Protein 7AUC (pdb70)

Organism: Homo sapiens (NCBI:txid9606)

Foldseek 3Di:
DLQVVLQDCPDPLNVVLVCCVCFLQLADDAFACQSSLLSCLLVQFAEEEAEAQLRDVVSSVVSNLVSDAAEEEEEEQFPQVQQAVCLLCVLSVQAEDEDEPVVVVVLLVCLLDPRVSHSYYYYYPVCVVPPPSVVVSLLSCLVVVRHAAYEYEAQCVSCVSRVSHHYYYYHNQLAVVSSVVSCVVCVVSVGDYHYDDSQLQQEAAEEAAADPPCLLVVVLVVCVVPPVQAAAEEEEADQVRQVVSCVVNVVVPAQEEEAEPPDDPVVNVVQLVCRLQVNSHRYYHYYLVGLLSHQHQAHQEYEHSAQDQALSSLCSNRSSHHSVSHHHYYYYHDDCVRVVVQLVCLVPDPPDDPVSSVVSVVRSVLSVVLSPPLAQFSSCSSSVVSVDPDDDSCSCVVVVSRGYNSVVCDADPLNVQLVVLLVQLLVLLSVLCVVSVHHSCSLPHPQLSSVLSNQLDLDVVVSSSGRRDHPSSCVRRVVSSSVSSVVSVVSND

Solvent-accessible surface area: 22562 Å² total; per-residue (Å²): 118,55,72,134,136,4,103,35,103,104,23,138,25,12,177,82,0,42,126,21,0,77,117,54,11,2,47,70,123,50,126,83,23,8,24,27,0,0,0,0,1,34,62,47,57,27,2,2,0,11,0,6,22,15,12,19,20,22,13,0,0,0,0,0,1,23,31,16,100,8,0,0,0,0,27,0,57,48,134,22,21,0,58,11,10,18,25,51,0,68,2,11,62,2,52,16,31,91,8,21,104,130,80,26,65,65,23,34,135,64,0,61,42,107,58,11,103,17,37,0,0,0,0,12,53,76,47,25,112,78,18,120,51,0,52,60,17,2,70,62,0,52,142,74,87,30,14,18,8,15,0,48,4,27,18,125,142,52,60,86,75,11,97,90,10,24,24,1,0,0,0,6,17,6,34,51,64,43,32,140,95,15,59,78,146,16,126,165,58,210,19,34,55,4,74,53,44,11,20,5,97,4,0,28,4,42,21,53,117,18,142,76,104,32,15,12,128,60,0,19,64,35,0,105,162,76,22,61,192,48,0,0,3,0,4,7,33,43,61,165,27,0,46,51,5,3,69,30,0,89,226,76,64,9,43,0,41,13,15,8,67,57,39,72,113,88,33,76,54,109,12,53,85,54,1,12,45,46,88,47,3,30,0,0,0,0,23,75,79,31,2,50,37,6,24,5,11,16,3,20,0,0,0,3,0,5,3,8,96,16,4,53,19,0,7,37,10,0,4,52,0,0,76,19,21,40,74,0,22,0,0,0,8,30,21,122,97,1,3,61,58,1,86,163,89,16,115,158,90,94,113,28,54,74,143,54,66,45,64,54,66,100,50,5,149,30,0,22,102,7,4,104,29,129,119,77,9,2,2,36,17,4,4,64,84,13,64,47,99,85,35,79,94,48,33,2,135,64,81,90,87,7,6,0,34,17,25,93,123,155,93,58,121,67,84,87,50,20,140,122,0,56,38,45,0,32,110,24,0,38,61,8,4,165,116,80,60,16,19,12,8,10,0,2,66,38,31,2,7,73,73,1,0,80,26,1,8,44,69,65,69,61,0,56,133,20,46,13,2,2,91,41,14,27,155,51,2,2,78,74,0,34,63,14,1,99,136,8,77,165,85,53,139

B-factor: mean 32.6, std 11.78, range [16.44, 119.81]

Sequence (493 aa):
LKHEERFQSLSFPHTKEMMMKIFHHKKFGLHNFRTNQLEAINAALLGEDCFILMPTGGGKSLCYQLPACVSPGVTVVISPLRSLIVDQVQKLTSLDIPATYLTGSEATNIYLQLSKKDPIIKLLYVTPEKICASNRLISTLENLYERKLLARFVIDEAHMLRQKFPSVPVMALTATTANPRVQKDILTQLKILRPQVFSMSFNRRHNLKYYVLPKKPKKVAFDCLEWIRKHHPYDSGIIYCLSRREECDTMADTLQRDGLAALAYHAGLSDSARDEVQQKWINQDGCQVICATIAFGMGIDKPDVRFVIHASLPKSVEGYYQESGRAGRDGEISHCLLFYTYHDVTRLKRLIMMEKDGNHHTRETHFNNLYSMVHYCENITECRRIQLLAYFGENGFNPDFCKKHPDVSCDNCCKKVSQREEMVKKCLGELTEVCKSLGKVFGVHYFNIFNTVTLKKLAESLSSDPEVLLQIDGVTEDKLEEKYGAEVISVLQKYSEWTS

Radius of gyration: 23.49 Å; Cα contacts (8 Å, |Δi|>4): 829; chains: 1; bounding box: 49×61×62 Å

GO terms:
  GO:0000729 DNA double-strand break processing (P, IDA)
  GO:0061749 forked DNA-dependent helicase activity (F, IDA)
  GO:0005524 ATP binding (F, IDA)
  GO:0008094 ATP-dependent activity, acting on DNA (F, IDA)
  GO:0000228 nuclear chromosome (C, IDA)
  GO:0000400 four-way junction DNA binding (F, IDA)
  GO:0003677 DNA binding (F, IDA)
  GO:0003678 DNA helicase activity (F, IDA)
  GO:0003697 single-stranded DNA binding (F, IDA)
  GO:0008270 zinc ion binding (F, IDA)
  GO:0042803 protein homodimerization activity (F, IDA)
  GO:0043138 3'-5' DNA helicase activity (F, IDA)
  GO:0009378 four-way junction helicase activity (F, IDA)
  GO:0051259 protein complex oligomerization (P, IDA)
  GO:0051260 protein homooligomerization (P, IDA)
  GO:0071479 cellular response to ionizing radiation (P, IDA)
  GO:0006974 DNA damage response (P, IDA)
  GO:0072711 cellular response to hydroxyurea (P, IDA)
  GO:0072757 cellular response to camptothecin (P, IDA)
  GO:0016887 ATP hydrolysis activity (F, EXP)

InterPro domains:
  IPR001650 Helicase, C-terminal domain-like [PF00271] (882-984)
  IPR001650 Helicase, C-terminal domain-like [PS51194] (877-1024)
  IPR001650 Helicase, C-terminal domain-like [SM00490] (902-984)
  IPR002121 HRDC domain [PF00570] (1217-1281)
  IPR002121 HRDC domain [PS50967] (1212-1292)
  IPR002121 HRDC domain [SM00341] (1212-1292)
  IPR002464 DNA/RNA helicase, ATP-dependent, DEAH-box type, conserved site [PS00690] (790-799)
  IPR004589 DNA helicase, ATP-dependent, RecQ type [TIGR00614] (657-1143)
  IPR010997 HRDC-like superfamily [SSF47819] (1217-1287)
  IPR011545 DEAD/DEAH-box helicase domain [PF00270] (670-839)
  IPR012532 BDHCT [PF08072] (372-412)
  IPR014001 Helicase superfamily 1/2, ATP-binding domain [PS51192] (676-851)
  IPR014001 Helicase superfamily 1/2, ATP-binding domain [SM00487] (664-865)
  IPR018982 RQC domain [PF09382] (1072-1195)
  IPR018982 RQC domain [SM00956] (1076-1193)
  IPR027417 P-loop containing nucleoside triphosphate hydrolase [G3DSA:3.40.50.300] (640-858)
  IPR027417 P-loop containing nucleoside triphosphate hydrolase [G3DSA:3.40.50.300] (859-1072)
  IPR027417 P-loop containing nucleoside triphosphate hydrolase [SSF52540] (634-1001)
  IPR027417 P-loop containing nucleoside triphosphate hydrolase [SSF52540] (857-1094)
  IPR032284 ATP-dependent DNA helicase RecQ, zinc-binding domain [PF16124] (995-1067)

Structure (mmCIF, N/CA/C/O backbone):
data_7AUC
#
_entry.id   7AUC
#
_cell.length_a   54.28
_cell.length_b   107.69
_cell.length_c   55.2
_cell.angle_alpha   90
_cell.angle_beta   109.31
_cell.angle_gamma   90
#
_symmetry.space_group_name_H-M   'P 1 21 1'
#
loop_
_entity.id
_entity.type
_entity.pdbx_description
1 polymer 'Bloom syndrome protein,Bloom syndrome protein'
2 non-polymer 'ACETATE ION'
3 non-polymer 1,2-ETHANEDIOL
4 non-polymer 'TETRAETHYLENE GLYCOL'
5 non-polymer GLYCEROL
6 non-polymer "ADENOSINE-5'-DIPHOSPHATE"
7 non-polymer 'MAGNESIUM ION'
8 non-polymer 'ZINC ION'
9 non-polymer 'CALCIUM ION'
10 water water
#
loop_
_atom_site.group_PDB
_atom_site.id
_atom_site.type_symbol
_atom_site.label_atom_id
_atom_site.label_alt_id
_atom_site.label_comp_id
_atom_site.label_asym_id
_atom_site.label_entity_id
_atom_site.label_seq_id
_atom_site.pdbx_PDB_ins_code
_atom_site.Cartn_x
_atom_site.Cartn_y
_atom_site.Cartn_z
_atom_site.occupancy
_atom_site.B_iso_or_equiv
_atom_site.auth_seq_id
_atom_site.auth_comp_id
_atom_site.auth_asym_id
_atom_site.auth_atom_id
_atom_site.pdbx_PDB_model_num
ATOM 1 N N . LEU A 1 29 ? -18.782 -14.682 21.353 1 45.82 639 LEU A N 1
ATOM 2 C CA . LEU A 1 29 ? -18.845 -16.143 21.289 1 46.87 639 LEU A CA 1
ATOM 3 C C . LEU A 1 29 ? -17.575 -16.694 20.643 1 46.7 639 LEU A C 1
ATOM 4 O O . LEU A 1 29 ? -17.019 -17.701 21.105 1 47 639 LEU A O 1
ATOM 6 N N . LYS A 1 30 ? -17.119 -16.044 19.564 1 45.6 640 LYS A N 1
ATOM 7 C CA . LYS A 1 30 ? -15.864 -16.436 18.926 1 44.57 640 LYS A CA 1
ATOM 8 C C . LYS A 1 30 ? -14.708 -16.112 19.863 1 42.57 640 LYS A C 1
ATOM 9 O O . LYS A 1 30 ? -13.787 -16.918 20.002 1 42.72 640 LYS A O 1
ATOM 11 N N . HIS A 1 31 ? -14.789 -14.962 20.564 1 40.29 641 HIS A N 1
ATOM 12 C CA . HIS A 1 31 ? -13.782 -14.524 21.509 1 38.22 641 HIS A CA 1
ATOM 13 C C . HIS A 1 31 ? -13.809 -15.366 22.789 1 34.82 641 HIS A C 1
ATOM 14 O O . HIS A 1 31 ? -12.743 -15.537 23.383 1 35.11 641 HIS A O 1
ATOM 21 N N . GLU A 1 32 ? -14.98 -15.942 23.202 1 32.14 642 GLU A N 1
ATOM 22 C CA A GLU A 1 32 ? -15.004 -16.826 24.367 0.46 30.83 642 GLU A CA 1
ATOM 23 C CA B GLU A 1 32 ? -14.956 -16.798 24.395 0.54 30.8 642 GLU A CA 1
ATOM 24 C C . GLU A 1 32 ? -14.235 -18.11 24.046 1 28.82 642 GLU A C 1
ATOM 25 O O . GLU A 1 32 ? -13.503 -18.612 24.893 1 28.53 642 GLU A O 1
ATOM 36 N N . ARG A 1 33 ? -14.374 -18.626 22.792 1 26.59 643 ARG A N 1
ATOM 37 C CA . ARG A 1 33 ? -13.626 -19.834 22.395 1 24.45 643 ARG A CA 1
ATOM 38 C C . ARG A 1 33 ? -12.112 -19.53 22.383 1 23.32 643 ARG A C 1
ATOM 39 O O . ARG A 1 33 ? -11.316 -20.402 22.717 1 23.88 643 ARG A O 1
ATOM 47 N N . PHE A 1 34 ? -11.728 -18.259 22.097 1 23.15 644 PHE A N 1
ATOM 48 C CA . PHE A 1 34 ? -10.299 -17.911 22.103 1 23.3 644 PHE A CA 1
ATOM 49 C C . PHE A 1 34 ? -9.696 -17.884 23.528 1 23.55 644 PHE A C 1
ATOM 50 O O . PHE A 1 34 ? -8.489 -17.728 23.66 1 22.93 644 PHE A O 1
ATOM 58 N N . GLN A 1 35 ? -10.504 -18.095 24.572 1 23.87 645 GLN A N 1
ATOM 59 C CA . GLN A 1 35 ? -10.006 -18.205 25.947 1 24.42 645 GLN A CA 1
ATOM 60 C C . GLN A 1 35 ? -9.661 -19.675 26.324 1 23.34 645 GLN A C 1
ATOM 61 O O . GLN A 1 35 ? -9.156 -19.929 27.422 1 23.88 645 GLN A O 1
ATOM 67 N N . SER A 1 36 ? -9.952 -20.641 25.423 1 23.02 646 SER A N 1
ATOM 68 C CA . SER A 1 36 ? -9.757 -22.042 25.736 1 23.85 646 SER A CA 1
ATOM 69 C C . SER A 1 36 ? -8.287 -22.449 25.846 1 24.48 646 SER A C 1
ATOM 70 O O . SER A 1 36 ? -7.42 -21.89 25.168 1 24.28 646 SER A O 1
ATOM 73 N N . LEU A 1 37 ? -8.034 -23.444 26.709 1 24.28 647 LEU A N 1
ATOM 74 C CA . LEU A 1 37 ? -6.742 -24.109 26.867 1 24.8 647 LEU A CA 1
ATOM 75 C C . LEU A 1 37 ? -6.821 -25.57 26.356 1 24.45 647 LEU A C 1
ATOM 76 O O . LEU A 1 37 ? -5.952 -26.38 26.686 1 24.59 647 LEU A O 1
ATOM 81 N N . SER A 1 38 ? -7.804 -25.879 25.488 1 23.82 648 SER A N 1
ATOM 82 C CA . SER A 1 38 ? -7.979 -27.234 24.98 1 24.2 648 SER A CA 1
ATOM 83 C C . SER A 1 38 ? -7.725 -27.385 23.47 1 24.65 648 SER A C 1
ATOM 84 O O . SER A 1 38 ? -8.26 -28.331 22.865 1 26.73 648 SER A O 1
ATOM 87 N N . PHE A 1 39 ? -6.932 -26.506 22.844 1 22.43 649 PHE A N 1
ATOM 88 C CA . PHE A 1 39 ? -6.656 -26.646 21.411 1 21.63 649 PHE A CA 1
ATOM 89 C C . PHE A 1 39 ? -5.512 -27.607 21.178 1 22.16 649 PHE A C 1
ATOM 90 O O . PHE A 1 39 ? -4.656 -27.77 22.044 1 22.24 649 PHE A O 1
ATOM 98 N N . PRO A 1 40 ? -5.4 -28.159 19.956 1 24.03 650 PRO A N 1
ATOM 99 C CA . PRO A 1 40 ? -4.232 -28.99 19.634 1 24.12 650 PRO A CA 1
ATOM 100 C C . PRO A 1 40 ? -2.89 -28.259 19.878 1 23.53 650 PRO A C 1
ATOM 101 O O . PRO A 1 40 ? -1.937 -28.876 20.384 1 24.3 650 PRO A O 1
ATOM 105 N N . HIS A 1 41 ? -2.861 -26.932 19.658 1 22.57 651 HIS A N 1
ATOM 106 C CA . HIS A 1 41 ? -1.611 -26.172 19.864 1 21.78 651 HIS A CA 1
ATOM 107 C C . HIS A 1 41 ? -1.338 -25.767 21.314 1 22.04 651 HIS A C 1
ATOM 108 O O . HIS A 1 41 ? -0.249 -25.236 21.588 1 21.78 651 HIS A O 1
ATOM 115 N N . THR A 1 42 ? -2.311 -25.911 22.222 1 21.55 652 THR A N 1
ATOM 116 C CA . THR A 1 42 ? -2.144 -25.39 23.587 1 21.61 652 THR A CA 1
ATOM 117 C C . THR A 1 42 ? -0.93 -25.952 24.345 1 22.42 652 THR A C 1
ATOM 118 O O . THR A 1 42 ? -0.166 -25.187 24.938 1 22.14 652 THR A O 1
ATOM 122 N N . LYS A 1 43 ? -0.73 -27.275 24.323 1 22.16 653 LYS A N 1
ATOM 123 C CA . LYS A 1 43 ? 0.385 -27.873 25.062 1 22.38 653 LYS A CA 1
ATOM 124 C C . LYS A 1 43 ? 1.752 -27.263 24.659 1 22.16 653 LYS A C 1
ATOM 125 O O . LYS A 1 43 ? 2.524 -26.886 25.543 1 23.09 653 LYS A O 1
ATOM 131 N N . GLU A 1 44 ? 2.022 -27.132 23.365 1 21.62 654 GLU A N 1
ATOM 132 C CA . GLU A 1 44 ? 3.298 -26.581 22.898 1 22.56 654 GLU A CA 1
ATOM 133 C C . GLU A 1 44 ? 3.365 -25.083 23.219 1 22.54 654 GLU A C 1
ATOM 134 O O . GLU A 1 44 ? 4.397 -24.587 23.694 1 22.99 654 GLU A O 1
ATOM 140 N N . MET A 1 45 ? 2.255 -24.381 23.006 1 20.99 655 MET A N 1
ATOM 141 C CA A MET A 1 45 ? 2.153 -22.944 23.309 0.56 20.54 655 MET A CA 1
ATOM 142 C CA B MET A 1 45 ? 2.199 -22.949 23.296 0.44 20.67 655 MET A CA 1
ATOM 143 C C . MET A 1 45 ? 2.489 -22.668 24.78 1 21.25 655 MET A C 1
ATOM 144 O O . MET A 1 45 ? 3.27 -21.739 25.097 1 21.68 655 MET A O 1
ATOM 153 N N . MET A 1 46 ? 1.898 -23.457 25.692 1 21.17 656 MET A N 1
ATOM 154 C CA . MET A 1 46 ? 2.129 -23.258 27.121 1 21.24 656 MET A CA 1
ATOM 155 C C . MET A 1 46 ? 3.534 -23.659 27.524 1 21.01 656 MET A C 1
ATOM 156 O O . MET A 1 46 ? 4.135 -23.027 28.399 1 21.17 656 MET A O 1
ATOM 161 N N . LYS A 1 47 ? 4.085 -24.709 26.885 1 20.95 657 LYS A N 1
ATOM 162 C CA . LYS A 1 47 ? 5.447 -25.139 27.175 1 21.51 657 LYS A CA 1
ATOM 163 C C . LYS A 1 47 ? 6.436 -24.017 26.815 1 21.76 657 LYS A C 1
ATOM 164 O O . LYS A 1 47 ? 7.337 -23.714 27.601 1 22.99 657 LYS A O 1
ATOM 170 N N . ILE A 1 48 ? 6.261 -23.407 25.651 1 20.88 658 ILE A N 1
ATOM 171 C CA . ILE A 1 48 ? 7.175 -22.334 25.219 1 20.06 658 ILE A CA 1
ATOM 172 C C . ILE A 1 48 ? 6.972 -21.065 26.074 1 20 658 ILE A C 1
ATOM 173 O O . ILE A 1 48 ? 7.931 -20.405 26.461 1 20.02 658 ILE A O 1
ATOM 178 N N . PHE A 1 49 ? 5.724 -20.745 26.382 1 18.82 659 PHE A N 1
ATOM 179 C CA . PHE A 1 49 ? 5.39 -19.606 27.255 1 19.04 659 PHE A CA 1
ATOM 180 C C . PHE A 1 49 ? 6.114 -19.729 28.608 1 19.89 659 PHE A C 1
ATOM 181 O O . PHE A 1 49 ? 6.751 -18.78 29.073 1 20.79 659 PHE A O 1
ATOM 189 N N . HIS A 1 50 ? 6.059 -20.925 29.204 1 20.61 660 HIS A N 1
ATOM 190 C CA A HIS A 1 50 ? 6.685 -21.159 30.501 0.36 21.59 660 HIS A CA 1
ATOM 191 C CA B HIS A 1 50 ? 6.689 -21.15 30.507 0.64 21.78 660 HIS A CA 1
ATOM 192 C C . HIS A 1 50 ? 8.211 -21.3 30.404 1 21.95 660 HIS A C 1
ATOM 193 O O . HIS A 1 50 ? 8.948 -20.596 31.084 1 23.25 660 HIS A O 1
ATOM 206 N N . LYS A 1 51 ? 8.692 -22.213 29.579 1 21.74 661 LYS A N 1
ATOM 207 C CA . LYS A 1 51 ? 10.119 -22.527 29.504 1 22.02 661 LYS A CA 1
ATOM 208 C C . LYS A 1 51 ? 10.996 -21.597 28.67 1 21.79 661 LYS A C 1
ATOM 209 O O . LYS A 1 51 ? 12.19 -21.482 28.99 1 22.77 661 LYS A O 1
ATOM 215 N N . LYS A 1 52 ? 10.482 -21.016 27.582 1 20.33 662 LYS A N 1
ATOM 216 C CA . LYS A 1 52 ? 11.294 -20.158 26.731 1 19.42 662 LYS A CA 1
ATOM 217 C C . LYS A 1 52 ? 11.135 -18.69 27.132 1 19.6 662 LYS A C 1
ATOM 218 O O . LYS A 1 52 ? 12.119 -17.967 27.152 1 19.22 662 LYS A O 1
ATOM 224 N N . PHE A 1 53 ? 9.894 -18.234 27.359 1 19.07 663 PHE A N 1
ATOM 225 C CA . PHE A 1 53 ? 9.672 -16.831 27.774 1 18.99 663 PHE A CA 1
ATOM 226 C C . PHE A 1 53 ? 9.777 -16.675 29.318 1 19.98 663 PHE A C 1
ATOM 227 O O . PHE A 1 53 ? 9.985 -15.562 29.787 1 20.86 663 PHE A O 1
ATOM 235 N N . GLY A 1 54 ? 9.634 -17.762 30.074 1 20.01 664 GLY A N 1
ATOM 236 C CA . GLY A 1 54 ? 9.729 -17.703 31.539 1 20.94 664 GLY A CA 1
ATOM 237 C C . GLY A 1 54 ? 8.529 -17.005 32.161 1 22.05 664 GLY A C 1
ATOM 238 O O . GLY A 1 54 ? 8.66 -16.318 33.179 1 22.98 664 GLY A O 1
ATOM 239 N N . LEU A 1 55 ? 7.342 -17.124 31.524 1 21.43 665 LEU A N 1
ATOM 240 C CA . LEU A 1 55 ? 6.165 -16.405 31.997 1 21.5 665 LEU A CA 1
ATOM 241 C C . LEU A 1 55 ? 5.151 -17.316 32.679 1 22.28 665 LEU A C 1
ATOM 242 O O . LEU A 1 55 ? 5.231 -18.533 32.537 1 23.04 665 LEU A O 1
ATOM 247 N N . HIS A 1 56 ? 4.183 -16.726 33.411 1 21.69 666 HIS A N 1
ATOM 248 C CA . HIS A 1 56 ? 3.248 -17.535 34.193 1 23.47 666 HIS A CA 1
ATOM 249 C C . HIS A 1 56 ? 1.781 -17.152 34.024 1 23.56 666 HIS A C 1
ATOM 250 O O . HIS A 1 56 ? 0.91 -18.008 34.201 1 23.86 666 HIS A O 1
ATOM 257 N N . ASN A 1 57 ? 1.492 -15.871 33.735 1 22.57 667 ASN A N 1
ATOM 258 C CA . ASN A 1 57 ? 0.105 -15.437 33.588 1 22.92 667 ASN A CA 1
ATOM 259 C C . ASN A 1 57 ? -0.044 -14.513 32.409 1 21.91 667 ASN A C 1
ATOM 260 O O . ASN A 1 57 ? 0.798 -13.611 32.23 1 21.44 667 ASN A O 1
ATOM 265 N N . PHE A 1 58 ? -1.073 -14.73 31.606 1 21.32 668 PHE A N 1
ATOM 266 C CA . PHE A 1 58 ? -1.327 -13.865 30.463 1 20.54 668 PHE A CA 1
ATOM 267 C C . PHE A 1 58 ? -1.947 -12.537 30.898 1 21.2 668 PHE A C 1
ATOM 268 O O . PHE A 1 58 ? -2.719 -12.487 31.864 1 21.89 668 PHE A O 1
ATOM 276 N N . ARG A 1 59 ? -1.635 -11.476 30.17 1 20.27 669 ARG A N 1
ATOM 277 C CA . ARG A 1 59 ? -2.27 -10.185 30.381 1 20.32 669 ARG A CA 1
ATOM 278 C C . ARG A 1 59 ? -3.518 -10.081 29.513 1 20.31 669 ARG A C 1
ATOM 279 O O . ARG A 1 59 ? -3.707 -10.897 28.601 1 19.74 669 ARG A O 1
ATOM 287 N N . THR A 1 60 ? -4.336 -9.03 29.709 1 20.45 670 THR A N 1
ATOM 288 C CA . THR A 1 60 ? -5.553 -8.825 28.928 1 20.38 670 THR A CA 1
ATOM 289 C C . THR A 1 60 ? -5.329 -9.001 27.408 1 20.53 670 THR A C 1
ATOM 290 O O . THR A 1 60 ? -4.369 -8.447 26.855 1 20.12 670 THR A O 1
ATOM 294 N N . ASN A 1 61 ? -6.144 -9.867 26.796 1 20 671 ASN A N 1
ATOM 295 C CA . ASN A 1 61 ? -6.198 -10.137 25.36 1 19.26 671 ASN A CA 1
ATOM 296 C C . ASN A 1 61 ? -5.017 -10.937 24.82 1 18.92 671 ASN A C 1
ATOM 297 O O . ASN A 1 61 ? -5.079 -11.31 23.639 1 19.72 671 ASN A O 1
ATOM 302 N N . GLN A 1 62 ? -3.967 -11.228 25.63 1 17.67 672 GLN A N 1
ATOM 303 C CA . GLN A 1 62 ? -2.842 -11.992 25.097 1 17.49 672 GLN A CA 1
ATOM 304 C C . GLN A 1 62 ? -3.221 -13.42 24.735 1 19.19 672 GLN A C 1
ATOM 305 O O . GLN A 1 62 ? -3.021 -13.811 23.589 1 20.15 672 GLN A O 1
ATOM 311 N N . LEU A 1 63 ? -3.827 -14.18 25.669 1 18.55 673 LEU A N 1
ATOM 312 C CA . LEU A 1 63 ? -4.187 -15.577 25.358 1 19.43 673 LEU A CA 1
ATOM 313 C C . LEU A 1 63 ? -5.15 -15.638 24.167 1 19.84 673 LEU A C 1
ATOM 314 O O . LEU A 1 63 ? -4.989 -16.48 23.277 1 20.08 673 LEU A O 1
ATOM 319 N N . GLU A 1 64 ? -6.121 -14.723 24.138 1 19.49 674 GLU A N 1
ATOM 320 C CA . GLU A 1 64 ? -7.12 -14.725 23.062 1 19.8 674 GLU A CA 1
ATOM 321 C C . GLU A 1 64 ? -6.486 -14.436 21.676 1 20.67 674 GLU A C 1
ATOM 322 O O . GLU A 1 64 ? -6.75 -15.157 20.698 1 22.24 674 GLU A O 1
ATOM 328 N N . ALA A 1 65 ? -5.606 -13.436 21.598 1 19.82 675 ALA A N 1
ATOM 329 C CA . ALA A 1 65 ? -4.942 -13.127 20.331 1 19.46 675 ALA A CA 1
ATOM 330 C C . ALA A 1 65 ? -3.987 -14.253 19.924 1 19.18 675 ALA A C 1
ATOM 331 O O . ALA A 1 65 ? -3.917 -14.6 18.745 1 21.09 675 ALA A O 1
ATOM 333 N N . ILE A 1 66 ? -3.249 -14.815 20.885 1 18.35 676 ILE A N 1
ATOM 334 C CA . ILE A 1 66 ? -2.32 -15.903 20.613 1 18.65 676 ILE A CA 1
ATOM 335 C C . ILE A 1 66 ? -3.079 -17.137 20.075 1 19.82 676 ILE A C 1
ATOM 336 O O . ILE A 1 66 ? -2.658 -17.739 19.068 1 21.52 676 ILE A O 1
ATOM 341 N N . ASN A 1 67 ? -4.187 -17.493 20.733 1 19.53 677 ASN A N 1
ATOM 342 C CA . ASN A 1 67 ? -5.016 -18.622 20.26 1 20.12 677 ASN A CA 1
ATOM 343 C C . ASN A 1 67 ? -5.577 -18.35 18.858 1 21.65 677 ASN A C 1
ATOM 344 O O . ASN A 1 67 ? -5.491 -19.228 17.994 1 22.19 677 ASN A O 1
ATOM 349 N N . ALA A 1 68 ? -6.146 -17.145 18.609 1 21.11 678 ALA A N 1
ATOM 350 C CA . ALA A 1 68 ? -6.664 -16.82 17.272 1 21.64 678 ALA A CA 1
ATOM 351 C C . ALA A 1 68 ? -5.567 -16.938 16.218 1 22.5 678 ALA A C 1
ATOM 352 O O . ALA A 1 68 ? -5.777 -17.585 15.195 1 22.53 678 ALA A O 1
ATOM 354 N N . ALA A 1 69 ? -4.354 -16.426 16.527 1 22.45 679 ALA A N 1
ATOM 355 C CA . ALA A 1 69 ? -3.228 -16.529 15.608 1 23.33 679 ALA A CA 1
ATOM 356 C C . ALA A 1 69 ? -2.878 -17.981 15.324 1 23.02 679 ALA A C 1
ATOM 357 O O . ALA A 1 69 ? -2.736 -18.34 14.157 1 23.7 679 ALA A O 1
ATOM 359 N N . LEU A 1 70 ? -2.793 -18.834 16.364 1 22.44 680 LEU A N 1
ATOM 360 C CA . LEU A 1 70 ? -2.399 -20.234 16.15 1 22.19 680 LEU A CA 1
ATOM 361 C C . LEU A 1 70 ? -3.51 -21.059 15.465 1 23.5 680 LEU A C 1
ATOM 362 O O . LEU A 1 70 ? -3.22 -22.118 14.891 1 24.61 680 LEU A O 1
ATOM 367 N N . LEU A 1 71 ? -4.743 -20.547 15.471 1 23.17 681 LEU A N 1
ATOM 368 C CA . LEU A 1 71 ? -5.842 -21.173 14.727 1 24.43 681 LEU A CA 1
ATOM 369 C C . LEU A 1 71 ? -5.882 -20.665 13.251 1 26.86 681 LEU A C 1
ATOM 370 O O . LEU A 1 71 ? -6.796 -21.024 12.502 1 28.68 681 LEU A O 1
ATOM 375 N N . GLY A 1 72 ? -4.915 -19.839 12.844 1 26.47 682 GLY A N 1
ATOM 376 C CA . GLY A 1 72 ? -4.801 -19.336 11.484 1 27.66 682 GLY A CA 1
ATOM 377 C C . GLY A 1 72 ? -5.578 -18.081 11.17 1 28.3 682 GLY A C 1
ATOM 378 O O . GLY A 1 72 ? -5.675 -17.689 9.999 1 29.9 682 GLY A O 1
ATOM 379 N N . GLU A 1 73 ? -6.146 -17.426 12.201 1 26.75 683 GLU A N 1
ATOM 380 C CA . GLU A 1 73 ? -6.906 -16.205 11.965 1 26.01 683 GLU A CA 1
ATOM 381 C C . GLU A 1 73 ? -6.029 -14.996 11.681 1 25.77 683 GLU A C 1
ATOM 382 O O . GLU A 1 73 ? -4.921 -14.884 12.219 1 25.86 683 GLU A O 1
ATOM 388 N N . ASP A 1 74 ? -6.54 -14.068 10.875 1 24.68 684 ASP A N 1
ATOM 389 C CA . ASP A 1 74 ? -5.91 -12.762 10.739 1 24.86 684 ASP A CA 1
ATOM 390 C C . ASP A 1 74 ? -6.352 -11.963 11.967 1 24.59 684 ASP A C 1
ATOM 391 O O . ASP A 1 74 ? -7.49 -12.131 12.414 1 24.87 684 ASP A O 1
ATOM 396 N N . CYS A 1 75 ? -5.458 -11.136 12.552 1 23.47 685 CYS A N 1
ATOM 397 C CA . CYS A 1 75 ? -5.769 -10.416 13.787 1 23.72 685 CYS A CA 1
ATOM 398 C C . CYS A 1 75 ? -5.428 -8.961 13.686 1 23.34 685 CYS A C 1
ATOM 399 O O . CYS A 1 75 ? -4.397 -8.614 13.102 1 23.62 685 CYS A O 1
ATOM 402 N N . PHE A 1 76 ? -6.2 -8.13 14.395 1 22.03 686 PHE A N 1
ATOM 403 C CA . PHE A 1 76 ? -5.947 -6.699 14.55 1 22.89 686 PHE A CA 1
ATOM 404 C C . PHE A 1 76 ? -5.978 -6.426 16.036 1 23 686 PHE A C 1
ATOM 405 O O . PHE A 1 76 ? -7.009 -6.615 16.681 1 22.78 686 PHE A O 1
ATOM 413 N N . ILE A 1 77 ? -4.819 -6.061 16.615 1 21.6 687 ILE A N 1
ATOM 414 C CA . ILE A 1 77 ? -4.725 -5.877 18.066 1 21.27 687 ILE A CA 1
ATOM 415 C C . ILE A 1 77 ? -4.496 -4.422 18.414 1 21.47 687 ILE A C 1
ATOM 416 O O . ILE A 1 77 ? -3.508 -3.825 17.975 1 22.17 687 ILE A O 1
ATOM 421 N N . LEU A 1 78 ? -5.436 -3.858 19.161 1 20.7 688 LEU A N 1
ATOM 422 C CA . LEU A 1 78 ? -5.391 -2.47 19.614 1 21.36 688 LEU A CA 1
ATOM 423 C C . LEU A 1 78 ? -5.053 -2.538 21.088 1 21.34 688 LEU A C 1
ATOM 424 O O . LEU A 1 78 ? -5.887 -2.953 21.901 1 21.5 688 LEU A O 1
ATOM 429 N N . MET A 1 79 ? -3.789 -2.231 21.432 1 20.35 689 MET A N 1
ATOM 430 C CA . MET A 1 79 ? -3.316 -2.434 22.795 1 19.36 689 MET A CA 1
ATOM 431 C C . MET A 1 79 ? -2.345 -1.324 23.16 1 20.07 689 MET A C 1
ATOM 432 O O . MET A 1 79 ? -1.416 -1.085 22.401 1 20.63 689 MET A O 1
ATOM 437 N N . PRO A 1 80 ? -2.547 -0.629 24.291 1 19.66 690 PRO A N 1
ATOM 438 C CA . PRO A 1 80 ? -1.658 0.508 24.606 1 19.35 690 PRO A CA 1
ATOM 439 C C . PRO A 1 80 ? -0.239 0.045 24.884 1 18.81 690 PRO A C 1
ATOM 440 O O . PRO A 1 80 ? 0.018 -1.145 25.151 1 18.55 690 PRO A O 1
ATOM 444 N N . THR A 1 81 ? 0.694 1.008 24.885 1 19.41 691 THR A N 1
ATOM 445 C CA . THR A 1 81 ? 2.095 0.764 25.269 1 19.94 691 THR A CA 1
ATOM 446 C C . THR A 1 81 ? 2.131 0.109 26.652 1 20.49 691 THR A C 1
ATOM 447 O O . THR A 1 81 ? 1.324 0.458 27.509 1 21.78 691 THR A O 1
ATOM 451 N N . GLY A 1 82 ? 2.959 -0.908 26.819 1 20.43 692 GLY A N 1
ATOM 452 C CA . GLY A 1 82 ? 3.033 -1.638 28.074 1 21.31 692 GLY A CA 1
ATOM 453 C C . GLY A 1 82 ? 2.028 -2.777 28.188 1 21.65 692 GLY A C 1
ATOM 454 O O . GLY A 1 82 ? 2.089 -3.551 29.143 1 22.26 692 GLY A O 1
ATOM 455 N N . GLY A 1 83 ? 1.113 -2.902 27.216 1 20.29 693 GLY A N 1
ATOM 456 C CA . GLY A 1 83 ? 0.108 -3.96 27.281 1 19.98 693 GLY A CA 1
ATOM 457 C C . GLY A 1 83 ? 0.664 -5.357 27.08 1 20.09 693 GLY A C 1
ATOM 458 O O . GLY A 1 83 ? 0.134 -6.321 27.624 1 20.42 693 GLY A O 1
ATOM 459 N N . GLY A 1 84 ? 1.695 -5.475 26.254 1 19.08 694 GLY A N 1
ATOM 460 C CA . GLY A 1 84 ? 2.281 -6.779 25.942 1 18.74 694 GLY A CA 1
ATOM 461 C C . GLY A 1 84 ? 1.987 -7.232 24.524 1 18.87 694 GLY A C 1
ATOM 462 O O . GLY A 1 84 ? 1.667 -8.408 24.301 1 19.66 694 GLY A O 1
ATOM 463 N N . LYS A 1 85 ? 2.103 -6.327 23.556 1 18.59 695 LYS A N 1
ATOM 464 C CA . LYS A 1 85 ? 1.857 -6.679 22.156 1 18.05 695 LYS A CA 1
ATOM 465 C C . LYS A 1 85 ? 2.88 -7.67 21.628 1 18.27 695 LYS A C 1
ATOM 466 O O . LYS A 1 85 ? 2.541 -8.498 20.782 1 18.82 695 LYS A O 1
ATOM 472 N N . SER A 1 86 ? 4.141 -7.569 22.08 1 17.92 696 SER A N 1
ATOM 473 C CA . SER A 1 86 ? 5.194 -8.404 21.485 1 17.93 696 SER A CA 1
ATOM 474 C C . SER A 1 86 ? 4.877 -9.908 21.603 1 18.49 696 SER A C 1
ATOM 475 O O . SER A 1 86 ? 5.013 -10.652 20.627 1 19.05 696 SER A O 1
ATOM 478 N N . LEU A 1 87 ? 4.477 -10.351 22.795 1 17.45 697 LEU A N 1
ATOM 479 C CA . LEU A 1 87 ? 4.189 -11.765 23.007 1 17.33 697 LEU A CA 1
ATOM 480 C C . LEU A 1 87 ? 3.061 -12.265 22.076 1 17.95 697 LEU A C 1
ATOM 481 O O . LEU A 1 87 ? 3.059 -13.442 21.679 1 18.88 697 LEU A O 1
ATOM 486 N N . CYS A 1 88 ? 2.117 -11.359 21.725 1 17.97 698 CYS A N 1
ATOM 487 C CA . CYS A 1 88 ? 0.969 -11.734 20.884 1 18.51 698 CYS A CA 1
ATOM 488 C C . CYS A 1 88 ? 1.414 -12.366 19.554 1 19.72 698 CYS A C 1
ATOM 489 O O . CYS A 1 88 ? 0.69 -13.221 19.038 1 20.67 698 CYS A O 1
ATOM 492 N N . TYR A 1 89 ? 2.561 -11.933 18.987 1 19.58 699 TYR A N 1
ATOM 493 C CA . TYR A 1 89 ? 3.057 -12.583 17.765 1 19.47 699 TYR A CA 1
ATOM 494 C C . TYR A 1 89 ? 4.313 -13.416 18.002 1 19.26 699 TYR A C 1
ATOM 495 O O . TYR A 1 89 ? 4.581 -14.332 17.218 1 19.9 699 TYR A O 1
ATOM 504 N N . GLN A 1 90 ? 5.114 -13.1 19.05 1 18.09 700 GLN A N 1
ATOM 505 C CA . GLN A 1 90 ? 6.364 -13.844 19.255 1 18.15 700 GLN A CA 1
ATOM 506 C C . GLN A 1 90 ? 6.143 -15.238 19.791 1 19.39 700 GLN A C 1
ATOM 507 O O . GLN A 1 90 ? 6.89 -16.169 19.418 1 20.56 700 GLN A O 1
ATOM 513 N N . LEU A 1 91 ? 5.12 -15.417 20.643 1 18.49 701 LEU A N 1
ATOM 514 C CA . LEU A 1 91 ? 4.852 -16.763 21.166 1 19.34 701 LEU A CA 1
ATOM 515 C C . LEU A 1 91 ? 4.286 -17.648 20.01 1 19.7 701 LEU A C 1
ATOM 516 O O . LEU A 1 91 ? 4.877 -18.712 19.739 1 20.04 701 LEU A O 1
ATOM 521 N N . PRO A 1 92 ? 3.285 -17.211 19.215 1 20.61 702 PRO A N 1
ATOM 522 C CA . PRO A 1 92 ? 2.887 -18.019 18.035 1 21.33 702 PRO A CA 1
ATOM 523 C C . PRO A 1 92 ? 4.073 -18.262 17.091 1 22.27 702 PRO A C 1
ATOM 524 O O . PRO A 1 92 ? 4.183 -19.363 16.582 1 23.39 702 PRO A O 1
ATOM 528 N N . ALA A 1 93 ? 4.994 -17.271 16.891 1 21.46 703 ALA A N 1
ATOM 529 C CA . ALA A 1 93 ? 6.177 -17.49 16.033 1 21.59 703 ALA A CA 1
ATOM 530 C C . ALA A 1 93 ? 7.015 -18.676 16.484 1 22.75 703 ALA A C 1
ATOM 531 O O . ALA A 1 93 ? 7.594 -19.376 15.651 1 23.77 703 ALA A O 1
ATOM 533 N N . CYS A 1 94 ? 7.147 -18.87 17.79 1 21.84 704 CYS A N 1
ATOM 534 C CA . CYS A 1 94 ? 7.944 -19.964 18.331 1 22.38 704 CYS A CA 1
ATOM 535 C C . CYS A 1 94 ? 7.235 -21.311 18.168 1 23.26 704 CYS A C 1
ATOM 536 O O . CYS A 1 94 ? 7.911 -22.341 18.076 1 24.27 704 CYS A O 1
ATOM 539 N N . VAL A 1 95 ? 5.904 -21.314 18.235 1 22.97 705 VAL A N 1
ATOM 540 C CA . VAL A 1 95 ? 5.134 -22.548 18.136 1 24.5 705 VAL A CA 1
ATOM 541 C C . VAL A 1 95 ? 5.125 -23.036 16.708 1 26.77 705 VAL A C 1
ATOM 542 O O . VAL A 1 95 ? 5.305 -24.239 16.477 1 28.08 705 VAL A O 1
ATOM 546 N N . SER A 1 96 ? 4.898 -22.134 15.755 1 26.73 706 SER A N 1
ATOM 547 C CA . SER A 1 96 ? 4.777 -22.489 14.343 1 29.66 706 SER A CA 1
ATOM 548 C C . SER A 1 96 ? 6.084 -22.916 13.701 1 31.49 706 SER A C 1
ATOM 549 O O . SER A 1 96 ? 7.137 -22.351 13.995 1 31.74 706 SER A O 1
ATOM 552 N N . PRO A 1 97 ? 6.024 -23.842 12.728 1 32.59 707 PRO A N 1
ATOM 553 C CA . PRO A 1 97 ? 7.226 -24.11 11.926 1 32.62 707 PRO A CA 1
ATOM 554 C C . PRO A 1 97 ? 7.515 -22.898 11.042 1 32.53 707 PRO A C 1
ATOM 555 O O . PRO A 1 97 ? 6.602 -22.159 10.651 1 33.09 707 PRO A O 1
ATOM 559 N N . GLY A 1 98 ? 8.779 -22.688 10.738 1 32.46 708 GLY A N 1
ATOM 560 C CA . GLY A 1 98 ? 9.153 -21.606 9.847 1 31.88 708 GLY A CA 1
ATOM 561 C C . GLY A 1 98 ? 9.236 -20.235 10.474 1 31.23 708 GLY A C 1
ATOM 562 O O . GLY A 1 98 ? 9.296 -20.085 11.701 1 31.94 708 GLY A O 1
ATOM 563 N N . VAL A 1 99 ? 9.236 -19.235 9.603 1 29.25 709 VAL A N 1
ATOM 564 C CA . VAL A 1 99 ? 9.591 -17.861 9.904 1 27.86 709 VAL A CA 1
ATOM 565 C C . VAL A 1 99 ? 8.413 -16.914 9.963 1 26.2 709 VAL A C 1
ATOM 566 O O . VAL A 1 99 ? 7.573 -16.889 9.068 1 25.49 709 VAL A O 1
ATOM 570 N N . THR A 1 100 ? 8.397 -16.074 11.006 1 24.75 710 THR A N 1
ATOM 571 C CA . THR A 1 100 ? 7.423 -15.008 11.114 1 23.92 710 THR A CA 1
ATOM 572 C C . THR A 1 100 ? 8.119 -13.72 10.664 1 24.86 710 THR A C 1
ATOM 573 O O . THR A 1 100 ? 9.181 -13.389 11.189 1 25.33 710 THR A O 1
ATOM 577 N N . VAL A 1 101 ? 7.551 -13.019 9.69 1 24.02 711 VAL A N 1
ATOM 578 C CA . VAL A 1 101 ? 8.154 -11.805 9.172 1 24.51 711 VAL A CA 1
ATOM 579 C C . VAL A 1 101 ? 7.458 -10.637 9.801 1 24.97 711 VAL A C 1
ATOM 580 O O . VAL A 1 101 ? 6.245 -10.521 9.682 1 24.94 711 VAL A O 1
ATOM 584 N N . VAL A 1 102 ? 8.211 -9.784 10.497 1 24.16 712 VAL A N 1
ATOM 585 C CA . VAL A 1 102 ? 7.665 -8.65 11.21 1 23.94 712 VAL A CA 1
ATOM 586 C C . VAL A 1 102 ? 8.066 -7.356 10.551 1 26.32 712 VAL A C 1
ATOM 587 O O . VAL A 1 102 ? 9.24 -7.026 10.498 1 27.22 712 VAL A O 1
ATOM 591 N N . ILE A 1 103 ? 7.092 -6.591 10.106 1 26.51 713 ILE A N 1
ATOM 592 C CA . ILE A 1 103 ? 7.322 -5.3 9.481 1 27.85 713 ILE A CA 1
ATOM 593 C C . ILE A 1 103 ? 7.136 -4.199 10.499 1 28.53 713 ILE A C 1
ATOM 594 O O . ILE A 1 103 ? 6.094 -4.145 11.147 1 28.3 713 ILE A O 1
ATOM 599 N N . SER A 1 104 ? 8.131 -3.313 10.646 1 29.53 714 SER A N 1
ATOM 600 C CA . SER A 1 104 ? 7.971 -2.206 11.572 1 31.64 714 SER A CA 1
ATOM 601 C C . SER A 1 104 ? 8.649 -0.984 11.068 1 33.54 714 SER A C 1
ATOM 602 O O . SER A 1 104 ? 9.798 -1.058 10.659 1 33.99 714 SER A O 1
ATOM 605 N N . PRO A 1 105 ? 7.973 0.169 11.131 1 35.18 715 PRO A N 1
ATOM 606 C CA . PRO A 1 105 ? 8.635 1.416 10.726 1 36.14 715 PRO A CA 1
ATOM 607 C C . PRO A 1 105 ? 9.548 2.01 11.818 1 37.41 715 PRO A C 1
ATOM 608 O O . PRO A 1 105 ? 10.184 3.031 11.571 1 38.6 715 PRO A O 1
ATOM 612 N N . LEU A 1 106 ? 9.581 1.426 13.033 1 36.42 716 LEU A N 1
ATOM 613 C CA . LEU A 1 106 ? 10.387 1.951 14.142 1 35.88 716 LEU A CA 1
ATOM 614 C C . LEU A 1 106 ? 11.691 1.172 14.323 1 34.59 716 LEU A C 1
ATOM 615 O O . LEU A 1 106 ? 11.656 0.011 14.738 1 34.1 716 LEU A O 1
ATOM 620 N N . ARG A 1 107 ? 12.836 1.798 14.028 1 33.47 717 ARG A N 1
ATOM 621 C CA . ARG A 1 107 ? 14.13 1.122 14.166 1 33 717 ARG A CA 1
ATOM 622 C C . ARG A 1 107 ? 14.423 0.754 15.63 1 30.53 717 ARG A C 1
ATOM 623 O O . ARG A 1 107 ? 14.952 -0.32 15.889 1 29.74 717 ARG A O 1
ATOM 631 N N . SER A 1 108 ? 14.034 1.618 16.58 1 29.31 718 SER A N 1
ATOM 632 C CA . SER A 1 108 ? 14.226 1.366 18 1 28.82 718 SER A CA 1
ATOM 633 C C . SER A 1 108 ? 13.484 0.082 18.43 1 27.84 718 SER A C 1
ATOM 634 O O . SER A 1 108 ? 14.03 -0.7 19.213 1 27.63 718 SER A O 1
ATOM 637 N N . LEU A 1 109 ? 12.266 -0.135 17.889 1 25.97 719 LEU A N 1
ATOM 638 C CA . LEU A 1 109 ? 11.498 -1.345 18.183 1 25.65 719 LEU A CA 1
ATOM 639 C C . LEU A 1 109 ? 12.254 -2.58 17.655 1 25.76 719 LEU A C 1
ATOM 640 O O . LEU A 1 109 ? 12.418 -3.562 18.378 1 24.98 719 LEU A O 1
ATOM 645 N N . ILE A 1 110 ? 12.718 -2.528 16.399 1 25.36 720 ILE A N 1
ATOM 646 C CA . ILE A 1 110 ? 13.439 -3.646 15.788 1 25.89 720 ILE A CA 1
ATOM 647 C C . ILE A 1 110 ? 14.695 -4.038 16.587 1 26.13 720 ILE A C 1
ATOM 648 O O . ILE A 1 110 ? 14.889 -5.216 16.903 1 26.35 720 ILE A O 1
ATOM 653 N N . VAL A 1 111 ? 15.544 -3.048 16.932 1 25.67 721 VAL A N 1
ATOM 654 C CA . VAL A 1 111 ? 16.762 -3.349 17.676 1 26.13 721 VAL A CA 1
ATOM 655 C C . VAL A 1 111 ? 16.402 -3.95 19.058 1 23.92 721 VAL A C 1
ATOM 656 O O . VAL A 1 111 ? 16.974 -4.961 19.465 1 23.8 721 VAL A O 1
ATOM 660 N N . ASP A 1 112 ? 15.402 -3.341 19.742 1 22.93 722 ASP A N 1
ATOM 661 C CA . ASP A 1 112 ? 15.012 -3.8 21.075 1 22.24 722 ASP A CA 1
ATOM 662 C C . ASP A 1 112 ? 14.513 -5.251 21.053 1 22.08 722 ASP A C 1
ATOM 663 O O . ASP A 1 112 ? 14.922 -6.071 21.882 1 22.09 722 ASP A O 1
ATOM 668 N N . GLN A 1 113 ? 13.636 -5.554 20.105 1 21.22 723 GLN A N 1
ATOM 669 C CA . GLN A 1 113 ? 13.045 -6.881 20.046 1 19.94 723 GLN A CA 1
ATOM 670 C C . GLN A 1 113 ? 14.057 -7.938 19.633 1 20.87 723 GLN A C 1
ATOM 671 O O . GLN A 1 113 ? 14.078 -9.012 20.245 1 20.62 723 GLN A O 1
ATOM 677 N N . VAL A 1 114 ? 14.964 -7.624 18.671 1 20.57 724 VAL A N 1
ATOM 678 C CA . VAL A 1 114 ? 15.964 -8.641 18.287 1 21.7 724 VAL A CA 1
ATOM 679 C C . VAL A 1 114 ? 16.913 -8.91 19.471 1 21.86 724 VAL A C 1
ATOM 680 O O . VAL A 1 114 ? 17.26 -10.062 19.727 1 22.72 724 VAL A O 1
ATOM 684 N N . GLN A 1 115 ? 17.256 -7.859 20.251 1 21.41 725 GLN A N 1
ATOM 685 C CA . GLN A 1 115 ? 18.089 -8.072 21.446 1 20.73 725 GLN A CA 1
ATOM 686 C C . GLN A 1 115 ? 17.353 -8.92 22.465 1 20.02 725 GLN A C 1
ATOM 687 O O . GLN A 1 115 ? 17.912 -9.852 23.037 1 20.66 725 GLN A O 1
ATOM 693 N N . LYS A 1 116 ? 16.075 -8.594 22.707 1 19.68 726 LYS A N 1
ATOM 694 C CA . LYS A 1 116 ? 15.272 -9.319 23.692 1 19.82 726 LYS A CA 1
ATOM 695 C C . LYS A 1 116 ? 15.183 -10.807 23.333 1 20.28 726 LYS A C 1
ATOM 696 O O . LYS A 1 116 ? 15.425 -11.664 24.172 1 20.24 726 LYS A O 1
ATOM 702 N N . LEU A 1 117 ? 14.876 -11.085 22.073 1 20 727 LEU A N 1
ATOM 703 C CA . LEU A 1 117 ? 14.708 -12.459 21.601 1 19.82 727 LEU A CA 1
ATOM 704 C C . LEU A 1 117 ? 16.031 -13.212 21.64 1 20.1 727 LEU A C 1
ATOM 705 O O . LEU A 1 117 ? 16.076 -14.341 22.125 1 20.74 727 LEU A O 1
ATOM 710 N N . THR A 1 118 ? 17.107 -12.569 21.205 1 20.31 728 THR A N 1
ATOM 711 C CA . THR A 1 118 ? 18.445 -13.199 21.226 1 21.34 728 THR A CA 1
ATOM 712 C C . THR A 1 118 ? 18.852 -13.54 22.652 1 20.29 728 THR A C 1
ATOM 713 O O . THR A 1 118 ? 19.376 -14.634 22.916 1 21.48 728 THR A O 1
ATOM 717 N N . SER A 1 119 ? 18.54 -12.639 23.599 1 19.44 729 SER A N 1
ATOM 718 C CA . SER A 1 119 ? 18.87 -12.89 24.999 1 19.6 729 SER A CA 1
ATOM 719 C C . SER A 1 119 ? 18.13 -14.118 25.534 1 19.99 729 SER A C 1
ATOM 720 O O . SER A 1 119 ? 18.692 -14.89 26.308 1 20.82 729 SER A O 1
ATOM 723 N N . LEU A 1 120 ? 16.885 -14.331 25.079 1 19.15 730 LEU A N 1
ATOM 724 C CA . LEU A 1 120 ? 16.082 -15.499 25.435 1 19.5 730 LEU A CA 1
ATOM 725 C C . LEU A 1 120 ? 16.503 -16.776 24.654 1 20.92 730 LEU A C 1
ATOM 726 O O . LEU A 1 120 ? 15.886 -17.804 24.844 1 21 730 LEU A O 1
ATOM 731 N N . ASP A 1 121 ? 17.453 -16.662 23.712 1 21.11 731 ASP A N 1
ATOM 732 C CA . ASP A 1 121 ? 17.893 -17.751 22.843 1 22.42 731 ASP A CA 1
ATOM 733 C C . ASP A 1 121 ? 16.786 -18.131 21.838 1 22.73 731 ASP A C 1
ATOM 734 O O . ASP A 1 121 ? 16.648 -19.294 21.464 1 23.4 731 ASP A O 1
ATOM 739 N N . ILE A 1 122 ? 16.024 -17.131 21.388 1 21.74 732 ILE A N 1
ATOM 740 C CA . ILE A 1 122 ? 15.049 -17.301 20.337 1 22.32 732 ILE A CA 1
ATOM 741 C C . ILE A 1 122 ? 15.684 -16.751 19.084 1 24.07 732 ILE A C 1
ATOM 742 O O . ILE A 1 122 ? 16.024 -15.562 19.037 1 23.86 732 ILE A O 1
ATOM 747 N N . PRO A 1 123 ? 15.915 -17.601 18.07 1 26.1 733 PRO A N 1
ATOM 748 C CA . PRO A 1 123 ? 16.58 -17.112 16.848 1 26.92 733 PRO A CA 1
ATOM 749 C C . PRO A 1 123 ? 15.787 -15.998 16.165 1 26.56 733 PRO A C 1
ATOM 750 O O . PRO A 1 123 ? 14.615 -16.172 15.815 1 27.18 733 PRO A O 1
ATOM 754 N N . ALA A 1 124 ? 16.433 -14.849 16.026 1 26.02 734 ALA A N 1
ATOM 755 C CA . ALA A 1 124 ? 15.843 -13.653 15.433 1 27.17 734 ALA A CA 1
ATOM 756 C C . ALA A 1 124 ? 16.903 -12.766 14.81 1 28.89 734 ALA A C 1
ATOM 757 O O . ALA A 1 124 ? 18.035 -12.7 15.296 1 30.08 734 ALA A O 1
ATOM 759 N N . THR A 1 125 ? 16.537 -12.049 13.758 1 29.12 735 THR A N 1
ATOM 760 C CA . THR A 1 125 ? 17.445 -11.101 13.114 1 30.28 735 THR A CA 1
ATOM 761 C C . THR A 1 125 ? 16.632 -10.028 12.362 1 31.59 735 THR A C 1
ATOM 762 O O . THR A 1 125 ? 15.395 -10.074 12.354 1 30.53 735 THR A O 1
ATOM 766 N N . TYR A 1 126 ? 17.318 -9.02 11.793 1 33.47 736 TYR A N 1
ATOM 767 C CA . TYR A 1 126 ? 16.651 -7.977 11.048 1 36.58 736 TYR A CA 1
ATOM 768 C C . TYR A 1 126 ? 17.372 -7.623 9.732 1 38.97 736 TYR A C 1
ATOM 769 O O . TYR A 1 126 ? 18.559 -7.911 9.557 1 39.01 736 TYR A O 1
ATOM 778 N N . LEU A 1 127 ? 16.607 -7.023 8.81 1 40.11 737 LEU A N 1
ATOM 779 C CA . LEU A 1 127 ? 17.019 -6.515 7.504 1 41.66 737 LEU A CA 1
ATOM 780 C C . LEU A 1 127 ? 16.495 -5.104 7.38 1 44.03 737 LEU A C 1
ATOM 781 O O . LEU A 1 127 ? 15.306 -4.921 7.132 1 43.92 737 LEU A O 1
ATOM 786 N N . THR A 1 128 ? 17.343 -4.097 7.638 1 46.03 738 THR A N 1
ATOM 787 C CA . THR A 1 128 ? 16.907 -2.703 7.574 1 48.7 738 THR A CA 1
ATOM 788 C C . THR A 1 128 ? 17.777 -1.869 6.64 1 51.07 738 THR A C 1
ATOM 789 O O . THR A 1 128 ? 17.263 -0.992 5.951 1 51.62 738 THR A O 1
ATOM 793 N N . GLY A 1 129 ? 19.084 -2.109 6.666 1 52.18 739 GLY A N 1
ATOM 794 C CA . GLY A 1 129 ? 20.029 -1.345 5.859 1 53.5 739 GLY A CA 1
ATOM 795 C C . GLY A 1 129 ? 21.044 -0.601 6.703 1 54.4 739 GLY A C 1
ATOM 796 O O . GLY A 1 129 ? 21.629 -1.169 7.631 1 54.72 739 GLY A O 1
ATOM 797 N N . SER A 1 134 ? 26.136 -6.786 2.805 1 56.83 744 SER A N 1
ATOM 798 C CA . SER A 1 134 ? 26.854 -8.054 2.905 1 57.37 744 SER A CA 1
ATOM 799 C C . SER A 1 134 ? 26.229 -8.939 3.973 1 57.74 744 SER A C 1
ATOM 800 O O . SER A 1 134 ? 26.08 -10.144 3.764 1 57.92 744 SER A O 1
ATOM 802 N N . GLU A 1 135 ? 25.849 -8.339 5.118 1 57.49 745 GLU A N 1
ATOM 803 C CA . GLU A 1 135 ? 25.211 -9.07 6.216 1 57.55 745 GLU A CA 1
ATOM 804 C C . GLU A 1 135 ? 23.849 -9.649 5.79 1 56.9 745 GLU A C 1
ATOM 805 O O . GLU A 1 135 ? 23.418 -10.665 6.335 1 57.23 745 GLU A O 1
ATOM 807 N N . ALA A 1 136 ? 23.181 -9.012 4.815 1 56.05 746 ALA A N 1
ATOM 808 C CA . ALA A 1 136 ? 21.92 -9.489 4.276 1 55.23 746 ALA A CA 1
ATOM 809 C C . ALA A 1 136 ? 22.132 -10.817 3.561 1 54.23 746 ALA A C 1
ATOM 810 O O . ALA A 1 136 ? 21.367 -11.748 3.787 1 54.3 746 ALA A O 1
ATOM 812 N N . THR A 1 137 ? 23.228 -10.942 2.782 1 52.92 747 THR A N 1
ATOM 813 C CA . THR A 1 137 ? 23.559 -12.168 2.046 1 51.62 747 THR A CA 1
ATOM 814 C C . THR A 1 137 ? 23.653 -13.385 2.982 1 49.73 747 THR A C 1
ATOM 815 O O . THR A 1 137 ? 23.171 -14.457 2.63 1 49.43 747 THR A O 1
ATOM 817 N N . ASN A 1 138 ? 24.232 -13.219 4.18 1 48.57 748 ASN A N 1
ATOM 818 C CA . ASN A 1 138 ? 24.332 -14.322 5.145 1 47.89 748 ASN A CA 1
ATOM 819 C C . ASN A 1 138 ? 22.948 -14.723 5.693 1 46.63 748 ASN A C 1
ATOM 820 O O . ASN A 1 138 ? 22.718 -15.894 5.986 1 46.79 748 ASN A O 1
ATOM 822 N N . ILE A 1 139 ? 22.041 -13.75 5.841 1 45.1 749 ILE A N 1
ATOM 823 C CA . ILE A 1 139 ? 20.694 -14.021 6.334 1 44.28 749 ILE A CA 1
ATOM 824 C C . ILE A 1 139 ? 19.907 -14.779 5.259 1 43.77 749 ILE A C 1
ATOM 825 O O . ILE A 1 139 ? 19.292 -15.804 5.555 1 43.65 749 ILE A O 1
ATOM 830 N N . TYR A 1 140 ? 19.963 -14.305 4.008 1 43.55 750 TYR A N 1
ATOM 831 C CA . TYR A 1 140 ? 19.273 -14.969 2.899 1 43.75 750 TYR A CA 1
ATOM 832 C C . TYR A 1 140 ? 19.756 -16.416 2.716 1 43.72 750 TYR A C 1
ATOM 833 O O . TYR A 1 140 ? 18.954 -17.295 2.426 1 43.75 750 TYR A O 1
ATOM 842 N N . LEU A 1 141 ? 21.059 -16.664 2.914 1 43.9 751 LEU A N 1
ATOM 843 C CA . LEU A 1 141 ? 21.657 -17.995 2.787 1 44.33 751 LEU A CA 1
ATOM 844 C C . LEU A 1 141 ? 21.144 -18.929 3.897 1 43.56 751 LEU A C 1
ATOM 845 O O . LEU A 1 141 ? 20.814 -20.091 3.644 1 43.67 751 LEU A O 1
ATOM 850 N N . GLN A 1 142 ? 21.051 -18.407 5.127 1 42.76 752 GLN A N 1
ATOM 851 C CA . GLN A 1 142 ? 20.561 -19.195 6.249 1 41.9 752 GLN A CA 1
ATOM 852 C C . GLN A 1 142 ? 19.084 -19.544 6.061 1 40.8 752 GLN A C 1
ATOM 853 O O . GLN A 1 142 ? 18.686 -20.678 6.319 1 40.62 752 GLN A O 1
ATOM 859 N N . LEU A 1 143 ? 18.278 -18.586 5.576 1 40.19 753 LEU A N 1
ATOM 860 C CA . LEU A 1 143 ? 16.848 -18.813 5.368 1 39.72 753 LEU A CA 1
ATOM 861 C C . LEU A 1 143 ? 16.576 -19.883 4.3 1 40.58 753 LEU A C 1
ATOM 862 O O . LEU A 1 143 ? 15.566 -20.574 4.382 1 40.11 753 LEU A O 1
ATOM 867 N N . SER A 1 144 ? 17.493 -20.064 3.336 1 41.75 754 SER A N 1
ATOM 868 C CA . SER A 1 144 ? 17.323 -21.053 2.268 1 43.05 754 SER A CA 1
ATOM 869 C C . SER A 1 144 ? 17.715 -22.483 2.684 1 43.76 754 SER A C 1
ATOM 870 O O . SER A 1 144 ? 17.424 -23.424 1.945 1 44.31 754 SER A O 1
ATOM 873 N N . LYS A 1 145 ? 18.386 -22.659 3.834 1 43.53 755 LYS A N 1
ATOM 874 C CA . LYS A 1 145 ? 18.794 -23.987 4.301 1 43.99 755 LYS A CA 1
ATOM 875 C C . LYS A 1 145 ? 17.576 -24.86 4.652 1 43.95 755 LYS A C 1
ATOM 876 O O . LYS A 1 145 ? 16.487 -24.32 4.816 1 44.9 755 LYS A O 1
ATOM 878 N N . LYS A 1 146 ? 17.736 -26.201 4.78 1 42.87 756 LYS A N 1
ATOM 879 C CA . LYS A 1 146 ? 16.613 -27.1 5.125 1 42.99 756 LYS A CA 1
ATOM 880 C C . LYS A 1 146 ? 15.927 -26.648 6.434 1 42.55 756 LYS A C 1
ATOM 881 O O . LYS A 1 146 ? 14.701 -26.719 6.563 1 42.66 756 LYS A O 1
ATOM 883 N N . ASP A 1 147 ? 16.742 -26.171 7.387 1 41.67 757 ASP A N 1
ATOM 884 C CA . ASP A 1 147 ? 16.278 -25.588 8.641 1 41.14 757 ASP A CA 1
ATOM 885 C C . ASP A 1 147 ? 16.634 -24.111 8.612 1 39.4 757 ASP A C 1
ATOM 886 O O . ASP A 1 147 ? 17.801 -23.754 8.761 1 39.24 757 ASP A O 1
ATOM 888 N N . PRO A 1 148 ? 15.653 -23.229 8.371 1 38.54 758 PRO A N 1
ATOM 889 C CA . PRO A 1 148 ? 15.962 -21.785 8.342 1 37.92 758 PRO A CA 1
ATOM 890 C C . PRO A 1 148 ? 16.422 -21.252 9.704 1 37.32 758 PRO A C 1
ATOM 891 O O . PRO A 1 148 ? 17.151 -20.259 9.726 1 37.01 758 PRO A O 1
ATOM 895 N N . ILE A 1 149 ? 16.012 -21.928 10.823 1 36.39 759 ILE A N 1
ATOM 896 C CA . ILE A 1 149 ? 16.359 -21.662 12.237 1 36.4 759 ILE A CA 1
ATOM 897 C C . ILE A 1 149 ? 15.733 -20.357 12.762 1 35.53 759 ILE A C 1
ATOM 898 O O . ILE A 1 149 ? 15.073 -20.393 13.807 1 35.45 759 ILE A O 1
ATOM 903 N N . ILE A 1 150 ? 15.927 -19.229 12.047 1 33.96 760 ILE A N 1
ATOM 904 C CA . ILE A 1 150 ? 15.354 -17.913 12.363 1 32.54 760 ILE A CA 1
ATOM 905 C C . ILE A 1 150 ? 13.836 -18.039 12.549 1 31.16 760 ILE A C 1
ATOM 906 O O . ILE A 1 150 ? 13.161 -18.65 11.722 1 31.05 760 ILE A O 1
ATOM 911 N N . LYS A 1 151 ? 13.323 -17.576 13.696 1 28.96 761 LYS A N 1
ATOM 912 C CA . LYS A 1 151 ? 11.892 -17.633 13.961 1 27.06 761 LYS A CA 1
ATOM 913 C C . LYS A 1 151 ? 11.249 -16.282 13.697 1 26.41 761 LYS A C 1
ATOM 914 O O . LYS A 1 151 ? 10.092 -16.226 13.3 1 26.08 761 LYS A O 1
ATOM 920 N N . LEU A 1 152 ? 11.968 -15.182 13.984 1 25.73 762 LEU A N 1
ATOM 921 C CA . LEU A 1 152 ? 11.439 -13.845 13.751 1 25.6 762 LEU A CA 1
ATOM 922 C C . LEU A 1 152 ? 12.41 -13.061 12.9 1 26.11 762 LEU A C 1
ATOM 923 O O . LEU A 1 152 ? 13.585 -12.889 13.273 1 26.83 762 LEU A O 1
ATOM 928 N N . LEU A 1 153 ? 11.925 -12.594 11.754 1 25.75 763 LEU A N 1
ATOM 929 C CA . LEU A 1 153 ? 12.704 -11.772 10.835 1 26.78 763 LEU A CA 1
ATOM 930 C C . LEU A 1 153 ? 12.078 -10.404 10.758 1 26.19 763 LEU A C 1
ATOM 931 O O . LEU A 1 153 ? 10.976 -10.276 10.238 1 25.93 763 LEU A O 1
ATOM 936 N N . TYR A 1 154 ? 12.739 -9.394 11.325 1 25.61 764 TYR A N 1
ATOM 937 C CA . TYR A 1 154 ? 12.244 -8.022 11.337 1 26.06 764 TYR A CA 1
ATOM 938 C C . TYR A 1 154 ? 12.716 -7.266 10.11 1 28.78 764 TYR A C 1
ATOM 939 O O . TYR A 1 154 ? 13.891 -7.321 9.77 1 29.01 764 TYR A O 1
ATOM 948 N N . VAL A 1 155 ? 11.824 -6.542 9.473 1 30.02 765 VAL A N 1
ATOM 949 C CA . VAL A 1 155 ? 12.137 -5.746 8.289 1 32.26 765 VAL A CA 1
ATOM 950 C C . VAL A 1 155 ? 11.4 -4.411 8.358 1 34.11 765 VAL A C 1
ATOM 951 O O . VAL A 1 155 ? 10.377 -4.288 9.034 1 33.67 765 VAL A O 1
ATOM 955 N N . THR A 1 156 ? 11.927 -3.39 7.67 1 35.65 766 THR A N 1
ATOM 956 C CA . THR A 1 156 ? 11.249 -2.099 7.601 1 37.66 766 THR A CA 1
ATOM 957 C C . THR A 1 156 ? 10.3 -2.114 6.387 1 39 766 THR A C 1
ATOM 958 O O . THR A 1 156 ? 10.505 -2.907 5.464 1 38.55 766 THR A O 1
ATOM 962 N N . PRO A 1 157 ? 9.27 -1.241 6.343 1 40.3 767 PRO A N 1
ATOM 963 C CA . PRO A 1 157 ? 8.389 -1.222 5.161 1 41.69 767 PRO A CA 1
ATOM 964 C C . PRO A 1 157 ? 9.171 -0.887 3.88 1 43.76 767 PRO A C 1
ATOM 965 O O . PRO A 1 157 ? 8.91 -1.472 2.83 1 43.76 767 PRO A O 1
ATOM 969 N N . GLU A 1 158 ? 10.187 -0.014 3.988 1 45.32 768 GLU A N 1
ATOM 970 C CA . GLU A 1 158 ? 11.019 0.369 2.844 1 47.22 768 GLU A CA 1
ATOM 971 C C . GLU A 1 158 ? 11.833 -0.803 2.315 1 48.57 768 GLU A C 1
ATOM 972 O O . GLU A 1 158 ? 12.009 -0.923 1.107 1 49.19 768 GLU A O 1
ATOM 974 N N . LYS A 1 159 ? 12.344 -1.657 3.208 1 48.66 769 LYS A N 1
ATOM 975 C CA . LYS A 1 159 ? 13.136 -2.813 2.808 1 49.34 769 LYS A CA 1
ATOM 976 C C . LYS A 1 159 ? 12.26 -3.844 2.106 1 50.51 769 LYS A C 1
ATOM 977 O O . LYS A 1 159 ? 12.669 -4.394 1.086 1 50.4 769 LYS A O 1
ATOM 983 N N . ILE A 1 160 ? 11.036 -4.083 2.616 1 51.56 770 ILE A N 1
ATOM 984 C CA . ILE A 1 160 ? 10.147 -5.073 1.999 1 53.16 770 ILE A CA 1
ATOM 985 C C . ILE A 1 160 ? 9.488 -4.519 0.7 1 54.82 770 ILE A C 1
ATOM 986 O O . ILE A 1 160 ? 9.047 -5.31 -0.13 1 55.23 770 ILE A O 1
ATOM 991 N N . CYS A 1 161 ? 9.468 -3.188 0.496 1 55.79 771 CYS A N 1
ATOM 992 C CA . CYS A 1 161 ? 8.912 -2.611 -0.736 1 57.11 771 CYS A CA 1
ATOM 993 C C . CYS A 1 161 ? 10.019 -2.274 -1.759 1 57.78 771 CYS A C 1
ATOM 994 O O . CYS A 1 161 ? 9.746 -1.515 -2.691 1 58.2 771 CYS A O 1
ATOM 997 N N . ALA A 1 162 ? 11.249 -2.818 -1.606 1 57.52 772 ALA A N 1
ATOM 998 C CA . ALA A 1 162 ? 12.331 -2.506 -2.542 1 57.5 772 ALA A CA 1
ATOM 999 C C . ALA A 1 162 ? 13.286 -3.676 -2.778 1 57.3 772 ALA A C 1
ATOM 1000 O O . ALA A 1 162 ? 13.823 -3.801 -3.881 1 57.75 772 ALA A O 1
ATOM 1002 N N . SER A 1 163 ? 13.537 -4.503 -1.754 1 56.21 773 SER A N 1
ATOM 1003 C CA . SER A 1 163 ? 14.476 -5.614 -1.898 1 55.65 773 SER A CA 1
ATOM 1004 C C . SER A 1 163 ? 13.87 -6.787 -2.652 1 55.11 773 SER A C 1
ATOM 1005 O O . SER A 1 163 ? 13.027 -7.501 -2.109 1 55.42 773 SER A O 1
ATOM 1008 N N . ASN A 1 164 ? 14.329 -7.012 -3.89 1 54.08 774 ASN A N 1
ATOM 1009 C CA . ASN A 1 164 ? 13.86 -8.143 -4.694 1 53.48 774 ASN A CA 1
ATOM 1010 C C . ASN A 1 164 ? 14.428 -9.467 -4.162 1 51.35 774 ASN A C 1
ATOM 1011 O O . ASN A 1 164 ? 13.784 -10.502 -4.308 1 51.44 774 ASN A O 1
ATOM 1016 N N . ARG A 1 165 ? 15.63 -9.435 -3.556 1 49.48 775 ARG A N 1
ATOM 1017 C CA . ARG A 1 165 ? 16.257 -10.613 -2.964 1 48.34 775 ARG A CA 1
ATOM 1018 C C . ARG A 1 165 ? 15.433 -11.11 -1.766 1 46.75 775 ARG A C 1
ATOM 1019 O O . ARG A 1 165 ? 15.319 -12.317 -1.56 1 47.14 775 ARG A O 1
ATOM 1021 N N . LEU A 1 166 ? 14.849 -10.181 -0.991 1 45.14 776 LEU A N 1
ATOM 1022 C CA . LEU A 1 166 ? 14.009 -10.547 0.15 1 43.96 776 LEU A CA 1
ATOM 1023 C C . LEU A 1 166 ? 12.741 -11.217 -0.349 1 43.21 776 LEU A C 1
ATOM 1024 O O . LEU A 1 166 ? 12.372 -12.263 0.167 1 42.73 776 LEU A O 1
ATOM 1029 N N . ILE A 1 167 ? 12.112 -10.655 -1.4 1 42.99 777 ILE A N 1
ATOM 1030 C CA . ILE A 1 167 ? 10.896 -11.219 -1.978 1 43.2 777 ILE A CA 1
ATOM 1031 C C . ILE A 1 167 ? 11.113 -12.666 -2.443 1 42.28 777 ILE A C 1
ATOM 1032 O O . ILE A 1 167 ? 10.334 -13.534 -2.056 1 42.31 777 ILE A O 1
ATOM 1037 N N . SER A 1 168 ? 12.196 -12.953 -3.193 1 41.48 778 SER A N 1
ATOM 1038 C CA . SER A 1 168 ? 12.457 -14.326 -3.648 1 41.22 778 SER A CA 1
ATOM 1039 C C . SER A 1 168 ? 12.802 -15.255 -2.47 1 39.78 778 SER A C 1
ATOM 1040 O O . SER A 1 168 ? 12.49 -16.442 -2.528 1 39.66 778 SER A O 1
ATOM 1043 N N . THR A 1 169 ? 13.396 -14.722 -1.392 1 38.93 779 THR A N 1
ATOM 1044 C CA . THR A 1 169 ? 13.658 -15.52 -0.189 1 38.71 779 THR A CA 1
ATOM 1045 C C . THR A 1 169 ? 12.31 -15.91 0.449 1 37.95 779 THR A C 1
ATOM 1046 O O . THR A 1 169 ? 12.104 -17.063 0.821 1 37.4 779 THR A O 1
ATOM 1050 N N . LEU A 1 170 ? 11.388 -14.948 0.537 1 37.82 780 LEU A N 1
ATOM 1051 C CA . LEU A 1 170 ? 10.063 -15.186 1.089 1 38.45 780 LEU A CA 1
ATOM 1052 C C . LEU A 1 170 ? 9.286 -16.172 0.213 1 39.03 780 LEU A C 1
ATOM 1053 O O . LEU A 1 170 ? 8.579 -17.018 0.747 1 38.87 780 LEU A O 1
ATOM 1058 N N . GLU A 1 171 ? 9.473 -16.11 -1.125 1 39.55 781 GLU A N 1
ATOM 1059 C CA . GLU A 1 171 ? 8.867 -17.053 -2.074 1 39.91 781 GLU A CA 1
ATOM 1060 C C . GLU A 1 171 ? 9.383 -18.46 -1.792 1 39.33 781 GLU A C 1
ATOM 1061 O O . GLU A 1 171 ? 8.597 -19.389 -1.712 1 39.6 781 GLU A O 1
ATOM 1067 N N . ASN A 1 172 ? 10.692 -18.608 -1.578 1 39.18 782 ASN A N 1
ATOM 1068 C CA . ASN A 1 172 ? 11.309 -19.893 -1.268 1 39.49 782 ASN A CA 1
ATOM 1069 C C . ASN A 1 172 ? 10.755 -20.458 0.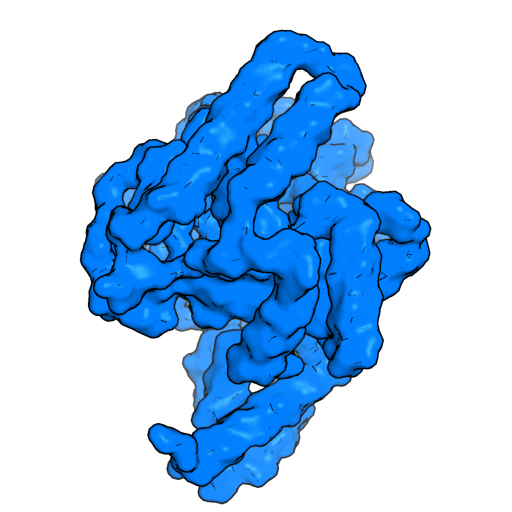058 1 38.87 782 ASN A C 1
ATOM 1070 O O . ASN A 1 172 ? 10.462 -21.648 0.129 1 39.03 782 ASN A O 1
ATOM 1075 N N . LEU A 1 173 ? 10.601 -19.608 1.103 1 37.57 783 LEU A N 1
ATOM 1076 C CA . LEU A 1 173 ? 10.047 -20.082 2.374 1 36.64 783 LEU A CA 1
ATOM 1077 C C . LEU A 1 173 ? 8.586 -20.519 2.191 1 36.77 783 LEU A C 1
ATOM 1078 O O . LEU A 1 173 ? 8.181 -21.57 2.686 1 36.5 783 LEU A O 1
ATOM 1083 N N . TYR A 1 174 ? 7.812 -19.727 1.443 1 36.98 784 TYR A N 1
ATOM 1084 C CA . TYR A 1 174 ? 6.397 -19.958 1.171 1 38.73 784 TYR A CA 1
ATOM 1085 C C . TYR A 1 174 ? 6.156 -21.315 0.497 1 40.4 784 TYR A C 1
ATOM 1086 O O . TYR A 1 174 ? 5.226 -22.031 0.872 1 40.95 784 TYR A O 1
ATOM 1095 N N . GLU A 1 175 ? 7.024 -21.694 -0.453 1 40.77 785 GLU A N 1
ATOM 1096 C CA . GLU A 1 175 ? 6.891 -22.967 -1.16 1 41.53 785 GLU A CA 1
ATOM 1097 C C . GLU A 1 175 ? 7.205 -24.172 -0.276 1 41.24 785 GLU A C 1
ATOM 1098 O O . GLU A 1 175 ? 6.669 -25.257 -0.512 1 41.82 785 GLU A O 1
ATOM 1104 N N . ARG A 1 176 ? 8.063 -24 0.737 1 40.1 786 ARG A N 1
ATOM 1105 C CA . ARG A 1 176 ? 8.379 -25.103 1.649 1 39.71 786 ARG A CA 1
ATOM 1106 C C . ARG A 1 176 ? 7.427 -25.142 2.872 1 38.85 786 ARG A C 1
ATOM 1107 O O . ARG A 1 176 ? 7.661 -25.937 3.78 1 38.86 786 ARG A O 1
ATOM 1115 N N . LYS A 1 177 ? 6.352 -24.317 2.875 1 37.95 787 LYS A N 1
ATOM 1116 C CA . LYS A 1 177 ? 5.392 -24.164 3.972 1 37.96 787 LYS A CA 1
ATOM 1117 C C . LYS A 1 177 ? 6.102 -23.632 5.233 1 37.2 787 LYS A C 1
ATOM 1118 O O . LYS A 1 177 ? 5.737 -24.008 6.345 1 37.84 787 LYS A O 1
ATOM 1120 N N . LEU A 1 178 ? 7.107 -22.765 5.055 1 35.68 788 LEU A N 1
ATOM 1121 C CA . LEU A 1 178 ? 7.883 -22.228 6.175 1 34.43 788 LEU A CA 1
ATOM 1122 C C . LEU A 1 178 ? 7.755 -20.701 6.325 1 32.64 788 LEU A C 1
ATOM 1123 O O . LEU A 1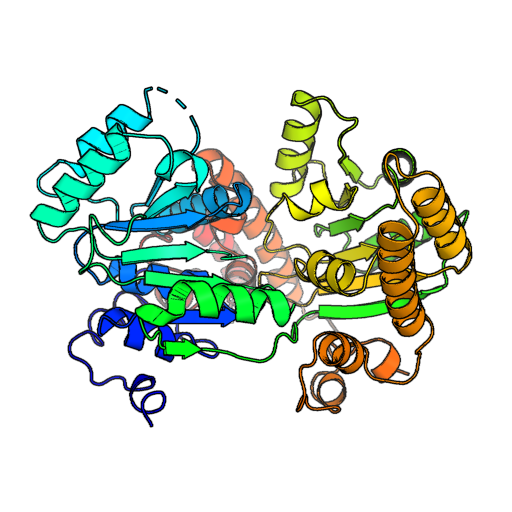 178 ? 8.634 -20.074 6.92 1 32.2 788 LEU A O 1
ATOM 1128 N N . LEU A 1 179 ? 6.701 -20.102 5.755 1 31.04 789 LEU A N 1
ATOM 1129 C CA . LEU A 1 179 ? 6.402 -18.672 5.921 1 30.78 789 LEU A CA 1
ATOM 1130 C C . LEU A 1 179 ? 5.158 -18.647 6.8 1 29.75 789 LEU A C 1
ATOM 1131 O O . LEU A 1 179 ? 4.055 -18.905 6.313 1 29.91 789 LEU A O 1
ATOM 1136 N N . ALA A 1 180 ? 5.356 -18.482 8.123 1 28.23 790 ALA A N 1
ATOM 1137 C CA . ALA A 1 180 ? 4.288 -18.658 9.1 1 27.88 790 ALA A CA 1
ATOM 1138 C C . ALA A 1 180 ? 3.296 -17.522 9.206 1 26.78 790 ALA A C 1
ATOM 1139 O O . ALA A 1 180 ? 2.104 -17.78 9.387 1 27.95 790 ALA A O 1
ATOM 1141 N N . ARG A 1 181 ? 3.764 -16.275 9.142 1 25.2 791 ARG A N 1
ATOM 1142 C CA . ARG A 1 181 ? 2.895 -15.132 9.377 1 24.66 791 ARG A CA 1
ATOM 1143 C C . ARG A 1 181 ? 3.559 -13.834 8.991 1 25.24 791 ARG A C 1
ATOM 1144 O O . ARG A 1 181 ? 4.792 -13.726 9.047 1 26.03 791 ARG A O 1
ATOM 1152 N N . PHE A 1 182 ? 2.742 -12.838 8.647 1 24.85 792 PHE A N 1
ATOM 1153 C CA . PHE A 1 182 ? 3.182 -11.471 8.439 1 26.04 792 PHE A CA 1
ATOM 1154 C C . PHE A 1 182 ? 2.656 -10.655 9.604 1 25.28 792 PHE A C 1
ATOM 1155 O O . PHE A 1 182 ? 1.463 -10.695 9.885 1 25.1 792 PHE A O 1
ATOM 1163 N N . VAL A 1 183 ? 3.53 -9.936 10.285 1 24.26 793 VAL A N 1
ATOM 1164 C CA . VAL A 1 183 ? 3.138 -9.09 11.407 1 23.19 793 VAL A CA 1
ATOM 1165 C C . VAL A 1 183 ? 3.467 -7.657 11.109 1 23.61 793 VAL A C 1
ATOM 1166 O O . VAL A 1 183 ? 4.53 -7.4 10.579 1 24.84 793 VAL A O 1
ATOM 1170 N N . ILE A 1 184 ? 2.611 -6.713 11.509 1 23.21 794 ILE A N 1
ATOM 1171 C CA . ILE A 1 184 ? 2.937 -5.298 11.408 1 24.54 794 ILE A CA 1
ATOM 1172 C C . ILE A 1 184 ? 2.919 -4.74 12.82 1 24.7 794 ILE A C 1
ATOM 1173 O O . ILE A 1 184 ? 1.838 -4.593 13.403 1 24.02 794 ILE A O 1
ATOM 1178 N N . ASP A 1 185 ? 4.101 -4.542 13.417 1 24.38 795 ASP A N 1
ATOM 1179 C CA . ASP A 1 185 ? 4.15 -4.057 14.796 1 24.46 795 ASP A CA 1
ATOM 1180 C C . ASP A 1 185 ? 4.248 -2.548 14.769 1 26.37 795 ASP A C 1
ATOM 1181 O O . ASP A 1 185 ? 5.301 -1.994 14.489 1 26.97 795 ASP A O 1
ATOM 1186 N N . GLU A 1 186 ? 3.119 -1.909 15.133 1 26.58 796 GLU A N 1
ATOM 1187 C CA . GLU A 1 186 ? 2.789 -0.491 15.135 1 27.13 796 GLU A CA 1
ATOM 1188 C C . GLU A 1 186 ? 2.349 -0.174 13.705 1 29.87 796 GLU A C 1
ATOM 1189 O O . GLU A 1 186 ? 3.098 0.353 12.871 1 30.53 796 GLU A O 1
ATOM 1195 N N . ALA A 1 187 ? 1.111 -0.588 13.421 1 30.48 797 ALA A N 1
ATOM 1196 C CA . ALA A 1 187 ? 0.472 -0.5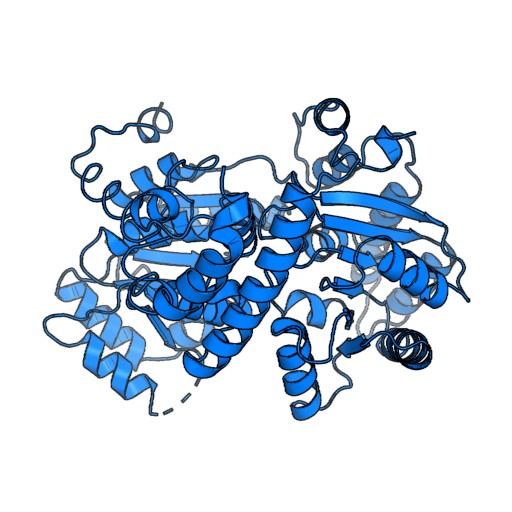 12.111 1 32.53 797 ALA A CA 1
ATOM 1197 C C . ALA A 1 187 ? 0.04 0.896 11.698 1 34.51 797 ALA A C 1
ATOM 1198 O O . ALA A 1 187 ? -0.555 1.025 10.623 1 34.56 797 ALA A O 1
ATOM 1200 N N . HIS A 1 188 ? 0.296 1.929 12.514 1 35.65 798 HIS A N 1
ATOM 1201 C CA . HIS A 1 188 ? -0.099 3.299 12.145 1 38.18 798 HIS A CA 1
ATOM 1202 C C . HIS A 1 188 ? 0.498 3.729 10.788 1 40.17 798 HIS A C 1
ATOM 1203 O O . HIS A 1 188 ? -0.214 4.309 9.964 1 41.37 798 HIS A O 1
ATOM 1210 N N . MET A 1 206 ? -0.764 -5.815 -2.082 1 63.13 816 MET A N 1
ATOM 1211 C CA . MET A 1 206 ? 0.51 -5.725 -2.788 1 63.58 816 MET A CA 1
ATOM 1212 C C . MET A 1 206 ? 1.373 -6.936 -2.45 1 63.67 816 MET A C 1
ATOM 1213 O O . MET A 1 206 ? 1.928 -7.569 -3.348 1 63.85 816 MET A O 1
ATOM 1215 N N . LEU A 1 207 ? 1.462 -7.276 -1.153 1 63.19 817 LEU A N 1
ATOM 1216 C CA . LEU A 1 207 ? 2.223 -8.438 -0.692 1 62.99 817 LEU A CA 1
ATOM 1217 C C . LEU A 1 207 ? 1.313 -9.669 -0.495 1 62.39 817 LEU A C 1
ATOM 1218 O O . LEU A 1 207 ? 1.802 -10.795 -0.547 1 62.85 817 LEU A O 1
ATOM 1220 N N . ARG A 1 208 ? -0.002 -9.467 -0.288 1 61.25 818 ARG A N 1
ATOM 1221 C CA . ARG A 1 208 ? -0.952 -10.57 -0.119 1 60.72 818 ARG A CA 1
ATOM 1222 C C . ARG A 1 208 ? -1.203 -11.352 -1.423 1 59.81 818 ARG A C 1
ATOM 1223 O O . ARG A 1 208 ? -1.752 -12.451 -1.365 1 60.31 818 ARG A O 1
ATOM 1225 N N . GLN A 1 209 ? -0.823 -10.801 -2.588 1 58.2 819 GLN A N 1
ATOM 1226 C CA . GLN A 1 209 ? -1.022 -11.488 -3.86 1 57.11 819 GLN A CA 1
ATOM 1227 C C . GLN A 1 209 ? -0.031 -12.639 -4.016 1 55.25 819 GLN A C 1
ATOM 1228 O O . GLN A 1 209 ? -0.415 -13.722 -4.456 1 55.46 819 GLN A O 1
ATOM 1230 N N . LYS A 1 210 ? 1.242 -12.415 -3.653 1 53.26 820 LYS A N 1
ATOM 1231 C CA . LYS A 1 210 ? 2.26 -13.457 -3.773 1 51.82 820 LYS A CA 1
ATOM 1232 C C . LYS A 1 210 ? 2.132 -14.517 -2.683 1 49.88 820 LYS A C 1
ATOM 1233 O O . LYS A 1 210 ? 2.481 -15.671 -2.911 1 49.92 820 LYS A O 1
ATOM 1237 N N . PHE A 1 211 ? 1.643 -14.135 -1.492 1 48.09 821 PHE A N 1
ATOM 1238 C CA . PHE A 1 211 ? 1.545 -15.079 -0.371 1 46.58 821 PHE A CA 1
ATOM 1239 C C . PHE A 1 211 ? 0.14 -15.025 0.24 1 45.92 821 PHE A C 1
ATOM 1240 O O . PHE A 1 211 ? -0.036 -14.521 1.35 1 46.21 821 PHE A O 1
ATOM 1248 N N . PRO A 1 212 ? -0.884 -15.529 -0.476 1 44.53 822 PRO A N 1
ATOM 1249 C CA . PRO A 1 212 ? -2.261 -15.381 0.016 1 43.43 822 PRO A CA 1
ATOM 1250 C C . PRO A 1 212 ? -2.662 -16.277 1.183 1 41.58 822 PRO A C 1
ATOM 1251 O O . PRO A 1 212 ? -3.6 -15.919 1.893 1 42.29 822 PRO A O 1
ATOM 1255 N N . SER A 1 213 ? -1.995 -17.417 1.391 1 39.76 823 SER A N 1
ATOM 1256 C CA . SER A 1 213 ? -2.353 -18.298 2.504 1 38.55 823 SER A CA 1
ATOM 1257 C C . SER A 1 213 ? -1.671 -17.895 3.85 1 36.47 823 SER A C 1
ATOM 1258 O O . SER A 1 213 ? -1.93 -18.537 4.87 1 36.27 823 SER A O 1
ATOM 1261 N N . VAL A 1 214 ? -0.795 -16.889 3.843 1 34.52 824 VAL A N 1
ATOM 1262 C CA . VAL A 1 214 ? -0.083 -16.48 5.06 1 33.02 824 VAL A CA 1
ATOM 1263 C C . VAL A 1 214 ? -0.946 -15.538 5.895 1 31.46 824 VAL A C 1
ATOM 1264 O O . VAL A 1 214 ? -1.316 -14.463 5.434 1 31.66 824 VAL A O 1
ATOM 1268 N N . PRO A 1 215 ? -1.246 -15.911 7.148 1 30.22 825 PRO A N 1
ATOM 1269 C CA . PRO A 1 215 ? -2.055 -15.01 7.986 1 28.75 825 PRO A CA 1
ATOM 1270 C C . PRO A 1 215 ? -1.29 -13.739 8.367 1 27.49 825 PRO A C 1
ATOM 1271 O O . PRO A 1 215 ? -0.045 -13.709 8.363 1 27.32 825 PRO A O 1
ATOM 1275 N N . VAL A 1 216 ? -2.058 -12.672 8.644 1 26.42 826 VAL A N 1
ATOM 1276 C CA . VAL A 1 216 ? -1.535 -11.361 8.995 1 26.72 826 VAL A CA 1
ATOM 1277 C C . VAL A 1 216 ? -1.962 -10.952 10.402 1 26.54 826 VAL A C 1
ATOM 1278 O O . VAL A 1 216 ? -3.125 -11.12 10.767 1 26.04 826 VAL A O 1
ATOM 1282 N N . MET A 1 217 ? -1.032 -10.381 11.198 1 25.54 827 MET A N 1
ATOM 1283 C CA . MET A 1 217 ? -1.397 -9.811 12.493 1 24.45 827 MET A CA 1
ATOM 1284 C C . MET A 1 217 ? -0.919 -8.365 12.521 1 24.12 827 MET A C 1
ATOM 1285 O O . MET A 1 217 ? 0.275 -8.138 12.406 1 24.33 827 MET A O 1
ATOM 1290 N N . ALA A 1 218 ? -1.828 -7.397 12.656 1 23.26 828 ALA A N 1
ATOM 1291 C CA . ALA A 1 218 ? -1.473 -5.976 12.763 1 23.02 828 ALA A CA 1
ATOM 1292 C C . ALA A 1 218 ? -1.677 -5.52 14.203 1 22.46 828 ALA A C 1
ATOM 1293 O O . ALA A 1 218 ? -2.688 -5.872 14.805 1 23.06 828 ALA A O 1
ATOM 1295 N N . LEU A 1 219 ? -0.713 -4.778 14.781 1 21.06 829 LEU A N 1
ATOM 1296 C CA . LEU A 1 219 ? -0.857 -4.307 16.166 1 21.07 829 LEU A CA 1
ATOM 1297 C C . LEU A 1 219 ? -0.62 -2.825 16.25 1 21.2 829 LEU A C 1
ATOM 1298 O O . LEU A 1 219 ? 0.257 -2.321 15.551 1 21.74 829 LEU A O 1
ATOM 1303 N N . THR A 1 220 ? -1.372 -2.125 17.106 1 19.92 830 THR A N 1
ATOM 1304 C CA . THR A 1 220 ? -1.137 -0.697 17.266 1 20.42 830 THR A CA 1
ATOM 1305 C C . THR A 1 220 ? -1.411 -0.203 18.683 1 20.87 830 THR A C 1
ATOM 1306 O O . THR A 1 220 ? -2.344 -0.659 19.362 1 20.86 830 THR A O 1
ATOM 1310 N N . ALA A 1 221 ? -0.593 0.759 19.107 1 20.81 831 ALA A N 1
ATOM 1311 C CA . ALA A 1 221 ? -0.749 1.489 20.349 1 20.48 831 ALA A CA 1
ATOM 1312 C C . ALA A 1 221 ? -1.305 2.895 20.101 1 21.63 831 ALA A C 1
ATOM 1313 O O . ALA A 1 221 ? -1.337 3.687 21.045 1 21.65 831 ALA A O 1
ATOM 1315 N N . THR A 1 222 ? -1.704 3.221 18.861 1 22.16 832 THR A N 1
ATOM 1316 C CA A THR A 1 222 ? -2.273 4.54 18.578 0.51 23.92 832 THR A CA 1
ATOM 1317 C CA B THR A 1 222 ? -2.253 4.527 18.563 0.49 23.57 832 THR A CA 1
ATOM 1318 C C . THR A 1 222 ? -3.665 4.607 19.154 1 24.75 832 THR A C 1
ATOM 1319 O O . THR A 1 222 ? -4.477 3.71 18.921 1 25.23 832 THR A O 1
ATOM 1326 N N . ALA A 1 223 ? -3.945 5.638 19.96 1 25.36 833 ALA A N 1
ATOM 1327 C CA . ALA A 1 223 ? -5.286 5.787 20.544 1 25.85 833 ALA A CA 1
ATOM 1328 C C . ALA A 1 223 ? -6.233 6.566 19.596 1 26.04 833 ALA A C 1
ATOM 1329 O O . ALA A 1 223 ? -7.43 6.591 19.856 1 27.27 833 ALA A O 1
ATOM 1331 N N . ASN A 1 224 ? -5.701 7.216 18.548 1 25.83 834 ASN A N 1
ATOM 1332 C CA . ASN A 1 224 ? -6.494 7.99 17.577 1 26.89 834 ASN A CA 1
ATOM 1333 C C . ASN A 1 224 ? -7.515 7.074 16.888 1 27.39 834 ASN A C 1
ATOM 1334 O O . ASN A 1 224 ? -7.119 6.196 16.129 1 26.52 834 ASN A O 1
ATOM 1339 N N . PRO A 1 225 ? -8.834 7.275 17.129 1 29.02 835 PRO A N 1
ATOM 1340 C CA . PRO A 1 225 ? -9.832 6.365 16.537 1 29.07 835 PRO A CA 1
ATOM 1341 C C . PRO A 1 225 ? -9.91 6.442 15.012 1 28.98 835 PRO A C 1
ATOM 1342 O O . PRO A 1 225 ? -10.251 5.431 14.392 1 28.47 835 PRO A O 1
ATOM 1346 N N . ARG A 1 226 ? -9.578 7.593 14.401 1 28.6 836 ARG A N 1
ATOM 1347 C CA . ARG A 1 226 ? -9.594 7.696 12.936 1 28.8 836 ARG A CA 1
ATOM 1348 C C . ARG A 1 226 ? -8.497 6.841 12.339 1 28.33 836 ARG A C 1
ATOM 1349 O O . ARG A 1 226 ? -8.736 6.121 11.375 1 28.88 836 ARG A O 1
ATOM 1351 N N . VAL A 1 227 ? -7.303 6.834 12.967 1 26.84 837 VAL A N 1
ATOM 1352 C CA . VAL A 1 227 ? -6.206 5.991 12.512 1 26.55 837 VAL A CA 1
ATOM 1353 C C . VAL A 1 227 ? -6.555 4.513 12.73 1 25.91 837 VAL A C 1
ATOM 1354 O O . VAL A 1 227 ? -6.298 3.681 11.857 1 27.33 837 VAL A O 1
ATOM 1358 N N . GLN A 1 228 ? -7.171 4.188 13.864 1 24.72 838 GLN A N 1
ATOM 1359 C CA . GLN A 1 228 ? -7.561 2.792 14.15 1 24.97 838 GLN A CA 1
ATOM 1360 C C . GLN A 1 228 ? -8.535 2.271 13.093 1 26.81 838 GLN A C 1
ATOM 1361 O O . GLN A 1 228 ? -8.386 1.149 12.626 1 27.39 838 GLN A O 1
ATOM 1367 N N . LYS A 1 229 ? -9.502 3.108 12.693 1 27.68 839 LYS A N 1
ATOM 1368 C CA . LYS A 1 229 ? -10.487 2.707 11.69 1 28.91 839 LYS A CA 1
ATOM 1369 C C . LYS A 1 229 ? -9.851 2.591 10.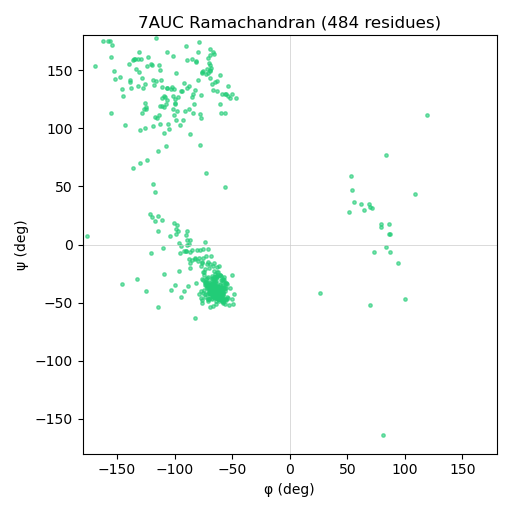315 1 29.23 839 LYS A C 1
ATOM 1370 O O . LYS A 1 229 ? -10.2 1.681 9.562 1 30.35 839 LYS A O 1
ATOM 1376 N N . ASP A 1 230 ? -8.892 3.477 9.989 1 28.98 840 ASP A N 1
ATOM 1377 C CA . ASP A 1 230 ? -8.176 3.433 8.72 1 30.56 840 ASP A CA 1
ATOM 1378 C C . ASP A 1 230 ? -7.384 2.147 8.584 1 30.14 840 ASP A C 1
ATOM 1379 O O . ASP A 1 230 ? -7.319 1.591 7.49 1 31.57 840 ASP A O 1
ATOM 1384 N N . ILE A 1 231 ? -6.769 1.664 9.685 1 27.56 841 ILE A N 1
ATOM 1385 C CA . ILE A 1 231 ? -6.027 0.407 9.613 1 27.1 841 ILE A CA 1
ATOM 1386 C C . ILE A 1 231 ? -7.002 -0.746 9.363 1 28.39 841 ILE A C 1
ATOM 1387 O O . ILE A 1 231 ? -6.733 -1.599 8.517 1 29.96 841 ILE A O 1
ATOM 1392 N N . LEU A 1 232 ? -8.131 -0.757 10.076 1 28.61 842 LEU A N 1
ATOM 1393 C CA . LEU A 1 232 ? -9.131 -1.821 9.908 1 30.33 842 LEU A CA 1
ATOM 1394 C C . LEU A 1 232 ? -9.681 -1.827 8.469 1 31.26 842 LEU A C 1
ATOM 1395 O O . LEU A 1 232 ? -9.761 -2.896 7.862 1 30.56 842 LEU A O 1
ATOM 1400 N N . THR A 1 233 ? -9.897 -0.648 7.864 1 32.01 843 THR A N 1
ATOM 1401 C CA . THR A 1 233 ? -10.346 -0.579 6.463 1 33.7 843 THR A CA 1
ATOM 1402 C C . THR A 1 233 ? -9.354 -1.28 5.522 1 34.81 843 THR A C 1
ATOM 1403 O O . THR A 1 233 ? -9.764 -2.07 4.669 1 35.68 843 THR A O 1
ATOM 1407 N N . GLN A 1 234 ? -8.055 -1.066 5.734 1 34.18 844 GLN A N 1
ATOM 1408 C CA . GLN A 1 234 ? -7.03 -1.709 4.927 1 34.25 844 GLN A CA 1
ATOM 1409 C C . GLN A 1 234 ? -7.025 -3.238 5.094 1 33.37 844 GLN A C 1
ATOM 1410 O O . GLN A 1 234 ? -6.76 -3.946 4.132 1 34.25 844 GLN A O 1
ATOM 1416 N N . LEU A 1 235 ? -7.355 -3.748 6.283 1 31.6 845 LEU A N 1
ATOM 1417 C CA . LEU A 1 235 ? -7.372 -5.194 6.533 1 30.78 845 LEU A CA 1
ATOM 1418 C C . LEU A 1 235 ? -8.725 -5.872 6.292 1 29.82 845 LEU A C 1
ATOM 1419 O O . LEU A 1 235 ? -8.815 -7.084 6.466 1 29.01 845 LEU A O 1
ATOM 1424 N N . LYS A 1 236 ? -9.782 -5.093 5.986 1 29.76 846 LYS A N 1
ATOM 1425 C CA . LYS A 1 236 ? -11.167 -5.559 5.888 1 29.95 846 LYS A CA 1
ATOM 1426 C C . LYS A 1 236 ? -11.365 -6.818 5.051 1 29.35 846 LYS A C 1
ATOM 1427 O O . LYS A 1 236 ? -12.085 -7.709 5.5 1 29.6 846 LYS A O 1
ATOM 1433 N N . ILE A 1 237 ? -10.698 -6.939 3.894 1 29.33 847 ILE A N 1
ATOM 1434 C CA . ILE A 1 237 ? -10.873 -8.134 3.042 1 29.37 847 ILE A CA 1
ATOM 1435 C C . ILE A 1 237 ? -10.493 -9.433 3.793 1 30.11 847 ILE A C 1
ATOM 1436 O O . ILE A 1 237 ? -11.114 -10.478 3.584 1 30.83 847 ILE A O 1
ATOM 1441 N N . LEU A 1 238 ? -9.54 -9.349 4.734 1 29.33 848 LEU A N 1
ATOM 1442 C CA . LEU A 1 238 ? -9.107 -10.514 5.494 1 29.17 848 LEU A CA 1
ATOM 1443 C C . LEU A 1 238 ? -10.095 -10.939 6.593 1 29.09 848 LEU A C 1
ATOM 1444 O O . LEU A 1 238 ? -9.942 -12.028 7.144 1 29.63 848 LEU A O 1
ATOM 1449 N N . ARG A 1 239 ? -11.054 -10.062 6.946 1 28.38 849 ARG A N 1
ATOM 1450 C CA . ARG A 1 239 ? -12.044 -10.262 8.004 1 29.14 849 ARG A CA 1
ATOM 1451 C C . ARG A 1 239 ? -11.319 -10.629 9.32 1 28.07 849 ARG A C 1
ATOM 1452 O O . ARG A 1 239 ? -11.445 -11.738 9.83 1 27.71 849 ARG A O 1
ATOM 1460 N N . PRO A 1 240 ? -10.428 -9.738 9.789 1 27.25 850 PRO A N 1
ATOM 1461 C CA . PRO A 1 240 ? -9.623 -10.089 10.962 1 26.4 850 PRO A CA 1
ATOM 1462 C C . PRO A 1 240 ? -10.432 -10.137 12.247 1 25.67 850 PRO A C 1
ATOM 1463 O O . PRO A 1 240 ? -11.472 -9.49 12.37 1 26.62 850 PRO A O 1
ATOM 1467 N N . GLN A 1 241 ? -9.915 -10.898 13.214 1 24.61 851 GLN A N 1
ATOM 1468 C CA . GLN A 1 241 ? -10.408 -10.906 14.582 1 24.23 851 GLN A CA 1
ATOM 1469 C C . GLN A 1 241 ? -9.85 -9.637 15.219 1 24.23 851 GLN A C 1
ATOM 1470 O O . GLN A 1 241 ? -8.645 -9.405 15.11 1 24.76 851 GLN A O 1
ATOM 1476 N N . VAL A 1 242 ? -10.683 -8.826 15.851 1 23.01 852 VAL A N 1
ATOM 1477 C CA . VAL A 1 242 ? -10.271 -7.557 16.433 1 23.27 852 VAL A CA 1
ATOM 1478 C C . VAL A 1 242 ? -10.254 -7.655 17.942 1 23.53 852 VAL A C 1
ATOM 1479 O O . VAL A 1 242 ? -11.272 -7.97 18.563 1 24.15 852 VAL A O 1
ATOM 1483 N N . PHE A 1 243 ? -9.075 -7.404 18.542 1 22.19 853 PHE A N 1
ATOM 1484 C CA . PHE A 1 243 ? -8.931 -7.448 19.996 1 21.9 853 PHE A CA 1
ATOM 1485 C C . PHE A 1 243 ? -8.637 -6.059 20.502 1 22.59 853 PHE A C 1
ATOM 1486 O O . PHE A 1 243 ? -7.577 -5.508 20.183 1 22.41 853 PHE A O 1
ATOM 1494 N N . SER A 1 244 ? -9.585 -5.467 21.217 1 22.49 854 SER A N 1
ATOM 1495 C CA . SER A 1 244 ? -9.396 -4.125 21.731 1 23.54 854 SER A CA 1
ATOM 1496 C C . SER A 1 244 ? -9.551 -4.092 23.253 1 22.71 854 SER A C 1
ATOM 1497 O O . SER A 1 244 ? -10.059 -5.033 23.883 1 23.11 854 SER A O 1
ATOM 1500 N N . MET A 1 245 ? -9.036 -3.031 23.851 1 21.38 855 MET A N 1
ATOM 1501 C CA . MET A 1 245 ? -9.071 -2.853 25.284 1 20.99 855 MET A CA 1
ATOM 1502 C C . MET A 1 245 ? -8.914 -1.359 25.599 1 21.85 855 MET A C 1
ATOM 1503 O O . MET A 1 245 ? -8.677 -0.556 24.686 1 23.02 855 MET A O 1
ATOM 1508 N N . SER A 1 246 ? -9.022 -0.99 26.876 1 21.35 856 SER A N 1
ATOM 1509 C CA . SER A 1 246 ? -8.824 0.39 27.281 1 20.88 856 SER A CA 1
ATOM 1510 C C . SER A 1 246 ? -7.398 0.849 26.984 1 20.49 856 SER A C 1
ATOM 1511 O O . SER A 1 246 ? -6.447 0.084 27.153 1 20.88 856 SER A O 1
ATOM 1514 N N . PHE A 1 247 ? -7.27 2.097 26.528 1 19.65 857 PHE A N 1
ATOM 1515 C CA . PHE A 1 247 ? -5.954 2.682 26.298 1 20.19 857 PHE A CA 1
ATOM 1516 C C . PHE A 1 247 ? -5.405 3.386 27.563 1 20.84 857 PHE A C 1
ATOM 1517 O O . PHE A 1 247 ? -4.365 4.039 27.502 1 21.04 857 PHE A O 1
ATOM 1525 N N . ASN A 1 248 ? -6.042 3.182 28.732 1 20.22 858 ASN A N 1
ATOM 1526 C CA . ASN A 1 248 ? -5.545 3.713 29.994 1 20.73 858 ASN A CA 1
ATOM 1527 C C . ASN A 1 248 ? -4.191 3.111 30.322 1 20.73 858 ASN A C 1
ATOM 1528 O O . ASN A 1 248 ? -4.01 1.886 30.214 1 21.46 858 ASN A O 1
ATOM 1533 N N . ARG A 1 249 ? -3.244 3.966 30.69 1 20.35 859 ARG A N 1
ATOM 1534 C CA A ARG A 1 249 ? -1.911 3.501 31.08 0.53 20.33 859 ARG A CA 1
ATOM 1535 C CA B ARG A 1 249 ? -1.909 3.532 31.08 0.47 20.16 859 ARG A CA 1
ATOM 1536 C C . ARG A 1 249 ? -1.954 3.312 32.591 1 20.74 859 ARG A C 1
ATOM 1537 O O . ARG A 1 249 ? -1.86 4.274 33.348 1 20.35 859 ARG A O 1
ATOM 1552 N N . HIS A 1 250 ? -2.181 2.069 33.024 1 21.26 860 HIS A N 1
ATOM 1553 C CA . HIS A 1 250 ? -2.413 1.787 34.431 1 22.94 860 HIS A CA 1
ATOM 1554 C C . HIS A 1 250 ? -1.339 2.275 35.387 1 22.81 860 HIS A C 1
ATOM 1555 O O . HIS A 1 250 ? -1.679 2.694 36.483 1 24.73 860 HIS A O 1
ATOM 1562 N N . ASN A 1 251 ? -0.075 2.274 34.985 1 20.13 861 ASN A N 1
ATOM 1563 C CA . ASN A 1 251 ? 1.028 2.562 35.894 1 20.15 861 ASN A CA 1
ATOM 1564 C C . ASN A 1 251 ? 1.569 3.986 35.858 1 20.36 861 ASN A C 1
ATOM 1565 O O . ASN A 1 251 ? 2.582 4.275 36.506 1 21.14 861 ASN A O 1
ATOM 1570 N N . LEU A 1 252 ? 0.88 4.895 35.136 1 20.41 862 LEU A N 1
ATOM 1571 C CA . LEU A 1 252 ? 1.38 6.253 35.023 1 20.52 862 LEU A CA 1
ATOM 1572 C C . LEU A 1 252 ? 0.612 7.207 35.908 1 20.28 862 LEU A C 1
ATOM 1573 O O . LEU A 1 252 ? -0.609 7.205 35.906 1 20.86 862 LEU A O 1
ATOM 1578 N N . LYS A 1 253 ? 1.348 8.047 36.619 1 19.95 863 LYS A N 1
ATOM 1579 C CA . LYS A 1 253 ? 0.787 9.096 37.461 1 21.24 863 LYS A CA 1
ATOM 1580 C C . LYS A 1 253 ? 0.813 10.421 36.708 1 20.29 863 LYS A C 1
ATOM 1581 O O . LYS A 1 253 ? 1.883 10.93 36.418 1 20.83 863 LYS A O 1
ATOM 1587 N N . TYR A 1 254 ? -0.358 10.983 36.404 1 20.34 864 TYR A N 1
ATOM 1588 C CA . TYR A 1 254 ? -0.431 12.231 35.641 1 20.11 864 TYR A CA 1
ATOM 1589 C C . TYR A 1 254 ? -0.536 13.439 36.55 1 21.87 864 TYR A C 1
ATOM 1590 O O . TYR A 1 254 ? -1.402 13.47 37.412 1 24.55 864 TYR A O 1
ATOM 1599 N N . TYR A 1 255 ? 0.272 14.452 36.294 1 20.39 865 TYR A N 1
ATOM 1600 C CA . TYR A 1 255 ? 0.234 15.706 37.029 1 21.95 865 TYR A CA 1
ATOM 1601 C C . TYR A 1 255 ? 0.279 16.871 36.089 1 21.86 865 TYR A C 1
ATOM 1602 O O . TYR A 1 255 ? 0.949 16.801 35.061 1 21.4 865 TYR A O 1
ATOM 1611 N N . VAL A 1 256 ? -0.324 17.998 36.502 1 21.57 866 VAL A N 1
ATOM 1612 C CA . VAL A 1 256 ? -0.157 19.276 35.796 1 22.39 866 VAL A CA 1
ATOM 1613 C C . VAL A 1 256 ? 0.281 20.255 36.859 1 23.71 866 VAL A C 1
ATOM 1614 O O . VAL A 1 256 ? -0.45 20.412 37.833 1 25.14 866 VAL A O 1
ATOM 1618 N N . LEU A 1 257 ? 1.478 20.804 36.744 1 23.03 867 LEU A N 1
ATOM 1619 C CA . LEU A 1 257 ? 2.046 21.71 37.749 1 25.14 867 LEU A CA 1
ATOM 1620 C C . LEU A 1 257 ? 2.191 23.136 37.221 1 25.68 867 LEU A C 1
ATOM 1621 O O . LEU A 1 257 ? 2.475 23.327 36.048 1 23.92 867 LEU A O 1
ATOM 1626 N N . PRO A 1 258 ? 2.107 24.148 38.098 1 27.44 868 PRO A N 1
ATOM 1627 C CA . PRO A 1 258 ? 2.305 25.539 37.635 1 28.37 868 PRO A CA 1
ATOM 1628 C C . PRO A 1 258 ? 3.739 25.763 37.184 1 28.1 868 PRO A C 1
ATOM 1629 O O . PRO A 1 258 ? 4.677 25.371 37.884 1 29.57 868 PRO A O 1
ATOM 1633 N N . LYS A 1 259 ? 3.921 26.382 36.019 1 26.37 869 LYS A N 1
ATOM 1634 C CA . LYS A 1 259 ? 5.254 26.636 35.495 1 26.11 869 LYS A CA 1
ATOM 1635 C C . LYS A 1 259 ? 5.714 28.088 35.724 1 28 869 LYS A C 1
ATOM 1636 O O . LYS A 1 259 ? 4.978 29.019 35.404 1 26.64 869 LYS A O 1
ATOM 1642 N N . LYS A 1 260 ? 6.959 28.267 36.202 1 30.61 870 LYS A N 1
ATOM 1643 C CA . LYS A 1 260 ? 7.569 29.594 36.278 1 34.42 870 LYS A CA 1
ATOM 1644 C C . LYS A 1 260 ? 8.467 29.721 35.041 1 38.24 870 LYS A C 1
ATOM 1645 O O . LYS A 1 260 ? 9.467 29.013 34.956 1 38.88 870 LYS A O 1
ATOM 1651 N N . PRO A 1 261 ? 8.059 30.528 34.031 1 40.91 871 PRO A N 1
ATOM 1652 C CA . PRO A 1 261 ? 8.797 30.584 32.756 1 42.94 871 PRO A CA 1
ATOM 1653 C C . PRO A 1 261 ? 10.306 30.794 32.856 1 45.41 871 PRO A C 1
ATOM 1654 O O . PRO A 1 261 ? 11.015 30.364 31.955 1 46.3 871 PRO A O 1
ATOM 1658 N N . LYS A 1 262 ? 10.801 31.417 33.935 1 46.48 872 LYS A N 1
ATOM 1659 C CA . LYS A 1 262 ? 12.241 31.605 34.113 1 47.84 872 LYS A CA 1
ATOM 1660 C C . LYS A 1 262 ? 12.726 30.89 35.392 1 48.4 872 LYS A C 1
ATOM 1661 O O . LYS A 1 262 ? 13.38 31.511 36.236 1 49.56 872 LYS A O 1
ATOM 1663 N N . LYS A 1 263 ? 12.405 29.591 35.537 1 47.49 873 LYS A N 1
ATOM 1664 C CA . LYS A 1 263 ? 12.817 28.787 36.701 1 46.66 873 LYS A CA 1
ATOM 1665 C C . LYS A 1 263 ? 12.418 27.296 36.599 1 45.18 873 LYS A C 1
ATOM 1666 O O . LYS A 1 263 ? 12.548 26.57 37.586 1 45.35 873 LYS A O 1
ATOM 1668 N N . VAL A 1 264 ? 11.887 26.85 35.451 1 43.49 874 VAL A N 1
ATOM 1669 C CA . VAL A 1 264 ? 11.394 25.474 35.317 1 42 874 VAL A CA 1
ATOM 1670 C C . VAL A 1 264 ? 12.536 24.431 35.41 1 40.8 874 VAL A C 1
ATOM 1671 O O . VAL A 1 264 ? 12.349 23.367 36.013 1 39.73 874 VAL A O 1
ATOM 1675 N N . ALA A 1 265 ? 13.733 24.77 34.904 1 40.71 875 ALA A N 1
ATOM 1676 C CA . ALA A 1 265 ? 14.866 23.842 34.957 1 40.83 875 ALA A CA 1
ATOM 1677 C C . ALA A 1 265 ? 15.255 23.515 36.393 1 40.6 875 ALA A C 1
ATOM 1678 O O . ALA A 1 265 ? 15.567 22.368 36.709 1 40.16 875 ALA A O 1
ATOM 1680 N N . PHE A 1 266 ? 15.169 24.504 37.284 1 40.73 876 PHE A N 1
ATOM 1681 C CA . PHE A 1 266 ? 15.504 24.304 38.685 1 41.13 876 PHE A CA 1
ATOM 1682 C C . PHE A 1 266 ? 14.422 23.472 39.395 1 41.08 876 PHE A C 1
ATOM 1683 O O . PHE A 1 266 ? 14.75 22.686 40.277 1 41.9 876 PHE A O 1
ATOM 1691 N N . ASP A 1 267 ? 13.146 23.592 38.984 1 40.61 877 ASP A N 1
ATOM 1692 C CA . ASP A 1 267 ? 12.06 22.771 39.54 1 40.14 877 ASP A CA 1
ATOM 1693 C C . ASP A 1 267 ? 12.199 21.299 39.082 1 39.12 877 ASP A C 1
ATOM 1694 O O . ASP A 1 267 ? 11.865 20.386 39.834 1 38.91 877 ASP A O 1
ATOM 1699 N N . CYS A 1 268 ? 12.673 21.078 37.842 1 38.72 878 CYS A N 1
ATOM 1700 C CA . CYS A 1 268 ? 12.894 19.724 37.315 1 38.64 878 CYS A CA 1
ATOM 1701 C C . CYS A 1 268 ? 13.984 19.051 38.138 1 39.6 878 CYS A C 1
ATOM 1702 O O . CYS A 1 268 ? 13.771 17.981 38.691 1 39.27 878 CYS A O 1
ATOM 1705 N N . LEU A 1 269 ? 15.126 19.743 38.291 1 40.68 879 LEU A N 1
ATOM 1706 C CA . LEU A 1 269 ? 16.28 19.272 39.049 1 42.09 879 LEU A CA 1
ATOM 1707 C C . LEU A 1 269 ? 15.897 18.883 40.478 1 42.93 879 LEU A C 1
ATOM 1708 O O . LEU A 1 269 ? 16.283 17.816 40.938 1 43.17 879 LEU A O 1
ATOM 1713 N N . GLU A 1 270 ? 15.101 19.717 41.163 1 43.64 880 GLU A N 1
ATOM 1714 C CA . GLU A 1 270 ? 14.682 19.419 42.53 1 44.25 880 GLU A CA 1
ATOM 1715 C C . GLU A 1 270 ? 13.757 18.203 42.597 1 44.23 880 GLU A C 1
ATOM 1716 O O . GLU A 1 270 ? 13.931 17.378 43.486 1 44.82 880 GLU A O 1
ATOM 1718 N N . TRP A 1 271 ? 12.781 18.07 41.666 1 43.55 881 TRP A N 1
ATOM 1719 C CA . TRP A 1 271 ? 11.866 16.923 41.693 1 43 881 TRP A CA 1
ATOM 1720 C C . TRP A 1 271 ? 12.606 15.616 41.406 1 41.02 881 TRP A C 1
ATOM 1721 O O . TRP A 1 271 ? 12.326 14.602 42.039 1 40.93 881 TRP A O 1
ATOM 1732 N N . ILE A 1 272 ? 13.516 15.631 40.429 1 39.91 882 ILE A N 1
ATOM 1733 C CA . ILE A 1 272 ? 14.253 14.432 40.055 1 39.65 882 ILE A CA 1
ATOM 1734 C C . ILE A 1 272 ? 15.115 13.934 41.229 1 41.13 882 ILE A C 1
ATOM 1735 O O . ILE A 1 272 ? 15.061 12.755 41.554 1 41.05 882 ILE A O 1
ATOM 1740 N N . ARG A 1 273 ? 15.857 14.832 41.896 1 42.57 883 ARG A N 1
ATOM 1741 C CA . ARG A 1 273 ? 16.709 14.42 43.022 1 44.53 883 ARG A CA 1
ATOM 1742 C C . ARG A 1 273 ? 15.897 13.771 44.148 1 45.35 883 ARG A C 1
ATOM 1743 O O . ARG A 1 273 ? 16.341 12.789 44.734 1 45.88 883 ARG A O 1
ATOM 1751 N N . LYS A 1 274 ? 14.696 14.275 44.405 1 45.76 884 LYS A N 1
ATOM 1752 C CA . LYS A 1 274 ? 13.846 13.758 45.471 1 46.47 884 LYS A CA 1
ATOM 1753 C C . LYS A 1 274 ? 13.171 12.416 45.142 1 46.65 884 LYS A C 1
ATOM 1754 O O . LYS A 1 274 ? 13.09 11.551 46.018 1 47.1 884 LYS A O 1
ATOM 1760 N N . HIS A 1 275 ? 12.669 12.236 43.903 1 45.7 885 HIS A N 1
ATOM 1761 C CA . HIS A 1 275 ? 11.909 11.029 43.572 1 45.1 885 HIS A CA 1
ATOM 1762 C C . HIS A 1 275 ? 12.662 9.965 42.763 1 43.55 885 HIS A C 1
ATOM 1763 O O . HIS A 1 275 ? 12.46 8.781 43.027 1 44.02 885 HIS A O 1
ATOM 1770 N N . HIS A 1 276 ? 13.493 10.349 41.783 1 41.97 886 HIS A N 1
ATOM 1771 C CA . HIS A 1 276 ? 14.219 9.354 40.979 1 41.13 886 HIS A CA 1
ATOM 1772 C C . HIS A 1 276 ? 15.679 9.751 40.768 1 40.09 886 HIS A C 1
ATOM 1773 O O . HIS A 1 276 ? 16.106 10.034 39.642 1 39.3 886 HIS A O 1
ATOM 1780 N N . PRO A 1 277 ? 16.477 9.791 41.86 1 39.36 887 PRO A N 1
ATOM 1781 C CA . PRO A 1 277 ? 17.875 10.215 41.716 1 38.82 887 PRO A CA 1
ATOM 1782 C C . PRO A 1 277 ? 18.713 9.294 40.842 1 38.19 887 PRO A C 1
ATOM 1783 O O . PRO A 1 277 ? 19.662 9.767 40.217 1 38.78 887 PRO A O 1
ATOM 1787 N N . TYR A 1 278 ? 18.37 8.003 40.775 1 37.47 888 TYR A N 1
ATOM 1788 C CA . TYR A 1 278 ? 19.166 7.066 39.987 1 37.4 888 TYR A CA 1
ATOM 1789 C C . TYR A 1 278 ? 18.377 6.397 38.872 1 34.1 888 TYR A C 1
ATOM 1790 O O . TYR A 1 278 ? 18.797 5.336 38.396 1 34.18 888 TYR A O 1
ATOM 1799 N N . ASP A 1 279 ? 17.275 7.024 38.404 1 31.17 889 ASP A N 1
ATOM 1800 C CA . ASP A 1 279 ? 16.489 6.41 37.334 1 29.15 889 ASP A CA 1
ATOM 1801 C C . ASP A 1 279 ? 16.429 7.306 36.1 1 26.5 889 ASP A C 1
ATOM 1802 O O . ASP A 1 279 ? 16.594 8.521 36.207 1 27.15 889 ASP A O 1
ATOM 1807 N N . SER A 1 280 ? 16.228 6.698 34.933 1 23.96 890 SER A N 1
ATOM 1808 C CA . SER A 1 280 ? 16.213 7.412 33.661 1 22.78 890 SER A CA 1
ATOM 1809 C C . SER A 1 280 ? 14.936 8.171 33.449 1 21.73 890 SER A C 1
ATOM 1810 O O . SER A 1 280 ? 13.867 7.698 33.818 1 21.33 890 SER A O 1
ATOM 1813 N N . GLY A 1 281 ? 15.069 9.284 32.744 1 21.11 891 GLY A N 1
ATOM 1814 C CA . GLY A 1 281 ? 13.899 10.08 32.404 1 21.12 891 GLY A CA 1
ATOM 1815 C C . GLY A 1 281 ? 14.085 10.918 31.163 1 20.34 891 GLY A C 1
ATOM 1816 O O . GLY A 1 281 ? 15.182 11.012 30.604 1 20.6 891 GLY A O 1
ATOM 1817 N N . ILE A 1 282 ? 12.986 11.528 30.702 1 19.21 892 ILE A N 1
ATOM 1818 C CA . ILE A 1 282 ? 12.985 12.404 29.546 1 18.96 892 ILE A CA 1
ATOM 1819 C C . ILE A 1 282 ? 12.39 13.741 29.932 1 19.54 892 ILE A C 1
ATOM 1820 O O . ILE A 1 282 ? 11.397 13.759 30.658 1 20.76 892 ILE A O 1
ATOM 1825 N N . ILE A 1 283 ? 12.984 14.847 29.456 1 19.02 893 ILE A N 1
ATOM 1826 C CA . ILE A 1 283 ? 12.389 16.177 29.614 1 19.01 893 ILE A CA 1
ATOM 1827 C C . ILE A 1 283 ? 12.098 16.702 28.226 1 19.79 893 ILE A C 1
ATOM 1828 O O . ILE A 1 283 ? 13.019 16.926 27.465 1 20.48 893 ILE A O 1
ATOM 1833 N N . TYR A 1 284 ? 10.817 16.797 27.847 1 19.38 894 TYR A N 1
ATOM 1834 C CA . TYR A 1 284 ? 10.427 17.288 26.548 1 19.58 894 TYR A CA 1
ATOM 1835 C C . TYR A 1 284 ? 10.415 18.811 26.555 1 20.31 894 TYR A C 1
ATOM 1836 O O . TYR A 1 284 ? 9.801 19.422 27.426 1 20.32 894 TYR A O 1
ATOM 1845 N N . CYS A 1 285 ? 11.016 19.395 25.529 1 20.94 895 CYS A N 1
ATOM 1846 C CA . CYS A 1 285 ? 11.149 20.845 25.4 1 22.01 895 CYS A CA 1
ATOM 1847 C C . CYS A 1 285 ? 10.557 21.329 24.089 1 22.47 895 CYS A C 1
ATOM 1848 O O . CYS A 1 285 ? 10.525 20.592 23.106 1 23.07 895 CYS A O 1
ATOM 1851 N N . LEU A 1 286 ? 10.113 22.596 24.063 1 23.1 896 LEU A N 1
ATOM 1852 C CA . LEU A 1 286 ? 9.494 23.131 22.854 1 24.78 896 LEU A CA 1
ATOM 1853 C C . LEU A 1 286 ? 10.479 23.374 21.722 1 25.45 896 LEU A C 1
ATOM 1854 O O . LEU A 1 286 ? 10.111 23.213 20.548 1 26.86 896 LEU A O 1
ATOM 1859 N N . SER A 1 287 ? 11.703 23.828 22.037 1 24.28 897 SER A N 1
ATOM 1860 C CA . SER A 1 287 ? 12.666 24.149 20.986 1 24.15 897 SER A CA 1
ATOM 1861 C C . SER A 1 287 ? 14.025 23.515 21.258 1 23.53 897 SER A C 1
ATOM 1862 O O . SER A 1 287 ? 14.323 23.138 22.397 1 22.57 897 SER A O 1
ATOM 1865 N N . ARG A 1 288 ? 14.892 23.495 20.244 1 24.41 898 ARG A N 1
ATOM 1866 C CA . ARG A 1 288 ? 16.253 22.995 20.41 1 23.99 898 ARG A CA 1
ATOM 1867 C C . ARG A 1 288 ? 17.013 23.838 21.437 1 22.73 898 ARG A C 1
ATOM 1868 O O . ARG A 1 288 ? 17.691 23.289 22.299 1 22.6 898 ARG A O 1
ATOM 1872 N N . ARG A 1 289 ? 16.838 25.18 21.404 1 22.68 899 ARG A N 1
ATOM 1873 C CA . ARG A 1 289 ? 17.526 26.028 22.378 1 22.65 899 ARG A CA 1
ATOM 1874 C C . ARG A 1 289 ? 17.045 25.714 23.779 1 22.78 899 ARG A C 1
ATOM 1875 O O . ARG A 1 289 ? 17.856 25.652 24.695 1 23.06 899 ARG A O 1
ATOM 1883 N N . GLU A 1 290 ? 15.715 25.469 23.973 1 21.95 900 GLU A N 1
ATOM 1884 C CA A GLU A 1 290 ? 15.211 25.114 25.303 0.55 21.53 900 GLU A CA 1
ATOM 1885 C CA B GLU A 1 290 ? 15.217 25.121 25.311 0.45 21.57 900 GLU A CA 1
ATOM 1886 C C . GLU A 1 290 ? 15.856 23.805 25.787 1 21.26 900 GLU A C 1
ATOM 1887 O O . GLU A 1 290 ? 16.166 23.674 26.965 1 21.46 900 GLU A O 1
ATOM 1898 N N . CYS A 1 291 ? 16.055 22.834 24.867 1 21.28 901 CYS A N 1
ATOM 1899 C CA . CYS A 1 291 ? 16.746 21.564 25.227 1 21.26 901 CYS A CA 1
ATOM 1900 C C . CYS A 1 291 ? 18.142 21.874 25.772 1 21.92 901 CYS A C 1
ATOM 1901 O O . CYS A 1 291 ? 18.577 21.294 26.767 1 22.64 901 CYS A O 1
ATOM 1904 N N . ASP A 1 292 ? 18.855 22.753 25.041 1 22 902 ASP A N 1
ATOM 1905 C CA . ASP A 1 292 ? 20.245 23.082 25.37 1 22.64 902 ASP A CA 1
ATOM 1906 C C . ASP A 1 292 ? 20.328 23.793 26.695 1 23.63 902 ASP A C 1
ATOM 1907 O O . ASP A 1 292 ? 21.146 23.407 27.507 1 25.26 902 ASP A O 1
ATOM 1912 N N . THR A 1 293 ? 19.455 24.78 26.962 1 22.99 903 THR A N 1
ATOM 1913 C CA . THR A 1 293 ? 19.502 25.486 28.249 1 23.86 903 THR A CA 1
ATOM 1914 C C . THR A 1 293 ? 19.051 24.577 29.395 1 23.93 903 THR A C 1
ATOM 1915 O O . THR A 1 293 ? 19.589 24.675 30.501 1 25.27 903 THR A O 1
ATOM 1919 N N . MET A 1 294 ? 18.104 23.641 29.127 1 22.68 904 MET A N 1
ATOM 1920 C CA . MET A 1 294 ? 17.66 22.728 30.174 1 22.64 904 MET A CA 1
ATOM 1921 C C . MET A 1 294 ? 18.825 21.782 30.543 1 22.79 904 MET A C 1
ATOM 1922 O O . MET A 1 294 ? 19.136 21.611 31.716 1 23.99 904 MET A O 1
ATOM 1927 N N . ALA A 1 295 ? 19.49 21.242 29.54 1 22.54 905 ALA A N 1
ATOM 1928 C CA . ALA A 1 295 ? 20.619 20.337 29.752 1 24.24 905 ALA A CA 1
ATOM 1929 C C . ALA A 1 295 ? 21.767 21.084 30.404 1 26.04 905 ALA A C 1
ATOM 1930 O O . ALA A 1 295 ? 22.351 20.555 31.346 1 26.53 905 ALA A O 1
ATOM 1932 N N . ASP A 1 296 ? 22.034 22.335 29.968 1 26.34 906 ASP A N 1
ATOM 1933 C CA . ASP A 1 296 ? 23.107 23.162 30.566 1 27.19 906 ASP A CA 1
ATOM 1934 C C . ASP A 1 296 ? 22.886 23.351 32.055 1 26.99 906 ASP A C 1
ATOM 1935 O O . ASP A 1 296 ? 23.833 23.209 32.833 1 28.11 906 ASP A O 1
ATOM 1940 N N . THR A 1 297 ? 21.667 23.77 32.443 1 25.91 907 THR A N 1
ATOM 1941 C CA . THR A 1 297 ? 21.308 24.05 33.822 1 26.77 907 THR A CA 1
ATOM 1942 C C . THR A 1 297 ? 21.442 22.808 34.681 1 27.91 907 THR A C 1
ATOM 1943 O O . THR A 1 297 ? 22.041 22.869 35.764 1 28.98 907 THR A O 1
ATOM 1947 N N . LEU A 1 298 ? 20.91 21.666 34.203 1 27.22 908 LEU A N 1
ATOM 1948 C CA . LEU A 1 298 ? 21.023 20.426 34.958 1 27.97 908 LEU A CA 1
ATOM 1949 C C . LEU A 1 298 ? 22.507 20 35.088 1 28.55 908 LEU A C 1
ATOM 1950 O O . LEU A 1 298 ? 22.907 19.577 36.164 1 29.49 908 LEU A O 1
ATOM 1955 N N . GLN A 1 299 ? 23.306 20.125 34.021 1 28.57 909 GLN A N 1
ATOM 1956 C CA . GLN A 1 299 ? 24.748 19.788 34.04 1 29.92 909 GLN A CA 1
ATOM 1957 C C . GLN A 1 299 ? 25.514 20.657 35.031 1 31.46 909 GLN A C 1
ATOM 1958 O O . GLN A 1 299 ? 26.335 20.145 35.802 1 31.54 909 GLN A O 1
ATOM 1964 N N . ARG A 1 300 ? 25.227 21.969 35.045 1 32.48 910 ARG A N 1
ATOM 1965 C CA . ARG A 1 300 ? 25.9 22.874 35.984 1 34.92 910 ARG A CA 1
ATOM 1966 C C . ARG A 1 300 ? 25.626 22.471 37.44 1 36.92 910 ARG A C 1
ATOM 1967 O O . ARG A 1 300 ? 26.47 22.72 38.302 1 37.86 910 ARG A O 1
ATOM 1975 N N . ASP A 1 301 ? 24.488 21.8 37.713 1 37.1 911 ASP A N 1
ATOM 1976 C CA . ASP A 1 301 ? 24.183 21.335 39.059 1 37.97 911 ASP A CA 1
ATOM 1977 C C . ASP A 1 301 ? 24.56 19.853 39.313 1 37.8 911 ASP A C 1
ATOM 1978 O O . ASP A 1 301 ? 24.161 19.288 40.33 1 38.74 911 ASP A O 1
ATOM 1983 N N . GLY A 1 302 ? 25.316 19.241 38.414 1 36.58 912 GLY A N 1
ATOM 1984 C CA . GLY A 1 302 ? 25.782 17.874 38.605 1 36.3 912 GLY A CA 1
ATOM 1985 C C . GLY A 1 302 ? 24.86 16.754 38.163 1 35.69 912 GLY A C 1
ATOM 1986 O O . GLY A 1 302 ? 25.134 15.589 38.464 1 36.48 912 GLY A O 1
ATOM 1987 N N . LEU A 1 303 ? 23.761 17.075 37.457 1 33.72 913 LEU A N 1
ATOM 1988 C CA . LEU A 1 303 ? 22.868 16.029 36.95 1 32.33 913 LEU A CA 1
ATOM 1989 C C . LEU A 1 303 ? 23.313 15.71 35.518 1 30.51 913 LEU A C 1
ATOM 1990 O O . LEU A 1 303 ? 23.537 16.632 34.725 1 30.29 913 LEU A O 1
ATOM 1995 N N . ALA A 1 304 ? 23.462 14.412 35.182 1 29.24 914 ALA A N 1
ATOM 1996 C CA . ALA A 1 304 ? 23.936 14.031 33.858 1 28.86 914 ALA A CA 1
ATOM 1997 C C . ALA A 1 304 ? 22.811 14.151 32.834 1 28.71 914 ALA A C 1
ATOM 1998 O O . ALA A 1 304 ? 22.106 13.179 32.57 1 29.01 914 ALA A O 1
ATOM 2000 N N . ALA A 1 305 ? 22.628 15.345 32.286 1 27.79 915 ALA A N 1
ATOM 2001 C CA . ALA A 1 305 ? 21.585 15.579 31.29 1 27.1 915 ALA A CA 1
ATOM 2002 C C . ALA A 1 305 ? 22.194 15.966 29.969 1 26.82 915 ALA A C 1
ATOM 2003 O O . ALA A 1 305 ? 23.186 16.717 29.923 1 27.4 915 ALA A O 1
ATOM 2005 N N . LEU A 1 306 ? 21.623 15.466 28.885 1 25.07 916 LEU A N 1
ATOM 2006 C CA . LEU A 1 306 ? 22.117 15.761 27.55 1 25.29 916 LEU A CA 1
ATOM 2007 C C . LEU A 1 306 ? 20.989 16.176 26.628 1 24.88 916 LEU A C 1
ATOM 2008 O O . LEU A 1 306 ? 19.929 15.537 26.625 1 23.9 916 LEU A O 1
ATOM 2013 N N . ALA A 1 307 ? 21.214 17.233 25.826 1 25.01 917 ALA A N 1
ATOM 2014 C CA . ALA A 1 307 ? 20.219 17.654 24.86 1 25.28 917 ALA A CA 1
ATOM 2015 C C . ALA A 1 307 ? 20.176 16.658 23.705 1 25.43 917 ALA A C 1
ATOM 2016 O O . ALA A 1 307 ? 21.187 16.018 23.379 1 25.68 917 ALA A O 1
ATOM 2018 N N . TYR A 1 308 ? 18.994 16.466 23.155 1 25.01 918 TYR A N 1
ATOM 2019 C CA . TYR A 1 308 ? 18.792 15.482 22.102 1 26.69 918 TYR A CA 1
ATOM 2020 C C . TYR A 1 308 ? 17.798 16.042 21.106 1 26.77 918 TYR A C 1
ATOM 2021 O O . TYR A 1 308 ? 16.592 16.13 21.381 1 25.97 918 TYR A O 1
ATOM 2030 N N . HIS A 1 309 ? 18.315 16.507 19.965 1 26.71 919 HIS A N 1
ATOM 2031 C CA . HIS A 1 309 ? 17.532 17.163 18.94 1 27.95 919 HIS A CA 1
ATOM 2032 C C . HIS A 1 309 ? 18.284 17.2 17.584 1 31.04 919 HIS A C 1
ATOM 2033 O O . HIS A 1 309 ? 19.452 16.806 17.514 1 31.7 919 HIS A O 1
ATOM 2040 N N . ALA A 1 310 ? 17.608 17.706 16.537 1 33.19 920 ALA A N 1
ATOM 2041 C CA . ALA A 1 310 ? 18.084 17.785 15.157 1 35.86 920 ALA A CA 1
ATOM 2042 C C . ALA A 1 310 ? 19.341 18.641 14.968 1 38.26 920 ALA A C 1
ATOM 2043 O O . ALA A 1 310 ? 20.007 18.493 13.945 1 39.2 920 ALA A O 1
ATOM 2045 N N . GLY A 1 311 ? 19.657 19.511 15.926 1 38.86 921 GLY A N 1
ATOM 2046 C CA . GLY A 1 311 ? 20.847 20.354 15.843 1 39.67 921 GLY A CA 1
ATOM 2047 C C . GLY A 1 311 ? 22.145 19.6 16.074 1 40.88 921 GLY A C 1
ATOM 2048 O O . GLY A 1 311 ? 23.221 20.084 15.707 1 40.56 921 GLY A O 1
ATOM 2049 N N . LEU A 1 312 ? 22.074 18.427 16.728 1 41.45 922 LEU A N 1
ATOM 2050 C CA . LEU A 1 312 ? 23.274 17.634 16.977 1 43 922 LEU A CA 1
ATOM 2051 C C . LEU A 1 312 ? 23.78 17.003 15.686 1 44.09 922 LEU A C 1
ATOM 2052 O O . LEU A 1 312 ? 22.985 16.711 14.79 1 44.22 922 LEU A O 1
ATOM 2057 N N . SER A 1 313 ? 25.088 16.769 15.597 1 45.29 923 SER A N 1
ATOM 2058 C CA . SER A 1 313 ? 25.644 16.03 14.459 1 47.02 923 SER A CA 1
ATOM 2059 C C . SER A 1 313 ? 25.229 14.555 14.603 1 48.55 923 SER A C 1
ATOM 2060 O O . SER A 1 313 ? 24.881 14.123 15.711 1 49 923 SER A O 1
ATOM 2063 N N . ASP A 1 314 ? 25.263 13.774 13.516 1 48.84 924 ASP A N 1
ATOM 2064 C CA . ASP A 1 314 ? 24.892 12.355 13.584 1 49.48 924 ASP A CA 1
ATOM 2065 C C . ASP A 1 314 ? 25.76 11.587 14.61 1 48.95 924 ASP A C 1
ATOM 2066 O O . ASP A 1 314 ? 25.269 10.672 15.268 1 49.33 924 ASP A O 1
ATOM 2071 N N . SER A 1 315 ? 27.015 12.013 14.789 1 47.9 925 SER A N 1
ATOM 2072 C CA . SER A 1 315 ? 27.935 11.418 15.747 1 47.47 925 SER A CA 1
ATOM 2073 C C . SER A 1 315 ? 27.493 11.719 17.186 1 45.83 925 SER A C 1
ATOM 2074 O O . SER A 1 315 ? 27.496 10.825 18.036 1 45.96 925 SER A O 1
ATOM 2077 N N . ALA A 1 316 ? 27.11 12.974 17.455 1 43.8 926 ALA A N 1
ATOM 2078 C CA . ALA A 1 316 ? 26.669 13.402 18.777 1 42.21 926 ALA A CA 1
ATOM 2079 C C . ALA A 1 316 ? 25.33 12.749 19.136 1 40.08 926 ALA A C 1
ATOM 2080 O O . ALA A 1 316 ? 25.152 12.331 20.279 1 39.11 926 ALA A O 1
ATOM 2082 N N . ARG A 1 317 ? 24.412 12.632 18.16 1 39.12 927 ARG A N 1
ATOM 2083 C CA . ARG A 1 317 ? 23.114 12.003 18.391 1 39.44 927 ARG A CA 1
ATOM 2084 C C . ARG A 1 317 ? 23.301 10.536 18.806 1 38.74 927 ARG A C 1
ATOM 2085 O O . ARG A 1 317 ? 22.712 10.096 19.799 1 37.82 927 ARG A O 1
ATOM 2093 N N . ASP A 1 318 ? 24.181 9.81 18.085 1 38.34 928 ASP A N 1
ATOM 2094 C CA . ASP A 1 318 ? 24.442 8.397 18.355 1 38.25 928 ASP A CA 1
ATOM 2095 C C . ASP A 1 318 ? 25.037 8.218 19.747 1 37.08 928 ASP A C 1
ATOM 2096 O O . ASP A 1 318 ? 24.653 7.29 20.46 1 37.76 928 ASP A O 1
ATOM 2098 N N . GLU A 1 319 ? 25.921 9.136 20.165 1 34.99 929 GLU A N 1
ATOM 2099 C CA . GLU A 1 319 ? 26.526 9.098 21.491 1 34.4 929 GLU A CA 1
ATOM 2100 C C . GLU A 1 319 ? 25.482 9.369 22.596 1 33.01 929 GLU A C 1
ATOM 2101 O O . GLU A 1 319 ? 25.448 8.648 23.596 1 32.77 929 GLU A O 1
ATOM 2107 N N . VAL A 1 320 ? 24.634 10.404 22.431 1 31.16 930 VAL A N 1
ATOM 2108 C CA . VAL A 1 320 ? 23.616 10.72 23.443 1 30.36 930 VAL A CA 1
ATOM 2109 C C . VAL A 1 320 ? 22.63 9.546 23.566 1 29.05 930 VAL A C 1
ATOM 2110 O O . VAL A 1 320 ? 22.37 9.093 24.679 1 27.94 930 VAL A O 1
ATOM 2114 N N . GLN A 1 321 ? 22.185 9.008 22.434 1 29.54 931 GLN A N 1
ATOM 2115 C CA . GLN A 1 321 ? 21.272 7.863 22.418 1 31.27 931 GLN A CA 1
ATOM 2116 C C . GLN A 1 321 ? 21.863 6.666 23.195 1 31.44 931 GLN A C 1
ATOM 2117 O O . GLN A 1 321 ? 21.23 6.181 24.129 1 31.46 931 GLN A O 1
ATOM 2123 N N . GLN A 1 322 ? 23.116 6.271 22.893 1 31.05 932 GLN A N 1
ATOM 2124 C CA . GLN A 1 322 ? 23.734 5.14 23.58 1 31.47 932 GLN A CA 1
ATOM 2125 C C . GLN A 1 322 ? 24.006 5.423 25.058 1 29.92 932 GLN A C 1
ATOM 2126 O O . GLN A 1 322 ? 23.8 4.523 25.878 1 31.44 932 GLN A O 1
ATOM 2132 N N . LYS A 1 323 ? 24.403 6.661 25.433 1 26.91 933 LYS A N 1
ATOM 2133 C CA . LYS A 1 323 ? 24.623 6.945 26.848 1 25.64 933 LYS A CA 1
ATOM 2134 C C . LYS A 1 323 ? 23.306 6.85 27.617 1 24.75 933 LYS A C 1
ATOM 2135 O O . LYS A 1 323 ? 23.282 6.326 28.723 1 25.21 933 LYS A O 1
ATOM 2141 N N . TRP A 1 324 ? 22.226 7.415 27.06 1 24.43 934 TRP A N 1
ATOM 2142 C CA . TRP A 1 324 ? 20.952 7.431 27.77 1 23.69 934 TRP A CA 1
ATOM 2143 C C . TRP A 1 324 ? 20.329 6.023 27.866 1 23.3 934 TRP A C 1
ATOM 2144 O O . TRP A 1 324 ? 19.9 5.633 28.954 1 23.03 934 TRP A O 1
ATOM 2155 N N . ILE A 1 325 ? 20.293 5.273 26.758 1 24.04 935 ILE A N 1
ATOM 2156 C CA . ILE A 1 325 ? 19.716 3.907 26.77 1 25.56 935 ILE A CA 1
ATOM 2157 C C . ILE A 1 325 ? 20.448 3.02 27.78 1 26.19 935 ILE A C 1
ATOM 2158 O O . ILE A 1 325 ? 19.819 2.282 28.525 1 26.46 935 ILE A O 1
ATOM 2163 N N . ASN A 1 326 ? 21.787 3.141 27.857 1 26.26 936 ASN A N 1
ATOM 2164 C CA . ASN A 1 326 ? 22.561 2.297 28.758 1 26.55 936 ASN A CA 1
ATOM 2165 C C . ASN A 1 326 ? 22.748 2.839 30.175 1 27.95 936 ASN A C 1
ATOM 2166 O O . ASN A 1 326 ? 23.419 2.18 30.969 1 28.29 936 ASN A O 1
ATOM 2171 N N . GLN A 1 327 ? 22.207 4.037 30.508 1 28.11 937 GLN A N 1
ATOM 2172 C CA . GLN A 1 327 ? 22.475 4.696 31.805 1 29.35 937 GLN A CA 1
ATOM 2173 C C . GLN A 1 327 ? 24 4.88 32.014 1 31.33 937 GLN A C 1
ATOM 2174 O O . GLN A 1 327 ? 24.509 4.704 33.124 1 33.77 937 GLN A O 1
ATOM 2180 N N . ASP A 1 328 ? 24.719 5.172 30.939 1 31.07 938 ASP A N 1
ATOM 2181 C CA . ASP A 1 328 ? 26.172 5.346 30.962 1 31.95 938 ASP A CA 1
ATOM 2182 C C . ASP A 1 328 ? 26.521 6.818 30.807 1 32.26 938 ASP A C 1
ATOM 2183 O O . ASP A 1 328 ? 26.746 7.278 29.691 1 32.95 938 ASP A O 1
ATOM 2188 N N . GLY A 1 329 ? 26.513 7.559 31.903 1 32.23 939 GLY A N 1
ATOM 2189 C CA . GLY A 1 329 ? 26.85 8.977 31.848 1 32.36 939 GLY A CA 1
ATOM 2190 C C . GLY A 1 329 ? 25.729 9.87 31.346 1 31.79 939 GLY A C 1
ATOM 2191 O O . GLY A 1 329 ? 25.984 10.999 30.922 1 32.59 939 GLY A O 1
ATOM 2192 N N . CYS A 1 330 ? 24.475 9.366 31.355 1 29.83 940 CYS A N 1
ATOM 2193 C CA . CYS A 1 330 ? 23.322 10.2 30.975 1 28.14 940 CYS A CA 1
ATOM 2194 C C . CYS A 1 330 ? 22.083 9.647 31.636 1 28.09 940 CYS A C 1
ATOM 2195 O O . CYS A 1 330 ? 21.68 8.515 31.351 1 28.92 940 CYS A O 1
ATOM 2198 N N . GLN A 1 331 ? 21.522 10.413 32.565 1 26.35 941 GLN A N 1
ATOM 2199 C CA . GLN A 1 331 ? 20.321 10.055 33.293 1 25.1 941 GLN A CA 1
ATOM 2200 C C . GLN A 1 331 ? 19.069 10.608 32.575 1 23.51 941 GLN A C 1
ATOM 2201 O O . GLN A 1 331 ? 18.019 9.959 32.542 1 23.28 941 GLN A O 1
ATOM 2207 N N . VAL A 1 332 ? 19.181 11.827 32.056 1 23.29 942 VAL A N 1
ATOM 2208 C CA . VAL A 1 332 ? 18.048 12.499 31.432 1 22.91 942 VAL A CA 1
ATOM 2209 C C .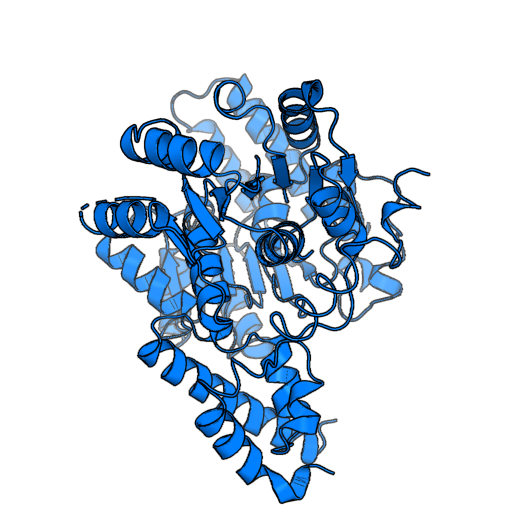 VAL A 1 332 ? 18.38 12.995 30.037 1 22.23 942 VAL A C 1
ATOM 2210 O O . VAL A 1 332 ? 19.441 13.624 29.824 1 22.52 942 VAL A O 1
ATOM 2214 N N . ILE A 1 333 ? 17.476 12.764 29.081 1 21.03 943 ILE A N 1
ATOM 2215 C CA . ILE A 1 333 ? 17.61 13.396 27.775 1 21.61 943 ILE A CA 1
ATOM 2216 C C . ILE A 1 333 ? 16.621 14.566 27.739 1 21.79 943 ILE A C 1
ATOM 2217 O O . ILE A 1 333 ? 15.483 14.413 28.189 1 21.39 943 ILE A O 1
ATOM 2222 N N . CYS A 1 334 ? 17.078 15.727 27.24 1 20.69 944 CYS A N 1
ATOM 2223 C CA . CYS A 1 334 ? 16.256 16.931 27.087 1 20.91 944 CYS A CA 1
ATOM 2224 C C . CYS A 1 334 ? 15.98 17.02 25.63 1 21.6 944 CYS A C 1
ATOM 2225 O O . CYS A 1 334 ? 16.865 17.374 24.844 1 22.91 944 CYS A O 1
ATOM 2228 N N . ALA A 1 335 ? 14.777 16.559 25.227 1 21.01 945 ALA A N 1
ATOM 2229 C CA . ALA A 1 335 ? 14.525 16.329 23.825 1 21.8 945 ALA A CA 1
ATOM 2230 C C . ALA A 1 335 ? 13.385 17.115 23.201 1 22.98 945 ALA A C 1
ATOM 2231 O O . ALA A 1 335 ? 12.45 17.505 23.882 1 22.42 945 ALA A O 1
ATOM 2233 N N . THR A 1 336 ? 13.452 17.308 21.89 1 24.46 946 THR A N 1
ATOM 2234 C CA . THR A 1 336 ? 12.324 17.771 21.109 1 27.36 946 THR A CA 1
ATOM 2235 C C . THR A 1 336 ? 11.478 16.49 20.87 1 29.36 946 THR A C 1
ATOM 2236 O O . THR A 1 336 ? 12.011 15.365 20.917 1 30.67 946 THR A O 1
ATOM 2240 N N . ILE A 1 337 ? 10.209 16.645 20.583 1 30.36 947 ILE A N 1
ATOM 2241 C CA . ILE A 1 337 ? 9.298 15.497 20.436 1 33.49 947 ILE A CA 1
ATOM 2242 C C . ILE A 1 337 ? 9.757 14.416 19.423 1 36.16 947 ILE A C 1
ATOM 2243 O O . ILE A 1 337 ? 9.687 13.234 19.783 1 36.63 947 ILE A O 1
ATOM 2248 N N . ALA A 1 338 ? 10.222 14.772 18.201 1 37.39 948 ALA A N 1
ATOM 2249 C CA . ALA A 1 338 ? 10.607 13.728 17.229 1 39.14 948 ALA A CA 1
ATOM 2250 C C . ALA A 1 338 ? 11.736 12.847 17.747 1 40.76 948 ALA A C 1
ATOM 2251 O O . ALA A 1 338 ? 11.763 11.647 17.471 1 41.32 948 ALA A O 1
ATOM 2253 N N . PHE A 1 339 ? 12.647 13.431 18.528 1 41.22 949 PHE A N 1
ATOM 2254 C CA . PHE A 1 339 ? 13.815 12.73 19.031 1 41.99 949 PHE A CA 1
ATOM 2255 C C . PHE A 1 339 ? 13.499 11.833 20.237 1 42.44 949 PHE A C 1
ATOM 2256 O O . PHE A 1 339 ? 13.953 10.685 20.267 1 43.16 949 PHE A O 1
ATOM 2264 N N . GLY A 1 340 ? 12.7 12.315 21.182 1 41.68 950 GLY A N 1
ATOM 2265 C CA . GLY A 1 340 ? 12.321 11.509 22.342 1 41.36 950 GLY A CA 1
ATOM 2266 C C . GLY A 1 340 ? 11.457 10.318 21.965 1 41.12 950 GLY A C 1
ATOM 2267 O O . GLY A 1 340 ? 11.54 9.243 22.581 1 40.96 950 GLY A O 1
ATOM 2268 N N . MET A 1 341 ? 10.609 10.501 20.941 1 40.57 951 MET A N 1
ATOM 2269 C CA . MET A 1 341 ? 9.744 9.419 20.465 1 40.32 951 MET A CA 1
ATOM 2270 C C . MET A 1 341 ? 10.511 8.352 19.633 1 40.69 951 MET A C 1
ATOM 2271 O O . MET A 1 341 ? 9.956 7.292 19.353 1 40.95 951 MET A O 1
ATOM 2276 N N . GLY A 1 342 ? 11.756 8.631 19.252 1 40.32 952 GLY A N 1
ATOM 2277 C CA . GLY A 1 342 ? 12.551 7.689 18.48 1 40.75 952 GLY A CA 1
ATOM 2278 C C . GLY A 1 342 ? 13.388 6.728 19.307 1 41.2 952 GLY A C 1
ATOM 2279 O O . GLY A 1 342 ? 14.07 5.877 18.731 1 41.69 952 GLY A O 1
ATOM 2280 N N . ILE A 1 343 ? 13.419 6.883 20.649 1 41.2 953 ILE A N 1
ATOM 2281 C CA . ILE A 1 343 ? 14.19 5.956 21.496 1 41.86 953 ILE A CA 1
ATOM 2282 C C . ILE A 1 343 ? 13.238 5.108 22.331 1 41.92 953 ILE A C 1
ATOM 2283 O O . ILE A 1 343 ? 12.304 5.652 22.92 1 42.77 953 ILE A O 1
ATOM 2288 N N . ASP A 1 344 ? 13.503 3.787 22.409 1 40.81 954 ASP A N 1
ATOM 2289 C CA . ASP A 1 344 ? 12.66 2.804 23.08 1 39.02 954 ASP A CA 1
ATOM 2290 C C . ASP A 1 344 ? 13.295 2.131 24.334 1 36.82 954 ASP A C 1
ATOM 2291 O O . ASP A 1 344 ? 13.723 0.968 24.28 1 38.9 954 ASP A O 1
ATOM 2293 N N . LYS A 1 345 ? 13.263 2.825 25.475 1 32.34 955 LYS A N 1
ATOM 2294 C CA . LYS A 1 345 ? 13.78 2.319 26.742 1 28.98 955 LYS A CA 1
ATOM 2295 C C . LYS A 1 345 ? 12.617 1.835 27.64 1 26.33 955 LYS A C 1
ATOM 2296 O O . LYS A 1 345 ? 11.66 2.579 27.808 1 25.59 955 LYS A O 1
ATOM 2302 N N . PRO A 1 346 ? 12.621 0.607 28.192 1 23.53 956 PRO A N 1
ATOM 2303 C CA . PRO A 1 346 ? 11.438 0.137 28.954 1 22.29 956 PRO A CA 1
ATO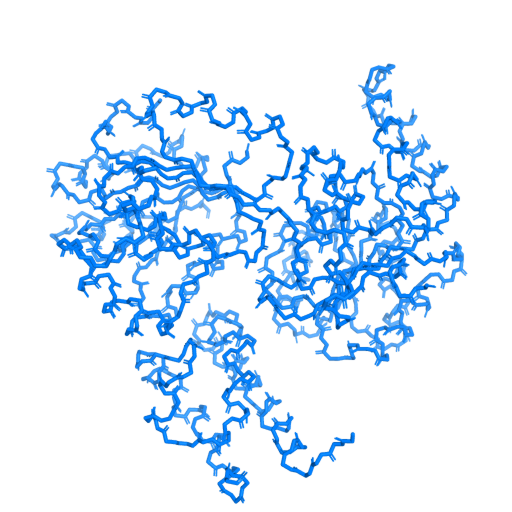M 2304 C C . PRO A 1 346 ? 11.32 0.652 30.368 1 22.4 956 PRO A C 1
ATOM 2305 O O . PRO A 1 346 ? 10.235 0.538 30.938 1 22.19 956 PRO A O 1
ATOM 2309 N N . ASP A 1 347 ? 12.394 1.236 30.947 1 21.73 957 ASP A N 1
ATOM 2310 C CA . ASP A 1 347 ? 12.368 1.638 32.335 1 21.1 957 ASP A CA 1
ATOM 2311 C C . ASP A 1 347 ? 12.514 3.144 32.524 1 21.71 957 ASP A C 1
ATOM 2312 O O . ASP A 1 347 ? 13.247 3.617 33.405 1 22.92 957 ASP A O 1
ATOM 2317 N N . VAL A 1 348 ? 11.772 3.899 31.707 1 20 958 VAL A N 1
ATOM 2318 C CA . VAL A 1 348 ? 11.739 5.358 31.847 1 20.28 958 VAL A CA 1
ATOM 2319 C C . VAL A 1 348 ? 10.818 5.652 33.015 1 20.67 958 VAL A C 1
ATOM 2320 O O . VAL A 1 348 ? 9.621 5.352 32.931 1 21.01 958 VAL A O 1
ATOM 2324 N N . ARG A 1 349 ? 11.362 6.16 34.128 1 20.32 959 ARG A N 1
ATOM 2325 C CA . ARG A 1 349 ? 10.574 6.362 35.345 1 20.14 959 ARG A CA 1
ATOM 2326 C C . ARG A 1 349 ? 9.855 7.715 35.386 1 19.88 959 ARG A C 1
ATOM 2327 O O . ARG A 1 349 ? 8.941 7.888 36.192 1 20.34 959 ARG A O 1
ATOM 2335 N N . PHE A 1 350 ? 10.267 8.662 34.528 1 19.91 960 PHE A N 1
ATOM 2336 C CA . PHE A 1 350 ? 9.576 9.947 34.484 1 20.24 960 PHE A CA 1
ATOM 2337 C C . PHE A 1 350 ? 9.683 10.55 33.117 1 20.33 960 PHE A C 1
ATOM 2338 O O . PHE A 1 350 ? 10.722 10.459 32.461 1 20.13 960 PHE A O 1
ATOM 2346 N N . VAL A 1 351 ? 8.591 11.195 32.692 1 19.9 961 VAL A N 1
ATOM 2347 C CA . VAL A 1 351 ? 8.548 12.016 31.487 1 19.57 961 VAL A CA 1
ATOM 2348 C C . VAL A 1 351 ? 8.046 13.354 31.947 1 19.56 961 VAL A C 1
ATOM 2349 O O . VAL A 1 351 ? 6.921 13.429 32.442 1 19.16 961 VAL A O 1
ATOM 2353 N N . ILE A 1 352 ? 8.865 14.382 31.811 1 19.19 962 ILE A N 1
ATOM 2354 C CA . ILE A 1 352 ? 8.448 15.73 32.178 1 20.16 962 ILE A CA 1
ATOM 2355 C C . ILE A 1 352 ? 8.272 16.559 30.923 1 20.52 962 ILE A C 1
ATOM 2356 O O . ILE A 1 352 ? 9.182 16.602 30.089 1 20.77 962 ILE A O 1
ATOM 2361 N N . HIS A 1 353 ? 7.112 17.213 30.759 1 19.46 963 HIS A N 1
ATOM 2362 C CA . HIS A 1 353 ? 6.935 18.164 29.67 1 19.41 963 HIS A CA 1
ATOM 2363 C C . HIS A 1 353 ? 7.244 19.518 30.265 1 19.98 963 HIS A C 1
ATOM 2364 O O . HIS A 1 353 ? 6.463 20.013 31.095 1 20.53 963 HIS A O 1
ATOM 2371 N N . ALA A 1 354 ? 8.431 20.044 29.973 1 19.64 964 ALA A N 1
ATOM 2372 C CA . ALA A 1 354 ? 8.866 21.336 30.515 1 20.11 964 ALA A CA 1
ATOM 2373 C C . ALA A 1 354 ? 8.087 22.508 29.899 1 20.98 964 ALA A C 1
ATOM 2374 O O . ALA A 1 354 ? 8.129 23.609 30.448 1 21.8 964 ALA A O 1
ATOM 2376 N N . SER A 1 355 ? 7.476 22.297 28.728 1 20.12 965 SER A N 1
ATOM 2377 C CA . SER A 1 355 ? 6.598 23.245 28.064 1 20.7 965 SER A CA 1
ATOM 2378 C C . SER A 1 355 ? 5.375 22.501 27.56 1 21.5 965 SER A C 1
ATOM 2379 O O . SER A 1 355 ? 5.413 21.282 27.381 1 20.77 965 SER A O 1
ATOM 2382 N N . LEU A 1 356 ? 4.308 23.258 27.312 1 23.27 966 LEU A N 1
ATOM 2383 C CA . LEU A 1 356 ? 3.039 22.771 26.798 1 24.33 966 LEU A CA 1
ATOM 2384 C C . LEU A 1 356 ? 3.21 21.972 25.512 1 23 966 LEU A C 1
ATOM 2385 O O . LEU A 1 356 ? 3.778 22.479 24.571 1 22.72 966 LEU A O 1
ATOM 2390 N N . PRO A 1 357 ? 2.676 20.744 25.436 1 22.83 967 PRO A N 1
ATOM 2391 C CA . PRO A 1 357 ? 2.688 20.001 24.171 1 22 967 PRO A CA 1
ATOM 2392 C C . PRO A 1 357 ? 1.746 20.638 23.122 1 21.24 967 PRO A C 1
ATOM 2393 O O . PRO A 1 357 ? 0.843 21.397 23.481 1 20.93 967 PRO A O 1
ATOM 2397 N N . LYS A 1 358 ? 1.909 20.281 21.844 1 21.58 968 LYS A N 1
ATOM 2398 C CA . LYS A 1 358 ? 1.073 20.837 20.755 1 22.11 968 LYS A CA 1
ATOM 2399 C C . LYS A 1 358 ? -0.348 20.264 20.718 1 21.09 968 LYS A C 1
ATOM 2400 O O . LYS A 1 358 ? -1.267 20.908 20.206 1 22.03 968 LYS A O 1
ATOM 2406 N N . SER A 1 359 ? -0.519 19.051 21.229 1 19.18 969 SER A N 1
ATOM 2407 C CA . SER A 1 359 ? -1.825 18.406 21.207 1 19.02 969 SER A CA 1
ATOM 2408 C C . SER A 1 359 ? -1.94 17.377 22.309 1 19.07 969 SER A C 1
ATOM 2409 O O . SER A 1 359 ? -0.922 16.868 22.783 1 18.65 969 SER A O 1
ATOM 2412 N N . VAL A 1 360 ? -3.188 17.001 22.642 1 18.39 970 VAL A N 1
ATOM 2413 C CA . VAL A 1 360 ? -3.405 15.945 23.648 1 19.75 970 VAL A CA 1
ATOM 2414 C C . VAL A 1 360 ? -2.931 14.606 23.098 1 20.19 970 VAL A C 1
ATOM 2415 O O . VAL A 1 360 ? -2.372 13.811 23.844 1 20.09 970 VAL A O 1
ATOM 2419 N N . GLU A 1 361 ? -3.092 14.363 21.78 1 20.51 971 GLU A N 1
ATOM 2420 C CA . GLU A 1 361 ? -2.612 13.1 21.194 1 21.45 971 GLU A CA 1
ATOM 2421 C C . GLU A 1 361 ? -1.073 13.003 21.353 1 21.62 971 GLU A C 1
ATOM 2422 O O . GLU A 1 361 ? -0.532 11.987 21.824 1 22.55 971 GLU A O 1
ATOM 2428 N N . GLY A 1 362 ? -0.391 14.111 21.092 1 20.11 972 GLY A N 1
ATOM 2429 C CA . GLY A 1 362 ? 1.052 14.179 21.298 1 20.3 972 GLY A CA 1
ATOM 2430 C C . GLY A 1 362 ? 1.407 13.966 22.764 1 20.58 972 GLY A C 1
ATOM 2431 O O . GLY A 1 362 ? 2.284 13.156 23.08 1 22.25 972 GLY A O 1
ATOM 2432 N N . TYR A 1 363 ? 0.688 14.629 23.667 1 18.64 973 TYR A N 1
ATOM 2433 C CA . TYR A 1 363 ? 0.93 14.471 25.099 1 18.14 973 TYR A CA 1
ATOM 2434 C C . TYR A 1 363 ? 0.771 13.007 25.542 1 19.24 973 TYR A C 1
ATOM 2435 O O . TYR A 1 363 ? 1.63 12.488 26.269 1 19.28 973 TYR A O 1
ATOM 2444 N N . TYR A 1 364 ? -0.339 12.37 25.137 1 18.65 974 TYR A N 1
ATOM 2445 C CA . TYR A 1 364 ? -0.6 10.989 25.544 1 19.59 974 TYR A CA 1
ATOM 2446 C C . TYR A 1 364 ? 0.5 10.063 25.007 1 21.58 974 TYR A C 1
ATOM 2447 O O . TYR A 1 364 ? 0.987 9.198 25.75 1 22.16 974 TYR A O 1
ATOM 2456 N N . GLN A 1 365 ? 0.884 10.238 23.728 1 21.44 975 GLN A N 1
ATOM 2457 C CA . GLN A 1 365 ? 1.859 9.296 23.156 1 24.08 975 GLN A CA 1
ATOM 2458 C C . GLN A 1 365 ? 3.295 9.616 23.685 1 24.93 975 GLN A C 1
ATOM 2459 O O . GLN A 1 365 ? 4.073 8.675 23.878 1 27.24 975 GLN A O 1
ATOM 2465 N N . GLU A 1 366 ? 3.63 10.887 24.026 1 23.46 976 GLU A N 1
ATOM 2466 C CA . GLU A 1 366 ? 4.96 11.267 24.549 1 24.21 976 GLU A CA 1
ATOM 2467 C C . GLU A 1 366 ? 5.103 10.85 26 1 25.54 976 GLU A C 1
ATOM 2468 O O . GLU A 1 366 ? 6.08 10.151 26.343 1 26.99 976 GLU A O 1
ATOM 2474 N N . SER A 1 367 ? 4.116 11.211 26.853 1 23.83 977 SER A N 1
ATOM 2475 C CA . SER A 1 367 ? 4.16 10.76 28.244 1 23.25 977 SER A CA 1
ATOM 2476 C C . SER A 1 367 ? 4.006 9.229 28.327 1 23.91 977 SER A C 1
ATOM 2477 O O . SER A 1 367 ? 4.528 8.615 29.247 1 24.47 977 SER A O 1
ATOM 2480 N N . GLY A 1 368 ? 3.277 8.635 27.388 1 24.18 978 GLY A N 1
ATOM 2481 C CA . GLY A 1 368 ? 2.892 7.23 27.38 1 27 978 GLY A CA 1
ATOM 2482 C C . GLY A 1 368 ? 3.985 6.212 27.207 1 29.61 978 GLY A C 1
ATOM 2483 O O . GLY A 1 368 ? 3.777 5.026 27.516 1 31.04 978 GLY A O 1
ATOM 2484 N N . ARG A 1 369 ? 5.1 6.639 26.714 1 29.77 979 ARG A N 1
ATOM 2485 C CA . ARG A 1 369 ? 6.262 5.777 26.578 0.57 30.63 979 ARG A CA 1
ATOM 2486 C C . ARG A 1 369 ? 6.985 5.613 27.913 1 29.45 979 ARG A C 1
ATOM 2487 O O . ARG A 1 369 ? 7.852 4.736 28.008 1 31.24 979 ARG A O 1
ATOM 2495 N N . ALA A 1 370 ? 6.655 6.428 28.964 1 25.44 980 ALA A N 1
ATOM 2496 C CA . ALA A 1 370 ? 7.147 6.18 30.316 1 22.42 980 ALA A CA 1
ATOM 2497 C C . ALA A 1 370 ? 6.637 4.809 30.766 1 21.12 980 ALA A C 1
ATOM 2498 O O . ALA A 1 370 ? 5.553 4.377 30.379 1 21.49 980 ALA A O 1
ATOM 2500 N N . GLY A 1 371 ? 7.449 4.106 31.545 1 19.99 981 GLY A N 1
ATOM 2501 C CA . GLY A 1 371 ? 7.032 2.851 32.148 1 20.28 981 GLY A CA 1
ATOM 2502 C C . GLY A 1 371 ? 6.498 1.762 31.244 1 20.28 981 GLY A C 1
ATOM 2503 O O . GLY A 1 371 ? 5.482 1.133 31.582 1 20.97 981 GLY A O 1
ATOM 2504 N N . ARG A 1 372 ? 7.186 1.48 30.125 1 19.19 982 ARG A N 1
ATOM 2505 C CA . ARG A 1 372 ? 6.748 0.343 29.279 1 19.47 982 ARG A CA 1
ATOM 2506 C C . ARG A 1 372 ? 6.871 -0.995 30.065 1 20.45 982 ARG A C 1
ATOM 2507 O O . ARG A 1 372 ? 6.12 -1.946 29.783 1 21.25 982 ARG A O 1
ATOM 2515 N N . ASP A 1 373 ? 7.753 -1.04 31.091 1 20.65 983 ASP A N 1
ATOM 2516 C CA . ASP A 1 373 ? 7.931 -2.213 31.953 1 21.43 983 ASP A CA 1
ATOM 2517 C C . ASP A 1 373 ? 6.785 -2.408 32.972 1 22.72 983 ASP A C 1
ATOM 2518 O O . ASP A 1 373 ? 6.757 -3.426 33.67 1 23.74 983 ASP A O 1
ATOM 2523 N N . GLY A 1 374 ? 5.826 -1.474 33.023 1 22.28 984 GLY A N 1
ATOM 2524 C CA . GLY A 1 374 ? 4.665 -1.602 33.89 1 22.42 984 GLY A CA 1
ATOM 2525 C C . GLY A 1 374 ? 4.871 -1.147 35.319 1 22.88 984 GLY A C 1
ATOM 2526 O O . GLY A 1 374 ? 3.918 -1.138 36.093 1 23.64 984 GLY A O 1
ATOM 2527 N N . GLU A 1 375 ? 6.096 -0.705 35.669 1 22.41 985 GLU A N 1
ATOM 2528 C CA . GLU A 1 375 ? 6.355 -0.21 37.013 1 22.28 985 GLU A CA 1
ATOM 2529 C C . GLU A 1 375 ? 5.884 1.244 37.106 1 23.06 985 GLU A C 1
ATOM 2530 O O . GLU A 1 375 ? 5.818 1.948 36.085 1 22.81 985 GLU A O 1
ATOM 2536 N N . ILE A 1 376 ? 5.6 1.722 38.332 1 22.91 986 ILE A N 1
ATOM 2537 C CA . ILE A 1 376 ? 5.064 3.079 38.488 1 22.98 986 ILE A CA 1
ATOM 2538 C C . ILE A 1 376 ? 6.015 4.126 37.899 1 22.19 986 ILE A C 1
ATOM 2539 O O . ILE A 1 376 ? 7.215 4.128 38.189 1 23.34 986 ILE A O 1
ATOM 2544 N N . SER A 1 377 ? 5.459 5.009 37.047 1 20.38 987 SER A N 1
ATOM 2545 C CA . SER A 1 377 ? 6.24 6.111 36.475 1 20.78 987 SER A CA 1
ATOM 2546 C C . SER A 1 377 ? 5.426 7.405 36.562 1 21 987 SER A C 1
ATOM 2547 O O . SER A 1 377 ? 4.206 7.346 36.702 1 21.26 987 SER A O 1
ATOM 2550 N N . HIS A 1 378 ? 6.103 8.537 36.495 1 20.46 988 HIS A N 1
ATOM 2551 C CA . HIS A 1 378 ? 5.443 9.826 36.65 1 21.84 988 HIS A CA 1
ATOM 2552 C C . HIS A 1 378 ? 5.444 10.619 35.326 1 21.09 988 HIS A C 1
ATOM 2553 O O . HIS A 1 378 ? 6.449 10.657 34.605 1 22.22 988 HIS A O 1
ATOM 2560 N N . CYS A 1 379 ? 4.338 11.312 35.062 1 19.96 989 CYS A N 1
ATOM 2561 C CA . CYS A 1 379 ? 4.173 12.137 33.876 1 19.45 989 CYS A CA 1
ATOM 2562 C C . CYS A 1 379 ? 3.792 13.525 34.333 1 19.2 989 CYS A C 1
ATOM 2563 O O . CYS A 1 379 ? 2.633 13.736 34.692 1 19.34 989 CYS A O 1
ATOM 2566 N N . LEU A 1 380 ? 4.763 14.441 34.356 1 19.93 990 LEU A N 1
ATOM 2567 C CA . LEU A 1 380 ? 4.554 15.792 34.866 1 21.35 990 LEU A CA 1
ATOM 2568 C C . LEU A 1 380 ? 4.495 16.769 33.747 1 21.19 990 LEU A C 1
ATOM 2569 O O . LEU A 1 380 ? 5.477 16.884 33.013 1 21.2 990 LEU A O 1
ATOM 2574 N N . LEU A 1 381 ? 3.415 17.537 33.66 1 19.69 991 LEU A N 1
ATOM 2575 C CA . LEU A 1 381 ? 3.313 18.577 32.639 1 20.21 991 LEU A CA 1
ATOM 2576 C C . LEU A 1 381 ? 3.414 19.955 33.328 1 20.47 991 LEU A C 1
ATOM 2577 O O . LEU A 1 381 ? 2.541 20.27 34.139 1 20.86 991 LEU A O 1
ATOM 2582 N N . PHE A 1 382 ? 4.443 20.767 33.003 1 20 992 PHE A N 1
ATOM 2583 C CA . PHE A 1 382 ? 4.593 22.107 33.567 1 20.76 992 PHE A CA 1
ATOM 2584 C C . PHE A 1 382 ? 3.813 23.058 32.683 1 19.89 992 PHE A C 1
ATOM 2585 O O . PHE A 1 382 ? 4.114 23.193 31.498 1 20.14 992 PHE A O 1
ATOM 2593 N N . TYR A 1 383 ? 2.768 23.688 33.252 1 19.28 993 TYR A N 1
ATOM 2594 C CA . TYR A 1 383 ? 1.866 24.529 32.486 1 19.62 993 TYR A CA 1
ATOM 2595 C C . TYR A 1 383 ? 1.974 26.009 32.818 1 19.95 993 TYR A C 1
ATOM 2596 O O . TYR A 1 383 ? 1.817 26.394 33.967 1 21.35 993 TYR A O 1
ATOM 2605 N N . THR A 1 384 ? 2.183 26.82 31.797 1 19.82 994 THR A N 1
ATOM 2606 C CA . THR A 1 384 ? 2.037 28.274 31.882 1 20.54 994 THR A CA 1
ATOM 2607 C C . THR A 1 384 ? 1.349 28.716 30.611 1 21.49 994 THR A C 1
ATOM 2608 O O . THR A 1 384 ? 1.692 28.25 29.517 1 21.16 994 THR A O 1
ATOM 2612 N N . TYR A 1 385 ? 0.435 29.702 30.732 1 22.08 995 TYR A N 1
ATOM 2613 C CA . TYR A 1 385 ? -0.224 30.217 29.538 1 23.47 995 TYR A CA 1
ATOM 2614 C C . TYR A 1 385 ? 0.802 30.925 28.626 1 24.18 995 TYR A C 1
ATOM 2615 O O . TYR A 1 385 ? 0.591 30.909 27.417 1 25.41 995 TYR A O 1
ATOM 2624 N N . HIS A 1 386 ? 1.95 31.405 29.139 1 25.01 996 HIS A N 1
ATOM 2625 C CA . HIS A 1 386 ? 2.987 32.007 28.266 1 27.1 996 HIS A CA 1
ATOM 2626 C C . HIS A 1 386 ? 3.431 31.007 27.169 1 26.55 996 HIS A C 1
ATOM 2627 O O . HIS A 1 386 ? 3.787 31.429 26.072 1 28.26 996 HIS A O 1
ATOM 2634 N N . ASP A 1 387 ? 3.348 29.669 27.438 1 24.31 997 ASP A N 1
ATOM 2635 C CA . ASP A 1 387 ? 3.729 28.685 26.424 1 24.32 997 ASP A CA 1
ATOM 2636 C C . ASP A 1 387 ? 2.687 28.54 25.325 1 24.47 997 ASP A C 1
ATOM 2637 O O . ASP A 1 387 ? 3.031 28.176 24.196 1 24.55 997 ASP A O 1
ATOM 2642 N N . VAL A 1 388 ? 1.418 28.891 25.608 1 24.49 998 VAL A N 1
ATOM 2643 C CA . VAL A 1 388 ? 0.389 28.935 24.588 1 25.2 998 VAL A CA 1
ATOM 2644 C C . VAL A 1 388 ? 0.754 30.015 23.562 1 25.1 998 VAL A C 1
ATOM 2645 O O . VAL A 1 388 ? 0.728 29.757 22.37 1 25.61 998 VAL A O 1
ATOM 2649 N N . THR A 1 389 ? 1.221 31.176 24.049 1 24.7 999 THR A N 1
ATOM 2650 C CA . THR A 1 389 ? 1.661 32.272 23.183 1 25.11 999 THR A CA 1
ATOM 2651 C C . THR A 1 389 ? 2.878 31.834 22.343 1 23.44 999 THR A C 1
ATOM 2652 O O . THR A 1 389 ? 2.931 32.11 21.148 1 23.12 999 THR A O 1
ATOM 2656 N N . ARG A 1 390 ? 3.828 31.099 22.955 1 22.54 1000 ARG A N 1
ATOM 2657 C CA . ARG A 1 390 ? 5.013 30.616 22.234 1 22.21 1000 ARG A CA 1
ATOM 2658 C C . ARG A 1 390 ? 4.597 29.687 21.095 1 22.92 1000 ARG A C 1
ATOM 2659 O O . ARG A 1 390 ? 5.111 29.786 19.982 1 23.62 1000 ARG A O 1
ATOM 2667 N N . LEU A 1 391 ? 3.641 28.802 21.367 1 22.95 1001 LEU A N 1
ATOM 2668 C CA . LEU A 1 391 ? 3.158 27.876 20.347 1 22.85 1001 LEU A CA 1
ATOM 2669 C C . LEU A 1 391 ? 2.383 28.59 19.255 1 23.82 1001 LEU A C 1
ATOM 2670 O O . LEU A 1 391 ? 2.567 28.266 18.08 1 24.64 1001 LEU A O 1
ATOM 2675 N N . LYS A 1 392 ? 1.562 29.573 19.619 1 24.26 1002 LYS A N 1
ATOM 2676 C CA . LYS A 1 392 ? 0.811 30.348 18.63 1 25.14 1002 LYS A CA 1
ATOM 2677 C C . LYS A 1 392 ? 1.769 31.096 17.702 1 25.76 1002 LYS A C 1
ATOM 2678 O O . LYS A 1 392 ? 1.521 31.147 16.498 1 26.3 1002 LYS A O 1
ATOM 2684 N N . ARG A 1 393 ? 2.89 31.604 18.24 1 25.74 1003 ARG A N 1
ATOM 2685 C CA . ARG A 1 393 ? 3.861 32.292 17.387 1 26.38 1003 ARG A CA 1
ATOM 2686 C C . ARG A 1 393 ? 4.49 31.315 16.404 1 26.65 1003 ARG A C 1
ATOM 2687 O O . ARG A 1 393 ? 4.658 31.666 15.245 1 27.26 1003 ARG A O 1
ATOM 2695 N N . LEU A 1 394 ? 4.815 30.087 16.839 1 26.87 1004 LEU A N 1
ATOM 2696 C CA . LEU A 1 394 ? 5.358 29.073 15.94 1 27.45 1004 LEU A CA 1
ATOM 2697 C C . LEU A 1 394 ? 4.335 28.713 14.867 1 28.46 1004 LEU A C 1
ATOM 2698 O O . LEU A 1 394 ? 4.696 28.535 13.705 1 29.49 1004 LEU A O 1
ATOM 2703 N N . ILE A 1 395 ? 3.062 28.615 15.251 1 28.16 1005 ILE A N 1
ATOM 2704 C CA . ILE A 1 395 ? 1.994 28.286 14.316 1 28.43 1005 ILE A CA 1
ATOM 2705 C C . ILE A 1 395 ? 1.862 29.385 13.257 1 29.73 1005 ILE A C 1
ATOM 2706 O O . ILE A 1 395 ? 1.776 29.072 12.063 1 30.92 1005 ILE A O 1
ATOM 2711 N N . MET A 1 396 ? 1.899 30.663 13.675 1 30.66 1006 MET A N 1
ATOM 2712 C CA . MET A 1 396 ? 1.77 31.787 12.734 1 32.09 1006 MET A CA 1
ATOM 2713 C C . MET A 1 396 ? 2.976 31.904 11.786 1 33.91 1006 MET A C 1
ATOM 2714 O O . MET A 1 396 ? 2.826 32.426 10.676 1 35.08 1006 MET A O 1
ATOM 2719 N N . MET A 1 397 ? 4.16 31.439 12.206 1 33.9 1007 MET A N 1
ATOM 2720 C CA . MET A 1 397 ? 5.367 31.558 11.385 1 35.36 1007 MET A CA 1
ATOM 2721 C C . MET A 1 397 ? 5.676 30.311 10.547 1 37.97 1007 MET A C 1
ATOM 2722 O O . MET A 1 397 ? 6.606 30.353 9.737 1 37.97 1007 MET A O 1
ATOM 2727 N N . GLU A 1 398 ? 4.931 29.2 10.736 1 39.87 1008 GLU A N 1
ATOM 2728 C CA . GLU A 1 398 ? 5.203 27.955 10.006 1 42.15 1008 GLU A CA 1
ATOM 2729 C C . GLU A 1 398 ? 5.202 28.16 8.488 1 44.3 1008 GLU A C 1
ATOM 2730 O O . GLU A 1 398 ? 4.297 28.789 7.951 1 44.37 1008 GLU A O 1
ATOM 2736 N N . LYS A 1 399 ? 6.252 27.681 7.823 1 46.26 1009 LYS A N 1
ATOM 2737 C CA . LYS A 1 399 ? 6.413 27.824 6.379 1 48.35 1009 LYS A CA 1
ATOM 2738 C C . LYS A 1 399 ? 5.374 27.003 5.635 1 50.32 1009 LYS A C 1
ATOM 2739 O O . LYS A 1 399 ? 5.078 25.877 6.038 1 50.78 1009 LYS A O 1
ATOM 2741 N N . ASP A 1 400 ? 4.803 27.59 4.572 1 51.45 1010 ASP A N 1
ATOM 2742 C CA . ASP A 1 400 ? 3.769 27 3.711 1 53.02 1010 ASP A CA 1
ATOM 2743 C C . ASP A 1 400 ? 2.453 26.739 4.469 1 54.27 1010 ASP A C 1
ATOM 2744 O O . ASP A 1 400 ? 1.708 25.825 4.112 1 54.6 1010 ASP A O 1
ATOM 2746 N N . GLY A 1 401 ? 2.173 27.554 5.482 1 54.41 1011 GLY A N 1
ATOM 2747 C CA . GLY A 1 401 ? 0.969 27.409 6.284 1 54.74 1011 GLY A CA 1
ATOM 2748 C C . GLY A 1 401 ? -0.195 28.23 5.775 1 54.71 1011 GLY A C 1
ATOM 2749 O O . GLY A 1 401 ? -0.021 29.375 5.358 1 55.04 1011 GLY A O 1
ATOM 2750 N N . ASN A 1 402 ? -1.391 27.645 5.803 1 54.08 1012 ASN A N 1
ATOM 2751 C CA . ASN A 1 402 ? -2.62 28.311 5.375 1 54.02 1012 ASN A CA 1
ATOM 2752 C C . ASN A 1 402 ? -3.585 28.473 6.569 1 53.22 1012 ASN A C 1
ATOM 2753 O O . ASN A 1 402 ? -3.271 28.018 7.672 1 53.46 1012 ASN A O 1
ATOM 2755 N N . HIS A 1 403 ? -4.752 29.115 6.367 1 52.13 1013 HIS A N 1
ATOM 2756 C CA . HIS A 1 403 ? -5.728 29.272 7.446 1 51.7 1013 HIS A CA 1
ATOM 2757 C C . HIS A 1 403 ? -6.212 27.906 7.97 1 50.62 1013 HIS A C 1
ATOM 2758 O O . HIS A 1 403 ? -6.593 27.818 9.134 1 50.59 1013 HIS A O 1
ATOM 2760 N N . HIS A 1 404 ? -6.171 26.852 7.128 1 49.36 1014 HIS A N 1
ATOM 2761 C CA . HIS A 1 404 ? -6.591 25.5 7.492 1 48.8 1014 HIS A CA 1
ATOM 2762 C C . HIS A 1 404 ? -5.548 24.805 8.365 1 47.25 1014 HIS A C 1
ATOM 2763 O O . HIS A 1 404 ? -5.923 24.211 9.373 1 47.49 1014 HIS A O 1
ATOM 2770 N N . THR A 1 405 ? -4.251 24.845 7.982 1 45.24 1015 THR A N 1
ATOM 2771 C CA . THR A 1 405 ? -3.211 24.208 8.792 1 43.69 1015 THR A CA 1
ATOM 2772 C C . THR A 1 405 ? -3.106 24.915 10.137 1 41.69 1015 THR A C 1
ATOM 2773 O O . THR A 1 405 ? -3.008 24.248 11.169 1 41.4 1015 THR A O 1
ATOM 2777 N N . ARG A 1 406 ? -3.182 26.259 10.13 1 40.02 1016 ARG A N 1
ATOM 2778 C CA . ARG A 1 406 ? -3.156 27.051 11.351 1 39 1016 ARG A CA 1
ATOM 2779 C C . ARG A 1 406 ? -4.37 26.719 12.202 1 37.43 1016 ARG A C 1
ATOM 2780 O O . ARG A 1 406 ? -4.198 26.472 13.38 1 36.84 1016 ARG A O 1
ATOM 2788 N N . GLU A 1 407 ? -5.589 26.656 11.607 1 36.13 1017 GLU A N 1
ATOM 2789 C CA . GLU A 1 407 ? -6.799 26.301 12.356 1 35.09 1017 GLU A CA 1
ATOM 2790 C C . GLU A 1 407 ? -6.667 24.925 13.007 1 33.63 1017 GLU A C 1
ATOM 2791 O O . GLU A 1 407 ? -7.09 24.769 14.143 1 33.99 1017 GLU A O 1
ATOM 2793 N N . THR A 1 408 ? -6.086 23.945 12.302 1 32.32 1018 THR A N 1
ATOM 2794 C CA . THR A 1 408 ? -5.873 22.59 12.835 1 31.41 1018 THR A CA 1
ATOM 2795 C C . THR A 1 408 ? -4.959 22.677 14.069 1 29 1018 THR A C 1
ATOM 2796 O O . THR A 1 408 ? -5.281 22.133 15.131 1 27.82 1018 THR A O 1
ATOM 2800 N N . HIS A 1 409 ? -3.84 23.403 13.93 1 27.46 1019 HIS A N 1
ATOM 2801 C CA . HIS A 1 409 ? -2.904 23.59 15.039 1 26.55 1019 HIS A CA 1
ATOM 2802 C C . HIS A 1 409 ? -3.569 24.309 16.204 1 26.12 1019 HIS A C 1
ATOM 2803 O O . HIS A 1 409 ? -3.324 23.949 17.358 1 26.01 1019 HIS A O 1
ATOM 2810 N N . PHE A 1 410 ? -4.371 25.362 15.927 1 25.73 1020 PHE A N 1
ATOM 2811 C CA . PHE A 1 410 ? -5.046 26.088 17 1 27.33 1020 PHE A CA 1
ATOM 2812 C C . PHE A 1 410 ? -6.071 25.202 17.698 1 27.6 1020 PHE A C 1
ATOM 2813 O O . PHE A 1 410 ? -6.222 25.279 18.923 1 28.75 1020 PHE A O 1
ATOM 2821 N 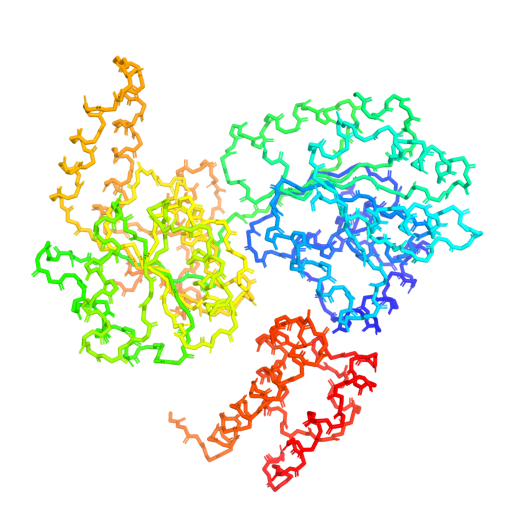N . ASN A 1 411 ? -6.8 24.369 16.932 1 27.18 1021 ASN A N 1
ATOM 2822 C CA . ASN A 1 411 ? -7.785 23.455 17.532 1 27.03 1021 ASN A CA 1
ATOM 2823 C C . ASN A 1 411 ? -7.071 22.453 18.457 1 25.47 1021 ASN A C 1
ATOM 2824 O O . ASN A 1 411 ? -7.555 22.176 19.551 1 26.5 1021 ASN A O 1
ATOM 2829 N N . ASN A 1 412 ? -5.902 21.969 18.044 1 24.08 1022 ASN A N 1
ATOM 2830 C CA . ASN A 1 412 ? -5.118 21.046 18.885 1 24.14 1022 ASN A CA 1
ATOM 2831 C C . ASN A 1 412 ? -4.684 21.743 20.169 1 25.02 1022 ASN A C 1
ATOM 2832 O O . ASN A 1 412 ? -4.758 21.172 21.256 1 24.6 1022 ASN A O 1
ATOM 2837 N N . LEU A 1 413 ? -4.273 23.01 20.052 1 24.81 1023 LEU A N 1
ATOM 2838 C CA . LEU A 1 413 ? -3.84 23.785 21.205 1 26.31 1023 LEU A CA 1
ATOM 2839 C C . LEU A 1 413 ? -5.005 24.024 22.176 1 26.08 1023 LEU A C 1
ATOM 2840 O O . LEU A 1 413 ? -4.836 23.903 23.396 1 26.22 1023 LEU A O 1
ATOM 2845 N N . TYR A 1 414 ? -6.206 24.261 21.645 1 25.47 1024 TYR A N 1
ATOM 2846 C CA . TYR A 1 414 ? -7.415 24.467 22.453 1 26.36 1024 TYR A CA 1
ATOM 2847 C C . TYR A 1 414 ? -7.65 23.273 23.415 1 25.01 1024 TYR A C 1
ATOM 2848 O O . TYR A 1 414 ? -7.93 23.471 24.602 1 24.19 1024 TYR A O 1
ATOM 2857 N N . SER A 1 415 ? -7.556 22.039 22.883 1 24.05 1025 SER A N 1
ATOM 2858 C CA . SER A 1 415 ? -7.814 20.861 23.703 1 23.02 1025 SER A CA 1
ATOM 2859 C C . SER A 1 415 ? -6.676 20.644 24.71 1 21.77 1025 SER A C 1
ATOM 2860 O O . SER A 1 415 ? -6.955 20.215 25.835 1 22 1025 SER A O 1
ATOM 2863 N N . MET A 1 416 ? -5.422 20.948 24.342 1 20.79 1026 MET A N 1
ATOM 2864 C CA . MET A 1 416 ? -4.319 20.772 25.31 1 19.89 1026 MET A CA 1
ATOM 2865 C C . MET A 1 416 ? -4.504 21.724 26.513 1 18.97 1026 MET A C 1
ATOM 2866 O O . MET A 1 416 ? -4.301 21.344 27.669 1 19.7 1026 MET A O 1
ATOM 2871 N N . VAL A 1 417 ? -4.842 22.987 26.235 1 18.05 1027 VAL A N 1
ATOM 2872 C CA . VAL A 1 417 ? -5.045 23.949 27.321 1 18.58 1027 VAL A CA 1
ATOM 2873 C C . VAL A 1 417 ? -6.252 23.57 28.183 1 18.89 1027 VAL A C 1
ATOM 2874 O O . VAL A 1 417 ? -6.17 23.688 29.398 1 20.14 1027 VAL A O 1
ATOM 2878 N N . HIS A 1 418 ? -7.308 22.999 27.58 1 19.45 1028 HIS A N 1
ATOM 2879 C CA . HIS A 1 418 ? -8.498 22.536 28.3 1 20.64 1028 HIS A CA 1
ATOM 2880 C C . HIS A 1 418 ? -8.077 21.483 29.355 1 21.16 1028 HIS A C 1
ATOM 2881 O O . HIS A 1 418 ? -8.452 21.586 30.526 1 21.92 1028 HIS A O 1
ATOM 2888 N N . TYR A 1 419 ? -7.192 20.553 28.965 1 20.19 1029 TYR A N 1
ATOM 2889 C CA . TYR A 1 419 ? -6.659 19.559 29.923 1 20.63 1029 TYR A CA 1
ATOM 2890 C C . TYR A 1 419 ? -5.903 20.238 31.077 1 20.99 1029 TYR A C 1
ATOM 2891 O O . TYR A 1 419 ? -6.119 19.899 32.236 1 23.03 1029 TYR A O 1
ATOM 2900 N N . CYS A 1 420 ? -5.027 21.213 30.778 1 19.53 1030 CYS A N 1
ATOM 2901 C CA . CYS A 1 420 ? -4.265 21.916 31.8 1 19.98 1030 CYS A CA 1
ATOM 2902 C C . CYS A 1 420 ? -5.154 22.699 32.745 1 21.8 1030 CYS A C 1
ATOM 2903 O O . CYS A 1 420 ? -4.834 22.794 33.928 1 23.7 1030 CYS A O 1
ATOM 2906 N N . GLU A 1 421 ? -6.228 23.31 32.214 1 21.32 1031 GLU A N 1
ATOM 2907 C CA . GLU A 1 421 ? -7.118 24.152 33.029 1 21.95 1031 GLU A CA 1
ATOM 2908 C C . GLU A 1 421 ? -8.201 23.348 33.773 1 23.93 1031 GLU A C 1
ATOM 2909 O O . GLU A 1 421 ? -8.855 23.888 34.683 1 25.8 1031 GLU A O 1
ATOM 2915 N N . ASN A 1 422 ? -8.393 22.069 33.4 1 23.06 1032 ASN A N 1
ATOM 2916 C CA . ASN A 1 422 ? -9.368 21.212 34.057 1 23.37 1032 ASN A CA 1
ATOM 2917 C C . ASN A 1 422 ? -8.694 20.578 35.258 1 25.63 1032 ASN A C 1
ATOM 2918 O O . ASN A 1 422 ? -7.971 19.583 35.132 1 25.24 1032 ASN A O 1
ATOM 2923 N N . ILE A 1 423 ? -8.872 21.203 36.418 1 26.43 1033 ILE A N 1
ATOM 2924 C CA . ILE A 1 423 ? -8.273 20.731 37.665 1 28.04 1033 ILE A CA 1
ATOM 2925 C C . ILE A 1 423 ? -9.257 19.916 38.52 1 29.21 1033 ILE A C 1
ATOM 2926 O O . ILE A 1 423 ? -8.935 19.644 39.675 1 31.01 1033 ILE A O 1
ATOM 2931 N N . THR A 1 424 ? -10.399 19.485 37.969 1 28.76 1034 THR A N 1
ATOM 2932 C CA . THR A 1 424 ? -11.381 18.731 38.736 1 29.56 1034 THR A CA 1
ATOM 2933 C C . THR A 1 424 ? -11.542 17.295 38.235 1 29.75 1034 THR A C 1
ATOM 2934 O O . THR A 1 424 ? -11.457 16.358 39.03 1 31.54 1034 THR A O 1
ATOM 2938 N N . GLU A 1 425 ? -11.807 17.106 36.944 1 27.79 1035 GLU A N 1
ATOM 2939 C CA . GLU A 1 425 ? -12.056 15.79 36.39 1 26.45 1035 GLU A CA 1
ATOM 2940 C C . GLU A 1 425 ? -10.786 14.947 36.4 1 25.01 1035 GLU A C 1
ATOM 2941 O O . GLU A 1 425 ? -9.683 15.47 36.181 1 24.49 1035 GLU A O 1
ATOM 2947 N N . CYS A 1 426 ? -10.927 13.629 36.67 1 24.51 1036 CYS A N 1
ATOM 2948 C CA . CYS A 1 426 ? -9.803 12.686 36.642 1 24.31 1036 CYS A CA 1
ATOM 2949 C C . CYS A 1 426 ? -9.023 12.831 35.323 1 22.84 1036 CYS A C 1
ATOM 2950 O O . CYS A 1 426 ? -9.641 12.834 34.274 1 22.49 1036 CYS A O 1
ATOM 2953 N N . ARG A 1 427 ? -7.698 12.978 35.395 1 22.08 1037 ARG A N 1
ATOM 2954 C CA . ARG A 1 427 ? -6.888 13.147 34.185 1 20.91 1037 ARG A CA 1
ATOM 2955 C C . ARG A 1 427 ? -6.942 11.903 33.287 1 21.19 1037 ARG A C 1
ATOM 2956 O O . ARG A 1 427 ? -6.877 12.033 32.057 1 21.11 1037 ARG A O 1
ATOM 2964 N N . ARG A 1 428 ? -7.143 10.691 33.87 1 20.86 1038 ARG A N 1
ATOM 2965 C CA . ARG A 1 428 ? -7.292 9.493 33.041 1 21.15 1038 ARG A CA 1
ATOM 2966 C C . ARG A 1 428 ? -8.566 9.603 32.188 1 21.82 1038 ARG A C 1
ATOM 2967 O O . ARG A 1 428 ? -8.555 9.279 31.008 1 22.88 1038 ARG A O 1
ATOM 2975 N N . ILE A 1 429 ? -9.659 10.094 32.796 1 22.18 1039 ILE A N 1
ATOM 2976 C CA . ILE A 1 429 ? -10.91 10.265 32.095 1 23.41 1039 ILE A CA 1
ATOM 2977 C C . ILE A 1 429 ? -10.762 11.332 31.009 1 22.52 1039 ILE A C 1
ATOM 2978 O O . ILE A 1 429 ? -11.213 11.117 29.901 1 23.11 1039 ILE A O 1
ATOM 2983 N N . GLN A 1 430 ? -10.085 12.433 31.309 1 21.39 1040 GLN A N 1
ATOM 2984 C CA . GLN A 1 430 ? -9.869 13.526 30.342 1 21.09 1040 GLN A CA 1
ATOM 2985 C C . GLN A 1 430 ? -9.122 13.02 29.12 1 21.11 1040 GLN A C 1
ATOM 2986 O O . GLN A 1 430 ? -9.545 13.293 27.99 1 22.47 1040 GLN A O 1
ATOM 2992 N N . LEU A 1 431 ? -8.038 12.25 29.336 1 19.43 1041 LEU A N 1
ATOM 2993 C CA . LEU A 1 431 ? -7.286 11.724 28.199 1 19.89 1041 LEU A CA 1
ATOM 2994 C C . LEU A 1 431 ? -8.114 10.752 27.347 1 21.03 1041 LEU A C 1
ATOM 2995 O O . LEU A 1 431 ? -8.1 10.85 26.111 1 21.77 1041 LEU A O 1
ATOM 3000 N N . LEU A 1 432 ? -8.855 9.836 27.984 1 21.59 1042 LEU A N 1
ATOM 3001 C CA . LEU A 1 432 ? -9.614 8.845 27.227 1 23.13 1042 LEU A CA 1
ATOM 3002 C C . LEU A 1 432 ? -10.845 9.477 26.556 1 24.11 1042 LEU A C 1
ATOM 3003 O O . LEU A 1 432 ? -11.155 9.102 25.429 1 25.33 1042 LEU A O 1
ATOM 3008 N N . ALA A 1 433 ? -11.453 10.491 27.175 1 24.18 1043 ALA A N 1
ATOM 3009 C CA . ALA A 1 433 ? -12.593 11.206 26.572 1 25.73 1043 ALA A CA 1
ATOM 3010 C C . ALA A 1 433 ? -12.152 11.92 25.296 1 25.98 1043 ALA A C 1
ATOM 3011 O O . ALA A 1 433 ? -12.885 11.914 24.3 1 25.89 1043 ALA A O 1
ATOM 3013 N N . TYR A 1 434 ? -10.896 12.442 25.277 1 25.1 1044 TYR A N 1
ATOM 3014 C CA . TYR A 1 434 ? -10.365 13.097 24.086 1 24.41 1044 TYR A CA 1
ATOM 3015 C C . TYR A 1 434 ? -10.33 12.124 22.901 1 24.68 1044 TYR A C 1
ATOM 3016 O O . TYR A 1 434 ? -10.587 12.534 21.768 1 25.69 1044 TYR A O 1
ATOM 3025 N N . PHE A 1 435 ? -9.997 10.837 23.16 1 24.03 1045 PHE A N 1
ATOM 3026 C CA . PHE A 1 435 ? -9.921 9.84 22.098 1 24.24 1045 PHE A CA 1
ATOM 3027 C C . PHE A 1 435 ? -11.259 9.121 21.827 1 26.32 1045 PHE A C 1
ATOM 3028 O O . PHE A 1 435 ? -11.281 8.197 21.029 1 28.22 1045 PHE A O 1
ATOM 3036 N N . GLY A 1 436 ? -12.323 9.523 22.496 1 26.4 1046 GLY A N 1
ATOM 3037 C CA . GLY A 1 436 ? -13.638 8.92 22.308 1 27.84 1046 GLY A CA 1
ATOM 3038 C C . GLY A 1 436 ? -13.835 7.605 23.03 1 29.12 1046 GLY A C 1
ATOM 3039 O O . GLY A 1 436 ? -14.788 6.872 22.716 1 29.81 1046 GLY A O 1
ATOM 3040 N N . GLU A 1 437 ? -12.948 7.275 23.998 1 29.1 1047 GLU A N 1
ATOM 3041 C CA . GLU A 1 437 ? -13.119 6.027 24.736 1 30.48 1047 GLU A CA 1
ATOM 3042 C C . GLU A 1 437 ? -14.094 6.243 25.874 1 34.96 1047 GLU A C 1
ATOM 3043 O O . GLU A 1 437 ? -13.783 6.967 26.823 1 36.06 1047 GLU A O 1
ATOM 3049 N N . ASN A 1 438 ? -15.256 5.595 25.791 1 37.76 1048 ASN A N 1
ATOM 3050 C CA . ASN A 1 438 ? -16.273 5.686 26.838 1 40.34 1048 ASN A CA 1
ATOM 3051 C C . ASN A 1 438 ? -16.251 4.435 27.723 1 42 1048 ASN A C 1
ATOM 3052 O O . ASN A 1 438 ? -15.692 3.396 27.344 1 43.1 1048 ASN A O 1
ATOM 3054 N N . GLY A 1 439 ? -16.857 4.548 28.895 1 42.29 1049 GLY A N 1
ATOM 3055 C CA . GLY A 1 439 ? -16.979 3.435 29.82 1 42.82 1049 GLY A CA 1
ATOM 3056 C C . GLY A 1 439 ? -15.808 3.224 30.747 1 42.85 1049 GLY A C 1
ATOM 3057 O O . GLY A 1 439 ? -15.686 2.138 31.325 1 43.81 1049 GLY A O 1
ATOM 3058 N N . PHE A 1 440 ? -14.935 4.244 30.912 1 41.42 1050 PHE A N 1
ATOM 3059 C CA . PHE A 1 440 ? -13.799 4.088 31.822 1 40.46 1050 PHE A CA 1
ATOM 3060 C C . PHE A 1 440 ? -14.224 4.399 33.24 1 41.63 1050 PHE A C 1
ATOM 3061 O O . PHE A 1 440 ? -14.792 5.462 33.488 1 42.3 1050 PHE A O 1
ATOM 3069 N N . ASN A 1 441 ? -13.907 3.498 34.176 1 41.4 1051 ASN A N 1
ATOM 3070 C CA . ASN A 1 441 ? -14.246 3.632 35.591 1 41.46 1051 ASN A CA 1
ATOM 3071 C C . ASN A 1 441 ? -13.711 4.921 36.194 1 40.55 1051 ASN A C 1
ATOM 3072 O O . ASN A 1 441 ? -12.508 5.046 36.392 1 39.95 1051 ASN A O 1
ATOM 3077 N N . PRO A 1 442 ? -14.597 5.853 36.593 1 39.98 1052 PRO A N 1
ATOM 3078 C CA . PRO A 1 442 ? -14.118 7.088 37.237 1 39.5 1052 PRO A CA 1
ATOM 3079 C C . PRO A 1 442 ? -13.454 6.863 38.597 1 38.69 1052 PRO A C 1
ATOM 3080 O O . PRO A 1 442 ? -12.747 7.746 39.094 1 39.54 1052 PRO A O 1
ATOM 3084 N N . ASP A 1 443 ? -13.659 5.691 39.205 1 37.17 1053 ASP A N 1
ATOM 3085 C CA . ASP A 1 443 ? -13.063 5.372 40.493 1 36.01 1053 ASP A CA 1
ATOM 3086 C C . ASP A 1 443 ? -11.658 4.762 40.382 1 34.3 1053 ASP A C 1
ATOM 3087 O O . ASP A 1 443 ? -11.074 4.451 41.415 1 34.33 1053 ASP A O 1
ATOM 3089 N N . PHE A 1 444 ? -11.102 4.59 39.166 1 32.46 1054 PHE A N 1
ATOM 3090 C CA . PHE A 1 444 ? -9.783 3.96 39.012 1 30.77 1054 PHE A CA 1
ATOM 3091 C C . PHE A 1 444 ? -8.694 4.545 39.942 1 30.56 1054 PHE A C 1
ATOM 3092 O O . PHE A 1 444 ? -8.047 3.775 40.65 1 31.5 1054 PHE A O 1
ATOM 3100 N N . CYS A 1 445 ? -8.5 5.881 39.97 1 29.25 1055 CYS A N 1
ATOM 3101 C CA . CYS A 1 445 ? -7.483 6.487 40.828 1 29.79 1055 CYS A CA 1
ATOM 3102 C C . CYS A 1 445 ? -7.782 6.268 42.323 1 31.5 1055 CYS A C 1
ATOM 3103 O O . CYS A 1 445 ? -6.858 6.211 43.12 1 32.15 1055 CYS A O 1
ATOM 3106 N N . LYS A 1 446 ? -9.059 6.202 42.688 1 33.06 1056 LYS A N 1
ATOM 3107 C CA . LYS A 1 446 ? -9.48 5.976 44.075 1 35.04 1056 LYS A CA 1
ATOM 3108 C C . LYS A 1 446 ? -9.201 4.518 44.484 1 36.49 1056 LYS A C 1
ATOM 3109 O O . LYS A 1 446 ? -8.775 4.26 45.604 1 37.56 1056 LYS A O 1
ATOM 3115 N N . LYS A 1 447 ? -9.386 3.58 43.559 1 36.5 1057 LYS A N 1
ATOM 3116 C CA . LYS A 1 447 ? -9.113 2.161 43.781 1 37.28 1057 LYS A CA 1
ATOM 3117 C C . LYS A 1 447 ? -7.608 1.883 43.836 1 37.85 1057 LYS A C 1
ATOM 3118 O O . LYS A 1 447 ? -7.17 0.997 44.58 1 38.47 1057 LYS A O 1
ATOM 3120 N N . HIS A 1 448 ? -6.81 2.626 43.042 1 36.51 1058 HIS A N 1
ATOM 3121 C CA . HIS A 1 448 ? -5.358 2.442 42.979 1 35.83 1058 HIS A CA 1
ATOM 3122 C C . HIS A 1 448 ? -4.651 3.771 43.309 1 36.37 1058 HIS A C 1
ATOM 3123 O O . HIS A 1 448 ? -4.139 4.436 42.397 1 35.55 1058 HIS A O 1
ATOM 3130 N N . PRO A 1 449 ? -4.656 4.208 44.601 1 36.48 1059 PRO A N 1
ATOM 3131 C CA . PRO A 1 449 ? -4.095 5.53 44.952 1 35.66 1059 PRO A CA 1
ATOM 3132 C C . PRO A 1 449 ? -2.616 5.712 44.665 1 34.06 1059 PRO A C 1
ATOM 3133 O O . PRO A 1 449 ? -2.148 6.849 44.54 1 33.77 1059 PRO A O 1
ATOM 3137 N N . ASP A 1 450 ? -1.876 4.601 44.599 1 33.07 1060 ASP A N 1
ATOM 3138 C CA . ASP A 1 450 ? -0.457 4.551 44.268 1 32.56 1060 ASP A CA 1
ATOM 3139 C C . ASP A 1 450 ? -0.186 5.146 42.861 1 29.79 1060 ASP A C 1
ATOM 3140 O O . ASP A 1 450 ? 0.919 5.622 42.604 1 29.35 1060 ASP A O 1
ATOM 3145 N N . VAL A 1 451 ? -1.188 5.097 41.959 1 28.43 1061 VAL A N 1
ATOM 3146 C CA . VAL A 1 451 ? -1.048 5.673 40.611 1 26.77 1061 VAL A CA 1
ATOM 3147 C C . VAL A 1 451 ? -2.122 6.753 40.344 1 26.27 1061 VAL A C 1
ATOM 3148 O O . VAL A 1 451 ? -2.462 7.016 39.189 1 26.35 1061 VAL A O 1
ATOM 3152 N N . SER A 1 452 ? -2.625 7.403 41.4 1 25.82 1062 SER A N 1
ATOM 3153 C CA . SER A 1 452 ? -3.643 8.43 41.252 1 25.99 1062 SER A CA 1
ATOM 3154 C C . SER A 1 452 ? -3.098 9.631 40.495 1 25.19 1062 SER A C 1
ATOM 3155 O O . SER A 1 452 ? -1.954 10.034 40.703 1 25.49 1062 SER A O 1
ATOM 3158 N N . CYS A 1 453 ? -3.921 10.191 39.601 1 24.79 1063 CYS A N 1
ATOM 3159 C CA . CYS A 1 453 ? -3.558 11.471 38.96 1 23.11 1063 CYS A CA 1
ATOM 3160 C C . CYS A 1 453 ? -3.635 12.564 40.047 1 24.52 1063 CYS A C 1
ATOM 3161 O O . CYS A 1 453 ? -4.262 12.32 41.093 1 25.29 1063 CYS A O 1
ATOM 3164 N N . ASP A 1 454 ? -3.115 13.78 39.777 1 23.88 1064 ASP A N 1
ATOM 3165 C CA . ASP A 1 454 ? -3.151 14.832 40.787 1 24.06 1064 ASP A CA 1
ATOM 3166 C C . ASP A 1 454 ? -4.572 15.305 41.122 1 26.42 1064 ASP A C 1
ATOM 3167 O O . ASP A 1 454 ? -4.839 15.596 42.292 1 27.99 1064 ASP A O 1
ATOM 3172 N N . ASN A 1 455 ? -5.474 15.36 40.14 1 25.96 1065 ASN A N 1
ATOM 3173 C CA . ASN A 1 455 ? -6.845 15.831 40.389 1 26.46 1065 ASN A CA 1
ATOM 3174 C C . ASN A 1 455 ? -7.587 14.905 41.343 1 29.41 1065 ASN A C 1
ATOM 3175 O O . ASN A 1 455 ? -8.344 15.391 42.184 1 30.06 1065 ASN A O 1
ATOM 3180 N N . CYS A 1 456 ? -7.372 13.587 41.227 1 30.26 1066 CYS A N 1
ATOM 3181 C CA . CYS A 1 456 ? -8.039 12.645 42.138 1 32.27 1066 CYS A CA 1
ATOM 3182 C C . CYS A 1 456 ? -7.395 12.631 43.537 1 36.42 1066 CYS A C 1
ATOM 3183 O O . CYS A 1 456 ? -8.012 12.107 44.467 1 37.66 1066 CYS A O 1
ATOM 3186 N N . CYS A 1 457 ? -6.174 13.166 43.691 1 38.51 1067 CYS A N 1
ATOM 3187 C CA . CYS A 1 457 ? -5.499 13.306 44.982 1 41.87 1067 CYS A CA 1
ATOM 3188 C C . CYS A 1 457 ? -6.119 14.448 45.78 1 44.57 1067 CYS A C 1
ATOM 3189 O O . CYS A 1 457 ? -6.178 14.38 47.005 1 45.37 1067 CYS A O 1
ATOM 3192 N N . LYS A 1 458 ? -6.472 15.544 45.092 1 45.87 1068 LYS A N 1
ATOM 3193 C CA . LYS A 1 458 ? -7.048 16.733 45.704 1 47.79 1068 LYS A CA 1
ATOM 3194 C C . LYS A 1 458 ? -8.479 16.474 46.134 1 49.17 1068 LYS A C 1
ATOM 3195 O O . LYS A 1 458 ? -9.015 17.251 46.918 1 50.12 1068 LYS A O 1
ATOM 3197 N N . LYS A 1 471 ? 8.113 2.28 57.077 1 54.95 1207 LYS A N 1
ATOM 3198 C CA . LYS A 1 471 ? 9.492 2.153 57.546 1 55.22 1207 LYS A CA 1
ATOM 3199 C C . LYS A 1 471 ? 10.254 1.084 56.752 1 54.92 1207 LYS A C 1
ATOM 3200 O O . LYS A 1 471 ? 9.65 0.154 56.21 1 55.49 1207 LYS A O 1
ATOM 3202 N N . VAL A 1 472 ? 11.584 1.214 56.693 1 53.71 1208 VAL A N 1
ATOM 3203 C CA . VAL A 1 472 ? 12.419 0.269 55.959 1 52.72 1208 VAL A CA 1
ATOM 3204 C C . VAL A 1 472 ? 13.056 -0.748 56.908 1 51.04 1208 VAL A C 1
ATOM 3205 O O . VAL A 1 472 ? 13.814 -0.374 57.805 1 51.59 1208 VAL A O 1
ATOM 3209 N N . SER A 1 473 ? 12.786 -2.035 56.684 1 48.83 1209 SER A N 1
ATOM 3210 C CA . SER A 1 473 ? 13.384 -3.1 57.485 1 47.1 1209 SER A CA 1
ATOM 3211 C C . SER A 1 473 ? 14.835 -3.39 57.018 1 44.97 1209 SER A C 1
ATOM 3212 O O . SER A 1 473 ? 15.225 -2.96 55.93 1 45.36 1209 SER A O 1
ATOM 3215 N N . GLN A 1 474 ? 15.622 -4.13 57.822 1 42.49 1210 GLN A N 1
ATOM 3216 C CA . GLN A 1 474 ? 16.999 -4.466 57.453 1 40.93 1210 GLN A CA 1
ATOM 3217 C C . GLN A 1 474 ? 17.035 -5.406 56.243 1 38.19 1210 GLN A C 1
ATOM 3218 O O . GLN A 1 474 ? 17.925 -5.268 55.404 1 37.63 1210 GLN A O 1
ATOM 3224 N N . ARG A 1 475 ? 16.068 -6.337 56.132 1 36.37 1211 ARG A N 1
ATOM 3225 C CA . ARG A 1 475 ? 16.018 -7.226 54.969 1 34.7 1211 ARG A CA 1
ATOM 3226 C C . ARG A 1 475 ? 15.72 -6.411 53.707 1 35.25 1211 ARG A C 1
ATOM 3227 O O . ARG A 1 475 ? 16.357 -6.644 52.684 1 35.69 1211 ARG A O 1
ATOM 3235 N N . GLU A 1 476 ? 14.82 -5.412 53.784 1 34.76 1212 GLU A N 1
ATOM 3236 C CA . GLU A 1 476 ? 14.535 -4.556 52.627 1 35.07 1212 GLU A CA 1
ATOM 3237 C C . GLU A 1 476 ? 15.779 -3.725 52.231 1 34.09 1212 GLU A C 1
ATOM 3238 O O . GLU A 1 476 ? 16.004 -3.485 51.041 1 34.65 1212 GLU A O 1
ATOM 3244 N N . GLU A 1 477 ? 16.612 -3.34 53.208 1 32.46 1213 GLU A N 1
ATOM 3245 C CA . GLU A 1 477 ? 17.86 -2.636 52.91 1 31.34 1213 GLU A CA 1
ATOM 3246 C C . GLU A 1 477 ? 18.795 -3.556 52.115 1 29.55 1213 GLU A C 1
ATOM 3247 O O . GLU A 1 477 ? 19.461 -3.095 51.185 1 29.95 1213 GLU A O 1
ATOM 3253 N N . MET A 1 478 ? 18.834 -4.848 52.482 1 27.84 1214 MET A N 1
ATOM 3254 C CA . MET A 1 478 ? 19.647 -5.851 51.802 1 27.78 1214 MET A CA 1
ATOM 3255 C C . MET A 1 478 ? 19.084 -6.118 50.389 1 27.61 1214 MET A C 1
ATOM 3256 O O . MET A 1 478 ? 19.848 -6.259 49.442 1 27.93 1214 MET A O 1
ATOM 3261 N N . VAL A 1 479 ? 17.757 -6.125 50.239 1 26.81 1215 VAL A N 1
ATOM 3262 C CA . VAL A 1 479 ? 17.113 -6.293 48.926 1 26.93 1215 VAL A CA 1
ATOM 3263 C C . VAL A 1 479 ? 17.534 -5.126 47.997 1 26.69 1215 VAL A C 1
ATOM 3264 O O . VAL A 1 479 ? 17.899 -5.359 46.85 1 26.66 1215 VAL A O 1
ATOM 3268 N N . LYS A 1 480 ? 17.538 -3.882 48.511 1 26.96 1216 LYS A N 1
ATOM 3269 C CA . LYS A 1 480 ? 17.939 -2.716 47.724 1 27.92 1216 LYS A CA 1
ATOM 3270 C C . LYS A 1 480 ? 19.413 -2.797 47.321 1 27.51 1216 LYS A C 1
ATOM 3271 O O . LYS A 1 480 ? 19.755 -2.511 46.176 1 27.94 1216 LYS A O 1
ATOM 3277 N N . LYS A 1 481 ? 20.276 -3.233 48.243 1 26.91 1217 LYS A N 1
ATOM 3278 C CA . LYS A 1 481 ? 21.709 -3.363 47.965 1 26.82 1217 LYS A CA 1
ATOM 3279 C C . LYS A 1 481 ? 21.923 -4.451 46.888 1 26.6 1217 LYS A C 1
ATOM 3280 O O . LYS A 1 481 ? 22.635 -4.231 45.901 1 27.37 1217 LYS A O 1
ATOM 3286 N N . CYS A 1 482 ? 21.227 -5.57 47.037 1 25.36 1218 CYS A N 1
ATOM 3287 C CA . CYS A 1 482 ? 21.316 -6.667 46.087 1 24.44 1218 CYS A CA 1
ATOM 3288 C C . CYS A 1 482 ? 20.836 -6.232 44.695 1 24.4 1218 CYS A C 1
ATOM 3289 O O . CYS A 1 482 ? 21.495 -6.512 43.7 1 25.03 1218 CYS A O 1
ATOM 3292 N N . LEU A 1 483 ? 19.734 -5.487 44.636 1 24.1 1219 LEU A N 1
ATOM 3293 C CA . LEU A 1 483 ? 19.202 -4.997 43.362 1 24.31 1219 LEU A CA 1
ATOM 3294 C C . LEU A 1 483 ? 20.224 -4.102 42.645 1 24.53 1219 LEU A C 1
ATOM 3295 O O . LEU A 1 483 ? 20.402 -4.187 41.421 1 24.37 1219 LEU A O 1
ATOM 3300 N N . GLY A 1 484 ? 20.923 -3.274 43.418 1 24.58 1220 GLY A N 1
ATOM 3301 C CA . GLY A 1 484 ? 21.952 -2.403 42.866 1 25.29 1220 GLY A CA 1
ATOM 3302 C C . GLY A 1 484 ? 23.079 -3.222 42.256 1 24.91 1220 GLY A C 1
ATOM 3303 O O . GLY A 1 484 ? 23.491 -2.958 41.124 1 25.48 1220 GLY A O 1
ATOM 3304 N N . GLU A 1 485 ? 23.524 -4.27 42.968 1 24.44 1221 GLU A N 1
ATOM 3305 C CA . GLU A 1 485 ? 24.589 -5.125 42.438 1 23.93 1221 GLU A CA 1
ATOM 3306 C C . GLU A 1 485 ? 24.122 -5.896 41.195 1 23.85 1221 GLU A C 1
ATOM 3307 O O . GLU A 1 485 ? 24.889 -6.04 40.252 1 24.52 1221 GLU A O 1
ATOM 3313 N N . LEU A 1 486 ? 22.875 -6.389 41.201 1 23.95 1222 LEU A N 1
ATOM 3314 C CA . LEU A 1 486 ? 22.348 -7.121 40.056 1 23.4 1222 LEU A CA 1
ATOM 3315 C C . LEU A 1 486 ? 22.231 -6.22 38.827 1 22.82 1222 LEU A C 1
ATOM 3316 O O . LEU A 1 486 ? 22.516 -6.664 37.723 1 23.01 1222 LEU A O 1
ATOM 3321 N N . THR A 1 487 ? 21.857 -4.936 39.016 1 22.72 1223 THR A N 1
ATOM 3322 C CA . THR A 1 487 ? 21.776 -4.014 37.883 1 23.22 1223 THR A CA 1
ATOM 3323 C C . THR A 1 487 ? 23.191 -3.786 37.308 1 23.06 1223 THR A C 1
ATOM 3324 O O . THR A 1 487 ? 23.367 -3.796 36.083 1 22.71 1223 THR A O 1
ATOM 3328 N N . GLU A 1 488 ? 24.206 -3.646 38.189 1 22.74 1224 GLU A N 1
ATOM 3329 C CA . GLU A 1 488 ? 25.578 -3.475 37.726 1 23.72 1224 GLU A CA 1
ATOM 3330 C C . GLU A 1 488 ? 26.052 -4.735 36.938 1 24.13 1224 GLU A C 1
ATOM 3331 O O . GLU A 1 488 ? 26.681 -4.598 35.889 1 24.62 1224 GLU A O 1
ATOM 3337 N N . VAL A 1 489 ? 25.659 -5.918 37.381 1 24.78 1225 VAL A N 1
ATOM 3338 C CA . VAL A 1 489 ? 25.988 -7.176 36.693 1 25.14 1225 VAL A CA 1
ATOM 3339 C C . VAL A 1 489 ? 25.354 -7.187 35.303 1 24.09 1225 VAL A C 1
ATOM 3340 O O . VAL A 1 489 ? 26.003 -7.578 34.322 1 24.36 1225 VAL A O 1
ATOM 3344 N N . CYS A 1 490 ? 24.096 -6.736 35.199 1 23.17 1226 CYS A N 1
ATOM 3345 C CA . CYS A 1 490 ? 23.413 -6.717 33.912 1 22.63 1226 CYS A CA 1
ATOM 3346 C C . CYS A 1 490 ? 24.058 -5.728 32.961 1 21.18 1226 CYS A C 1
ATOM 3347 O O . CYS A 1 490 ? 24.065 -5.966 31.757 1 21.74 1226 CYS A O 1
ATOM 3350 N N . LYS A 1 491 ? 24.607 -4.607 33.483 1 20.1 1227 LYS A N 1
ATOM 3351 C CA . LYS A 1 491 ? 25.282 -3.645 32.639 1 20.46 1227 LYS A CA 1
ATOM 3352 C C . LYS A 1 491 ? 26.607 -4.252 32.118 1 22.3 1227 LYS A C 1
ATOM 3353 O O . LYS A 1 491 ? 26.907 -4.079 30.936 1 23.1 1227 LYS A O 1
ATOM 3359 N N . SER A 1 492 ? 27.357 -4.985 32.963 1 23.76 1228 SER A N 1
ATOM 3360 C CA . SER A 1 492 ? 28.614 -5.594 32.463 1 25.16 1228 SER A CA 1
ATOM 3361 C C . SER A 1 492 ? 28.29 -6.728 31.491 1 24.24 1228 SER A C 1
ATOM 3362 O O . SER A 1 492 ? 28.894 -6.797 30.422 1 25.68 1228 SER A O 1
ATOM 3365 N N . LEU A 1 493 ? 27.291 -7.544 31.795 1 23.25 1229 LEU A N 1
ATOM 3366 C CA . LEU A 1 493 ? 26.871 -8.611 30.867 1 24.46 1229 LEU A CA 1
ATOM 3367 C C . LEU A 1 493 ? 26.372 -8.048 29.533 1 24.83 1229 LEU A C 1
ATOM 3368 O O . LEU A 1 493 ? 26.61 -8.644 28.484 1 24.79 1229 LEU A O 1
ATOM 3373 N N . GLY A 1 494 ? 25.674 -6.908 29.56 1 24.63 1230 GLY A N 1
ATOM 3374 C CA . GLY A 1 494 ? 25.194 -6.301 28.321 1 25.33 1230 GLY A CA 1
ATOM 3375 C C . GLY A 1 494 ? 26.335 -5.943 27.386 1 26.65 1230 GLY A C 1
ATOM 3376 O O . GLY A 1 494 ? 26.239 -6.156 26.181 1 26.8 1230 GLY A O 1
ATOM 3377 N N . LYS A 1 495 ? 27.463 -5.462 27.948 1 27.58 1231 LYS A N 1
ATOM 3378 C CA . LYS A 1 495 ? 28.632 -5.129 27.137 1 29.4 1231 LYS A CA 1
ATOM 3379 C C . LYS A 1 495 ? 29.215 -6.388 26.498 1 29.48 1231 LYS A C 1
ATOM 3380 O O . LYS A 1 495 ? 29.603 -6.355 25.335 1 30.62 1231 LYS A O 1
ATOM 3386 N N . VAL A 1 496 ? 29.277 -7.485 27.251 1 28.45 1232 VAL A N 1
ATOM 3387 C CA . VAL A 1 496 ? 29.811 -8.756 26.744 1 29.33 1232 VAL A CA 1
ATOM 3388 C C . VAL A 1 496 ? 28.91 -9.352 25.65 1 30.16 1232 VAL A C 1
ATOM 3389 O O . VAL A 1 496 ? 29.407 -9.889 24.648 1 31.47 1232 VAL A O 1
ATOM 3393 N N . PHE A 1 497 ? 27.578 -9.308 25.858 1 28.66 1233 PHE A N 1
ATOM 3394 C CA . PHE A 1 497 ? 26.643 -9.954 24.943 1 27.78 1233 PHE A CA 1
ATOM 3395 C C . PHE A 1 497 ? 26.07 -9.028 23.847 1 28.08 1233 PHE A C 1
ATOM 3396 O O . PHE A 1 497 ? 25.305 -9.497 23.014 1 28.38 1233 PHE A O 1
ATOM 3404 N N . GLY A 1 498 ? 26.449 -7.761 23.844 1 27.39 1234 GLY A N 1
ATOM 3405 C CA . GLY A 1 498 ? 25.989 -6.823 22.826 1 27.66 1234 GLY A CA 1
ATOM 3406 C C . GLY A 1 498 ? 24.521 -6.451 22.919 1 27.62 1234 GLY A C 1
ATOM 3407 O O . GLY A 1 498 ? 23.868 -6.238 21.897 1 27.88 1234 GLY A O 1
ATOM 3408 N N . VAL A 1 499 ? 23.975 -6.408 24.139 1 25.86 1235 VAL A N 1
ATOM 3409 C CA . VAL A 1 499 ? 22.591 -5.988 24.338 1 24.59 1235 VAL A CA 1
ATOM 3410 C C . VAL A 1 499 ? 22.55 -4.952 25.476 1 23.37 1235 VAL A C 1
ATOM 3411 O O . VAL A 1 499 ? 23.431 -4.923 26.333 1 23.38 1235 VAL A O 1
ATOM 3415 N N . HIS A 1 500 ? 21.483 -4.156 25.526 1 22.13 1236 HIS A N 1
ATOM 3416 C CA . HIS A 1 500 ? 21.312 -3.232 26.635 1 21.55 1236 HIS A CA 1
ATOM 3417 C C . HIS A 1 500 ? 21.028 -4.028 27.909 1 20.67 1236 HIS A C 1
ATOM 3418 O O . HIS A 1 500 ? 20.478 -5.141 27.852 1 21.21 1236 HIS A O 1
ATOM 3425 N N . TYR A 1 501 ? 21.4 -3.476 29.065 1 20.75 1237 TYR A N 1
ATOM 3426 C CA . TYR A 1 501 ? 21.253 -4.16 30.334 1 20.36 1237 TYR A CA 1
ATOM 3427 C C . TYR A 1 501 ? 19.842 -4.704 30.608 1 20.39 1237 TYR A C 1
ATOM 3428 O O . TYR A 1 501 ? 19.701 -5.79 31.161 1 21.08 1237 TYR A O 1
ATOM 3437 N N . PHE A 1 502 ? 18.792 -3.957 30.199 1 19.8 1238 PHE A N 1
ATOM 3438 C CA . PHE A 1 502 ? 17.408 -4.384 30.458 1 19.74 1238 PHE A CA 1
ATOM 3439 C C . PHE A 1 502 ? 16.983 -5.572 29.56 1 20.15 1238 PHE A C 1
ATOM 3440 O O . PHE A 1 502 ? 15.941 -6.176 29.818 1 20.48 1238 PHE A O 1
ATOM 3448 N N . ASN A 1 503 ? 17.813 -5.92 28.553 1 20.12 1239 ASN A N 1
ATOM 3449 C CA . ASN A 1 503 ? 17.597 -7.112 27.73 1 20.1 1239 ASN A CA 1
ATOM 3450 C C . ASN A 1 503 ? 18.41 -8.316 28.237 1 21.11 1239 ASN A C 1
ATOM 3451 O O . ASN A 1 503 ? 18.249 -9.411 27.676 1 20.63 1239 ASN A O 1
ATOM 3456 N N . ILE A 1 504 ? 19.176 -8.162 29.358 1 20.97 1240 ILE A N 1
ATOM 3457 C CA . ILE A 1 504 ? 19.78 -9.301 30.051 1 20.77 1240 ILE A CA 1
ATOM 3458 C C . ILE A 1 504 ? 18.628 -9.833 30.932 1 22.15 1240 ILE A C 1
ATOM 3459 O O . ILE A 1 504 ? 18.107 -10.918 30.675 1 22.39 1240 ILE A O 1
ATOM 3464 N N . PHE A 1 505 ? 18.148 -9.004 31.895 1 22.58 1241 PHE A N 1
ATOM 3465 C CA . PHE A 1 505 ? 16.927 -9.2 32.687 1 23.12 1241 PHE A CA 1
ATOM 3466 C C . PHE A 1 505 ? 16.244 -7.846 32.786 1 24.01 1241 PHE A C 1
ATOM 3467 O O . PHE A 1 505 ? 16.929 -6.849 33.007 1 23.99 1241 PHE A O 1
ATOM 3475 N N . ASN A 1 506 ? 14.904 -7.812 32.679 1 25.54 1242 ASN A N 1
ATOM 3476 C CA . ASN A 1 506 ? 14.192 -6.542 32.776 1 26.75 1242 ASN A CA 1
ATOM 3477 C C . ASN A 1 506 ? 14.028 -6.079 34.248 1 27.7 1242 ASN A C 1
ATOM 3478 O O . ASN A 1 506 ? 14.354 -6.822 35.174 1 28.51 1242 ASN A O 1
ATOM 3483 N N . THR A 1 507 ? 13.485 -4.857 34.452 1 27.71 1243 THR A N 1
ATOM 3484 C CA . THR A 1 507 ? 13.226 -4.237 35.757 1 27.98 1243 THR A CA 1
ATOM 3485 C C . THR A 1 507 ? 12.466 -5.122 36.724 1 25.28 1243 THR A C 1
ATOM 3486 O O . THR A 1 507 ? 12.825 -5.2 37.911 1 24.84 1243 THR A O 1
ATOM 3490 N N . VAL A 1 508 ? 11.386 -5.748 36.249 1 23.46 1244 VAL A N 1
ATOM 3491 C CA . VAL A 1 508 ? 10.526 -6.506 37.096 1 24.27 1244 VAL A CA 1
ATOM 3492 C C . VAL A 1 508 ? 11.212 -7.782 37.512 1 23.55 1244 VAL A C 1
ATOM 3493 O O . VAL A 1 508 ? 11.147 -8.138 38.687 1 24.29 1244 VAL A O 1
ATOM 3497 N N . THR A 1 509 ? 11.894 -8.453 36.573 1 21.73 1245 THR A N 1
ATOM 3498 C CA . THR A 1 509 ? 12.631 -9.68 36.902 1 20.64 1245 THR A CA 1
ATOM 3499 C C . THR A 1 509 ? 13.743 -9.368 37.899 1 21.21 1245 THR A C 1
ATOM 3500 O O . THR A 1 509 ? 13.884 -10.1 38.882 1 21.29 1245 THR A O 1
ATOM 3504 N N . LEU A 1 510 ? 14.49 -8.28 37.675 1 21.21 1246 LEU A N 1
ATOM 3505 C CA . LEU A 1 510 ? 15.583 -7.931 38.595 1 22.95 1246 LEU A CA 1
ATOM 3506 C C . LEU A 1 510 ? 15.053 -7.607 39.964 1 23.68 1246 LEU A C 1
ATOM 3507 O O . LEU A 1 510 ? 15.603 -8.076 40.957 1 24.87 1246 LEU A O 1
ATOM 3512 N N . LYS A 1 511 ? 13.945 -6.842 40.035 1 23.87 1247 LYS A N 1
ATOM 3513 C CA . LYS A 1 511 ? 13.325 -6.511 41.315 1 25.46 1247 LYS A CA 1
ATOM 3514 C C . LYS A 1 511 ? 12.916 -7.787 42.072 1 25.29 1247 LYS A C 1
ATOM 3515 O O . LYS A 1 511 ? 13.199 -7.896 43.268 1 26.27 1247 LYS A O 1
ATOM 3521 N N . LYS A 1 512 ? 12.296 -8.76 41.387 1 23.85 1248 LYS A N 1
ATOM 3522 C CA . LYS A 1 512 ? 11.865 -9.992 42.054 1 24.09 1248 LYS A CA 1
ATOM 3523 C C . LYS A 1 512 ? 13.058 -10.875 42.423 1 24.82 1248 LYS A C 1
ATOM 3524 O O . LYS A 1 512 ? 12.999 -11.572 43.436 1 26.2 1248 LYS A O 1
ATOM 3530 N N . LEU A 1 513 ? 14.133 -10.861 41.617 1 23.76 1249 LEU A N 1
ATOM 3531 C CA . LEU A 1 513 ? 15.354 -11.633 41.958 1 23.74 1249 LEU A CA 1
ATOM 3532 C C . LEU A 1 513 ? 15.931 -11.09 43.281 1 24.99 1249 LEU A C 1
ATOM 3533 O O . LEU A 1 513 ? 16.202 -11.865 44.216 1 25.44 1249 LEU A O 1
ATOM 3538 N N . ALA A 1 514 ? 16.02 -9.746 43.382 1 24.73 1250 ALA A N 1
ATOM 3539 C CA . ALA A 1 514 ? 16.534 -9.098 44.595 1 25.62 1250 ALA A CA 1
ATOM 3540 C C . ALA A 1 514 ? 15.62 -9.383 45.768 1 26.89 1250 ALA A C 1
ATOM 3541 O O . ALA A 1 514 ? 16.103 -9.74 46.832 1 26.93 1250 ALA A O 1
ATOM 3543 N N . GLU A 1 515 ? 14.287 -9.29 45.579 1 26.83 1251 GLU A N 1
ATOM 3544 C CA . GLU A 1 515 ? 13.354 -9.575 46.677 1 27.56 1251 GLU A CA 1
ATOM 3545 C C . GLU A 1 515 ? 13.53 -11 47.23 1 28.57 1251 GLU A C 1
ATOM 3546 O O . GLU A 1 515 ? 13.406 -11.212 48.438 1 30.17 1251 GLU A O 1
ATOM 3552 N N . SER A 1 516 ? 13.826 -11.967 46.367 1 28.09 1252 SER A N 1
ATOM 3553 C CA . SER A 1 516 ? 13.991 -13.35 46.791 1 28.6 1252 SER A CA 1
ATOM 3554 C C . SER A 1 516 ? 15.207 -13.522 47.683 1 29.37 1252 SER A C 1
ATOM 3555 O O . SER A 1 516 ? 15.163 -14.326 48.622 1 30.47 1252 SER A O 1
ATOM 3558 N N . LEU A 1 517 ? 16.318 -12.833 47.339 1 28.2 1253 LEU A N 1
ATOM 3559 C CA . LEU A 1 517 ? 17.648 -13.022 47.951 1 28.18 1253 LEU A CA 1
ATOM 3560 C C . LEU A 1 517 ? 18.04 -14.513 47.939 1 29 1253 LEU A C 1
ATOM 3561 O O . LEU A 1 517 ? 18.787 -14.971 48.8 1 28.88 1253 LEU A O 1
ATOM 3566 N N . SER A 1 518 ? 17.517 -15.276 46.968 1 29.16 1254 SER A N 1
ATOM 3567 C CA . SER A 1 518 ? 17.768 -16.697 46.855 1 29.18 1254 SER A CA 1
ATOM 3568 C C . SER A 1 518 ? 18.853 -16.988 45.844 1 29.79 1254 SER A C 1
ATOM 3569 O O . SER A 1 518 ? 18.988 -16.278 44.849 1 28.87 1254 SER A O 1
ATOM 3572 N N . SER A 1 519 ? 19.633 -18.046 46.091 1 30.45 1255 SER A N 1
ATOM 3573 C CA . SER A 1 519 ? 20.636 -18.52 45.13 1 31.8 1255 SER A CA 1
ATOM 3574 C C . SER A 1 519 ? 20.268 -19.931 44.607 1 33.01 1255 SER A C 1
ATOM 3575 O O .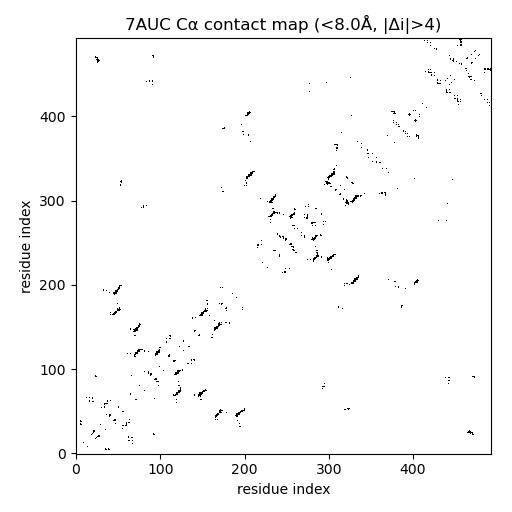 SER A 1 519 ? 21.097 -20.571 43.97 1 33.88 1255 SER A O 1
ATOM 3578 N N . ASP A 1 520 ? 19.03 -20.402 44.877 1 33.02 1256 ASP A N 1
ATOM 3579 C CA . ASP A 1 520 ? 18.51 -21.704 44.485 1 33.75 1256 ASP A CA 1
ATOM 3580 C C . ASP A 1 520 ? 17.836 -21.583 43.129 1 34.52 1256 ASP A C 1
ATOM 3581 O O . ASP A 1 520 ? 16.801 -20.933 43.032 1 34.59 1256 ASP A O 1
ATOM 3586 N N . PRO A 1 521 ? 18.367 -22.233 42.082 1 35.33 1257 PRO A N 1
ATOM 3587 C CA . PRO A 1 521 ? 17.752 -22.096 40.748 1 36.01 1257 PRO A CA 1
ATOM 3588 C C . PRO A 1 521 ? 16.289 -22.511 40.696 1 36.49 1257 PRO A C 1
ATOM 3589 O O . PRO A 1 521 ? 15.544 -21.933 39.915 1 36.3 1257 PRO A O 1
ATOM 3593 N N . GLU A 1 522 ? 15.851 -23.462 41.542 1 36.49 1258 GLU A N 1
ATOM 3594 C CA . GLU A 1 522 ? 14.445 -23.88 41.556 1 36.82 1258 GLU A CA 1
ATOM 3595 C C . GLU A 1 522 ? 13.532 -22.764 42.051 1 36.25 1258 GLU A C 1
ATOM 3596 O O . GLU A 1 522 ? 12.39 -22.673 41.613 1 37.19 1258 GLU A O 1
ATOM 3598 N N . VAL A 1 523 ? 14.021 -21.903 42.951 1 34.93 1259 VAL A N 1
ATOM 3599 C CA . VAL A 1 523 ? 13.236 -20.76 43.404 1 33.56 1259 VAL A CA 1
ATOM 3600 C C . VAL A 1 523 ? 13.267 -19.681 42.305 1 31.62 1259 VAL A C 1
ATOM 3601 O O . VAL A 1 523 ? 12.235 -19.093 41.973 1 31.79 1259 VAL A O 1
ATOM 3605 N N . LEU A 1 524 ? 14.464 -19.411 41.771 1 30.29 1260 LEU A N 1
ATOM 3606 C CA . LEU A 1 524 ? 14.641 -18.364 40.765 1 30.26 1260 LEU A CA 1
ATOM 3607 C C . LEU A 1 524 ? 13.834 -18.645 39.505 1 30.36 1260 LEU A C 1
ATOM 3608 O O . LEU A 1 524 ? 13.254 -17.723 38.954 1 29.04 1260 LEU A O 1
ATOM 3613 N N . LEU A 1 525 ? 13.723 -19.921 39.108 1 31.72 1261 LEU A N 1
ATOM 3614 C CA . LEU A 1 525 ? 12.95 -20.293 37.921 1 33.56 1261 LEU A CA 1
ATOM 3615 C C . LEU A 1 525 ? 11.432 -20.079 38.079 1 34.74 1261 LEU A C 1
ATOM 3616 O O . LEU A 1 525 ? 10.71 -20.128 37.08 1 35.71 1261 LEU A O 1
ATOM 3621 N N . GLN A 1 526 ? 10.941 -19.795 39.287 1 34.07 1262 GLN A N 1
ATOM 3622 C CA . GLN A 1 526 ? 9.525 -19.485 39.497 1 34.16 1262 GLN A CA 1
ATOM 3623 C C . GLN A 1 526 ? 9.224 -17.987 39.283 1 32.39 1262 GLN A C 1
ATOM 3624 O O . GLN A 1 526 ? 8.063 -17.584 39.341 1 33.11 1262 GLN A O 1
ATOM 3630 N N . ILE A 1 527 ? 10.271 -17.14 39.069 1 30.26 1263 ILE A N 1
ATOM 3631 C CA . ILE A 1 527 ? 10.117 -15.714 38.87 1 28.9 1263 ILE A CA 1
ATOM 3632 C C . ILE A 1 527 ? 9.885 -15.407 37.385 1 26.76 1263 ILE A C 1
ATOM 3633 O O . ILE A 1 527 ? 10.596 -15.96 36.538 1 26.68 1263 ILE A O 1
ATOM 3638 N N . ASP A 1 528 ? 8.938 -14.518 37.071 1 26.06 1264 ASP A N 1
ATOM 3639 C CA . ASP A 1 528 ? 8.686 -14.123 35.678 1 25.26 1264 ASP A CA 1
ATOM 3640 C C . ASP A 1 528 ? 9.935 -13.583 35.004 1 24.14 1264 ASP A C 1
ATOM 3641 O O . ASP A 1 528 ? 10.556 -12.675 35.534 1 23.92 1264 ASP A O 1
ATOM 3646 N N . GLY A 1 529 ? 10.251 -14.1 33.823 1 21.97 1265 GLY A N 1
ATOM 3647 C CA . GLY A 1 529 ? 11.393 -13.636 33.068 1 21.16 1265 GLY A CA 1
ATOM 3648 C C . GLY A 1 529 ? 12.65 -14.456 33.31 1 21.2 1265 GLY A C 1
ATOM 3649 O O . GLY A 1 529 ? 13.601 -14.31 32.547 1 22.07 1265 GLY A O 1
ATOM 3650 N N . VAL A 1 530 ? 12.692 -15.27 34.381 1 21.32 1266 VAL A N 1
ATOM 3651 C CA . VAL A 1 530 ? 13.891 -16.111 34.603 1 20.77 1266 VAL A CA 1
ATOM 3652 C C . VAL A 1 530 ? 13.695 -17.377 33.784 1 21.74 1266 VAL A C 1
ATOM 3653 O O . VAL A 1 530 ? 12.631 -17.979 33.87 1 23.22 1266 VAL A O 1
ATOM 3657 N N . THR A 1 531 ? 14.662 -17.735 32.939 1 20.99 1267 THR A N 1
ATOM 3658 C CA . THR A 1 531 ? 14.528 -18.93 32.102 1 20.75 1267 THR A CA 1
ATOM 3659 C C . THR A 1 531 ? 15.765 -19.793 32.256 1 21.98 1267 THR A C 1
ATOM 3660 O O . THR A 1 531 ? 16.828 -19.274 32.59 1 22.21 1267 THR A O 1
ATOM 3664 N N . GLU A 1 532 ? 15.663 -21.091 31.92 1 22.38 1268 GLU A N 1
ATOM 3665 C CA . GLU A 1 532 ? 16.841 -21.955 31.978 1 21.93 1268 GLU A CA 1
ATOM 3666 C C . GLU A 1 532 ? 17.917 -21.484 31.004 1 21.57 1268 GLU A C 1
ATOM 3667 O O . GLU A 1 532 ? 19.101 -21.53 31.352 1 22.83 1268 GLU A O 1
ATOM 3673 N N . ASP A 1 533 ? 17.528 -21.002 29.798 1 21.12 1269 ASP A N 1
ATOM 3674 C CA . ASP A 1 533 ? 18.523 -20.527 28.838 1 20.97 1269 ASP A CA 1
ATOM 3675 C C . ASP A 1 533 ? 19.25 -19.288 29.368 1 21.99 1269 ASP A C 1
ATOM 3676 O O . ASP A 1 533 ? 20.449 -19.156 29.16 1 24.22 1269 ASP A O 1
ATOM 3681 N N . LYS A 1 534 ? 18.527 -18.397 30.058 1 20.86 1270 LYS A N 1
ATOM 3682 C CA . LYS A 1 534 ? 19.154 -17.229 30.643 1 20.5 1270 LYS A CA 1
ATOM 3683 C C . LYS A 1 534 ? 20.054 -17.604 31.807 1 21.49 1270 LYS A C 1
ATOM 3684 O O . LYS A 1 534 ? 21.097 -16.966 31.965 1 21.89 1270 LYS A O 1
ATOM 3690 N N . LEU A 1 535 ? 19.665 -18.595 32.63 1 22.2 1271 LEU A N 1
ATOM 3691 C CA . LEU A 1 535 ? 20.558 -19.003 33.736 1 24.03 1271 LEU A CA 1
ATOM 3692 C C . LEU A 1 535 ? 21.845 -19.662 33.178 1 25.2 1271 LEU A C 1
ATOM 3693 O O . LEU A 1 535 ? 22.911 -19.523 33.793 1 25.18 1271 LEU A O 1
ATOM 3698 N N . GLU A 1 536 ? 21.775 -20.318 32.007 1 24.56 1272 GLU A N 1
ATOM 3699 C CA A GLU A 1 536 ? 22.957 -20.907 31.372 0.42 25.28 1272 GLU A CA 1
ATOM 3700 C CA B GLU A 1 536 ? 22.981 -20.928 31.441 0.58 25.33 1272 GLU A CA 1
ATOM 3701 C C . GLU A 1 536 ? 23.96 -19.824 30.977 1 25.62 1272 GLU A C 1
ATOM 3702 O O . GLU A 1 536 ? 25.162 -19.978 31.158 1 26.66 1272 GLU A O 1
ATOM 3713 N N . LYS A 1 537 ? 23.454 -18.678 30.464 1 24.21 1273 LYS A N 1
ATOM 3714 C CA . LYS A 1 537 ? 24.294 -17.595 29.973 1 24.29 1273 LYS A CA 1
ATOM 3715 C C . LYS A 1 537 ? 24.713 -16.562 30.996 1 23.43 1273 LYS A C 1
ATOM 3716 O O . LYS A 1 537 ? 25.812 -16.017 30.897 1 24.09 1273 LYS A O 1
ATOM 3722 N N . TYR A 1 538 ? 23.827 -16.255 31.928 1 21.54 1274 TYR A N 1
ATOM 3723 C CA . TYR A 1 538 ? 24.01 -15.177 32.903 1 20.89 1274 TYR A CA 1
ATOM 3724 C C . TYR A 1 538 ? 23.986 -15.621 34.358 1 21.8 1274 TYR A C 1
ATOM 3725 O O . TYR A 1 538 ? 24.203 -14.807 35.258 1 23.06 1274 TYR A O 1
ATOM 3734 N N . GLY A 1 539 ? 23.665 -16.877 34.595 1 22.39 1275 GLY A N 1
ATOM 3735 C CA . GLY A 1 539 ? 23.442 -17.392 35.925 1 23.09 1275 GLY A CA 1
ATOM 3736 C C . GLY A 1 539 ? 24.629 -17.357 36.852 1 23.45 1275 GLY A C 1
ATOM 3737 O O . GLY A 1 539 ? 24.438 -17.038 38.015 1 23.57 1275 GLY A O 1
ATOM 3738 N N . ALA A 1 540 ? 25.868 -17.663 36.375 1 23.67 1276 ALA A N 1
ATOM 3739 C CA . ALA A 1 540 ? 27.013 -17.667 37.291 1 24.04 1276 ALA A CA 1
ATOM 3740 C C . ALA A 1 540 ? 27.191 -16.28 37.946 1 23.76 1276 ALA A C 1
ATOM 3741 O O . ALA A 1 540 ? 27.321 -16.173 39.175 1 24.49 1276 ALA A O 1
ATOM 3743 N N . GLU A 1 541 ? 27.001 -15.226 37.143 1 23.18 1277 GLU A N 1
ATOM 3744 C CA . GLU A 1 541 ? 27.175 -13.869 37.62 1 23.9 1277 GLU A CA 1
ATOM 3745 C C . GLU A 1 541 ? 26.061 -13.47 38.573 1 24.71 1277 GLU A C 1
ATOM 3746 O O . GLU A 1 541 ? 26.335 -12.905 39.638 1 24.89 1277 GLU A O 1
ATOM 3752 N N . VAL A 1 542 ? 24.81 -13.751 38.204 1 24.46 1278 VAL A N 1
ATOM 3753 C CA . VAL A 1 542 ? 23.671 -13.364 39.029 1 25.39 1278 VAL A CA 1
ATOM 3754 C C . VAL A 1 542 ? 23.631 -14.155 40.346 1 25.01 1278 VAL A C 1
ATOM 3755 O O . VAL A 1 542 ? 23.402 -13.581 41.407 1 25.15 1278 VAL A O 1
ATOM 3759 N N . ILE A 1 543 ? 23.881 -15.453 40.287 1 24.9 1279 ILE A N 1
ATOM 3760 C CA . ILE A 1 543 ? 23.868 -16.304 41.475 1 26.35 1279 ILE A CA 1
ATOM 3761 C C . ILE A 1 543 ? 25.049 -15.936 42.392 1 26.79 1279 ILE A C 1
ATOM 3762 O O . ILE A 1 543 ? 24.872 -15.946 43.605 1 28.45 1279 ILE A O 1
ATOM 3767 N N . SER A 1 544 ? 26.206 -15.554 41.835 1 26.36 1280 SER A N 1
ATOM 3768 C CA . SER A 1 544 ? 27.352 -15.135 42.673 1 27.19 1280 SER A CA 1
ATOM 3769 C C . SER A 1 544 ? 26.974 -13.914 43.525 1 27.63 1280 SER A C 1
ATOM 3770 O O . SER A 1 544 ? 27.378 -13.823 44.688 1 28.58 1280 SER A O 1
ATOM 3773 N N . VAL A 1 545 ? 26.175 -12.994 42.957 1 26.25 1281 VAL A N 1
ATOM 3774 C CA . VAL A 1 545 ? 25.715 -11.837 43.726 1 25.69 1281 VAL A CA 1
ATOM 3775 C C . VAL A 1 545 ? 24.739 -12.303 44.8 1 25.66 1281 VAL A C 1
ATOM 3776 O O . VAL A 1 545 ? 24.897 -11.949 45.967 1 26.06 1281 VAL A O 1
ATOM 3780 N N . LEU A 1 546 ? 23.69 -13.047 44.411 1 25.35 1282 LEU A N 1
ATOM 3781 C CA . LEU A 1 546 ? 22.664 -13.465 45.352 1 25.56 1282 LEU A CA 1
ATOM 3782 C C . LEU A 1 546 ? 23.229 -14.285 46.512 1 26.55 1282 LEU A C 1
ATOM 3783 O O . LEU A 1 546 ? 22.743 -14.153 47.634 1 26.89 1282 LEU A O 1
ATOM 3788 N N . GLN A 1 547 ? 24.254 -15.107 46.252 1 26.7 1283 GLN A N 1
ATOM 3789 C CA . GLN A 1 547 ? 24.872 -15.942 47.293 1 27.88 1283 GLN A CA 1
ATOM 3790 C C . GLN A 1 547 ? 25.374 -15.133 48.493 1 29.04 1283 GLN A C 1
ATOM 3791 O O . GLN A 1 547 ? 25.348 -15.634 49.621 1 30.01 1283 GLN A O 1
ATOM 3797 N N . LYS A 1 548 ? 25.845 -13.912 48.258 1 28.88 1284 LYS A N 1
ATOM 3798 C CA . LYS A 1 548 ? 26.345 -13.059 49.339 1 29.52 1284 LYS A CA 1
ATOM 3799 C C . LYS A 1 548 ? 25.244 -12.698 50.359 1 30.33 1284 LYS A C 1
ATOM 3800 O O . LYS A 1 548 ? 25.561 -12.295 51.48 1 30.68 1284 LYS A O 1
ATOM 3806 N N . TYR A 1 549 ? 23.953 -12.833 49.979 1 29.17 1285 TYR A N 1
ATOM 3807 C CA . TYR A 1 549 ? 22.841 -12.45 50.854 1 28.83 1285 TYR A CA 1
ATOM 3808 C C . TYR A 1 549 ? 22.2 -13.638 51.551 1 30.58 1285 TYR A C 1
ATOM 3809 O O . TYR A 1 549 ? 21.101 -13.494 52.07 1 31.9 1285 TYR A O 1
ATOM 3818 N N . SER A 1 550 ? 22.887 -14.795 51.626 1 31.06 1286 SER A N 1
ATOM 3819 C CA . SER A 1 550 ? 22.321 -16.008 52.209 1 33.02 1286 SER A CA 1
ATOM 3820 C C . SER A 1 550 ? 21.837 -15.839 53.659 1 33.89 1286 SER A C 1
ATOM 3821 O O . SER A 1 550 ? 20.857 -16.483 54.018 1 34.54 1286 SER A O 1
ATOM 3824 N N . GLU A 1 551 ? 22.458 -14.953 54.472 1 34.52 1287 GLU A N 1
ATOM 3825 C CA . GLU A 1 551 ? 21.983 -14.75 55.854 1 35.66 1287 GLU A CA 1
ATOM 3826 C C . GLU A 1 551 ? 20.617 -14.041 55.913 1 36.06 1287 GLU A C 1
ATOM 3827 O O . GLU A 1 551 ? 19.963 -14.057 56.954 1 36.41 1287 GLU A O 1
ATOM 3833 N N . TRP A 1 552 ? 20.192 -13.398 54.815 1 35.4 1288 TRP A N 1
ATOM 3834 C CA . TRP A 1 552 ? 18.961 -12.619 54.789 1 35.16 1288 TRP A CA 1
ATOM 3835 C C . TRP A 1 552 ? 17.826 -13.238 53.95 1 35.42 1288 TRP A C 1
ATOM 3836 O O . TRP A 1 552 ? 16.735 -12.672 53.914 1 35.18 1288 TRP A O 1
ATOM 3847 N N . THR A 1 553 ? 18.068 -14.37 53.29 1 35.4 1289 THR A N 1
ATOM 3848 C CA . THR A 1 553 ? 17.065 -15.012 52.434 1 36.11 1289 THR A CA 1
ATOM 3849 C C . THR A 1 553 ? 15.718 -15.252 53.163 1 38.96 1289 THR A C 1
ATOM 3850 O O . THR A 1 553 ? 14.675 -14.813 52.667 1 39.21 1289 THR A O 1
ATOM 3854 N N . SER A 1 554 ? 15.74 -15.885 54.351 1 40.96 1290 SER A N 1
ATOM 3855 C CA . SER A 1 554 ? 14.499 -16.106 55.093 1 43.42 1290 SER A CA 1
ATOM 3856 C C . SER A 1 554 ? 14.217 -14.912 55.998 1 44.74 1290 SER A C 1
ATOM 3857 O O . SER A 1 554 ? 14.019 -13.803 55.502 1 45.46 1290 SER A O 1
#

Nearest PDB structures (foldseek):
  7auc-assembly1_A  TM=1.002E+00  e=1.134E-91  Homo sapiens
  7aud-assembly2_A  TM=7.338E-01  e=2.836E-75  Homo sapiens
  7aud-assembly1_F  TM=7.321E-01  e=5.135E-74  Homo sapiens
  8yrs-assembly1_A  TM=7.441E-01  e=9.901E-36  Homo sapiens
  4u7d-assembly2_D  TM=7.506E-01  e=6.254E-35  Homo sapiens

Secondary structure (DSSP, 8-state):
-HHHHTT-S-STTHHHHHHHHHHTS----PPTTHHHHHHHHHTT--EEEE--TTS-HHHHHHHHHHHSSSEEEEE-S-HHHHHHHHHHHHHTT--EEEE---HHHHHHHHHTSSS----EEEE-HHHHTT-HHHHHHHHHHHHTT-EEEEEEES----TTT-TTS-EEEEE----HHHHHHHHHHHGGG--EEE------TTEEEEEEE--TTTHHHHHHHHHHHH-TTS-EEEE-SSHHHHHHHHHHHHHTT--EEEESTTS-HHHHHHHHHHHHTTSS-SEEEE-HHHHTT---TT--EEEESS--S-HHHHHHHHTTTTTTSS-EEEEEEE-HHHHHHHHHHHHH-TT--HHHHHHHHHHHHHHHHHHH--SS-HHHHHHHHTT-----TTHHHH-GGG--HHHH----HHHHHHHHHHHHHHHHHHHHHHHHTS-GGGTS-HHHHHHHHHHT---HHHHTTSTT--HHHHHHHHHHHHHHHHTTGGG--